Protein AF-0000000083312166 (afdb_homodimer)

Radius of gyration: 27.73 Å; Cα contacts (8 Å, |Δi|>4): 757; chains: 2; bounding box: 72×97×78 Å

Secondary structure (DSSP, 8-state):
-----------------HHHHHHHTHHHHHHHHHHHHHHHHHHHHHHHHHHHHTTEE--SSS--EE-TTHHHHHHHH-HHHHHHHHHHHHHHHHHHHHHHHHHHHHHHHHHSTT-TTHHHHHHHHHHHHHS-HHHHHHHHHHHT-TTT-HHHHHHHHTTPPP--TTTT-HHHHHHHHHHHHHHHHHHHHHHHHHHHHHHS-HHHHHHHHHTT--HHHHIIIIIHHHTHHHHHHHHHHHHHHHHT--HHHHHHTTT-STTTT--HHHHHHIIIIIT--HHHHHHHHHHHHHHHHHHHHHHHHHHS--/-----------------HHHHHHHTHHHHHHHHHHHHHHHHHHHHHHHHHHHHTTEE--SSS--EE-TTHHHHHHHH-HHHHHHHHHHHHHHHHHHHHHHHHHHHHHHHHHSTT-TTHHHHHHHHHHHHHS-HHHHHHHHHHHT-TTT-HHHHHHHHTTPPP--TTTT-HHHHHHHHHHHHHHHHHHHHHHHHHHHHHHS-HHHHHHHHHTT--HHHHIIIIIHHHTHHHHHHHHHHHHHHHHT--HHHHHHTTT-STTTT--HHHHHHIIIIIT--HHHHHHHHHHHHHHHHHHHHHHHHHHS--

Solvent-accessible surface area (backbone atoms only — not comparable to full-atom values): 31777 Å² total; per-residue (Å²): 138,83,83,75,77,75,79,74,75,76,70,78,70,75,78,70,49,69,62,53,49,41,58,70,41,32,64,63,45,53,69,45,34,61,56,48,48,52,45,45,48,68,50,49,44,54,49,52,50,34,55,56,32,17,28,22,48,33,55,83,61,82,76,74,41,81,51,55,64,49,34,50,53,51,51,77,66,31,66,68,53,51,45,10,46,53,34,31,50,52,48,41,64,51,50,50,60,53,45,54,49,51,17,47,55,52,16,54,62,66,62,43,88,75,51,86,52,53,64,56,51,52,46,56,45,44,40,37,51,59,39,40,62,64,52,52,37,52,43,46,50,48,37,40,26,56,86,76,6,55,54,33,51,52,33,43,74,72,72,40,77,66,52,37,28,34,63,68,33,42,68,45,21,41,50,54,40,50,51,54,50,50,49,44,50,36,31,62,49,19,52,53,42,33,53,50,56,69,67,49,63,63,64,59,56,51,53,40,46,72,73,65,48,49,70,69,52,42,38,67,68,46,51,49,60,73,38,38,68,57,53,50,52,50,51,49,54,47,49,50,50,45,62,47,41,38,64,57,33,48,70,59,36,65,15,26,24,93,50,45,36,18,20,48,39,44,49,41,42,42,37,20,71,70,60,31,30,41,6,44,26,29,26,49,40,51,53,50,43,49,50,51,51,51,53,47,49,51,47,47,64,69,60,51,70,131,137,82,81,76,76,76,76,74,75,75,70,78,72,75,78,69,50,70,61,52,51,40,59,71,41,32,65,62,44,51,70,46,34,59,57,47,48,51,46,44,49,67,52,50,44,52,50,52,50,35,54,55,32,17,27,21,48,34,54,83,61,81,76,74,41,80,51,55,62,49,35,51,53,52,49,76,65,31,66,68,52,52,44,11,46,52,33,31,50,52,49,42,62,51,50,51,60,51,45,53,50,52,18,48,55,52,16,53,62,67,62,42,86,73,52,86,51,51,64,56,51,53,46,57,46,44,40,37,51,58,40,43,61,63,52,52,38,50,43,46,49,49,35,40,27,56,85,74,7,55,54,33,52,51,33,44,75,72,70,39,77,69,51,37,29,35,64,67,31,40,68,46,22,41,50,53,40,51,52,54,50,50,48,46,51,36,31,63,48,18,51,54,41,32,54,50,56,69,67,50,63,64,62,60,56,52,52,39,46,73,73,64,47,48,71,68,52,42,39,67,69,46,52,49,61,72,37,39,68,57,53,49,52,49,53,50,53,47,49,50,50,45,61,48,40,38,64,58,34,48,69,59,35,64,15,27,24,94,50,45,37,19,20,49,38,44,48,42,42,41,37,20,74,70,60,32,31,41,5,45,25,28,26,50,42,50,52,50,43,50,49,53,51,52,52,46,49,51,48,47,62,70,60,51,70,134

InterPro domains:
  IPR000515 ABC transporter type 1, transmembrane domain MetI-like [PF00528] (99-299)
  IPR000515 ABC transporter type 1, transmembrane domain MetI-like [PS50928] (85-299)
  IPR000515 ABC transporter type 1, transmembrane domain MetI-like [cd06261] (85-292)
  IPR035906 MetI-like superfamily [G3DSA:1.10.3720.10] (65-306)
  IPR035906 MetI-like superfamily [SSF161098] (69-298)
  IPR051393 ABC transporter permease component [PTHR30193] (19-305)

Structure (mmCIF, N/CA/C/O backbone):
data_AF-0000000083312166-model_v1
#
loop_
_entity.id
_entity.type
_entity.pdbx_description
1 polymer 'Sugar ABC transporter permease'
#
loop_
_atom_site.group_PDB
_atom_site.id
_atom_site.type_symbol
_atom_site.label_atom_id
_atom_site.label_alt_id
_atom_site.label_comp_id
_atom_site.label_asym_id
_atom_site.label_entity_id
_atom_site.label_seq_id
_atom_site.pdbx_PDB_ins_code
_atom_site.Cartn_x
_atom_site.Cartn_y
_atom_site.Cartn_z
_atom_site.occupancy
_atom_site.B_iso_or_equiv
_atom_site.auth_seq_id
_atom_site.auth_comp_id
_atom_site.auth_asym_id
_atom_site.auth_atom_id
_atom_site.pdbx_PDB_model_num
ATOM 1 N N . MET A 1 1 ? 28.141 70.125 14.258 1 34.12 1 MET A N 1
ATOM 2 C CA . MET A 1 1 ? 28.391 69.375 13 1 34.12 1 MET A CA 1
ATOM 3 C C . MET A 1 1 ? 28.688 67.938 13.258 1 34.12 1 MET A C 1
ATOM 5 O O . MET A 1 1 ? 29.844 67.562 13.523 1 34.12 1 MET A O 1
ATOM 9 N N . GLY A 1 2 ? 27.859 67.125 13.969 1 38.88 2 GLY A N 1
ATOM 10 C CA . GLY A 1 2 ? 28 65.75 14.398 1 38.88 2 GLY A CA 1
ATOM 11 C C . GLY A 1 2 ? 28.094 64.75 13.234 1 38.88 2 GLY A C 1
ATOM 12 O O . GLY A 1 2 ? 27.234 64.75 12.352 1 38.88 2 GLY A O 1
ATOM 13 N N . ILE A 1 3 ? 29.328 64.25 12.812 1 40.97 3 ILE A N 1
ATOM 14 C CA . ILE A 1 3 ? 29.656 63.25 11.789 1 40.97 3 ILE A CA 1
ATOM 15 C C . ILE A 1 3 ? 28.891 61.969 12.047 1 40.97 3 ILE A C 1
ATOM 17 O O . ILE A 1 3 ? 29.062 61.312 13.078 1 40.97 3 ILE A O 1
ATOM 21 N N . THR A 1 4 ? 27.703 61.812 11.562 1 41.94 4 THR A N 1
ATOM 22 C CA . THR A 1 4 ? 26.984 60.562 11.469 1 41.94 4 THR A CA 1
ATOM 23 C C . THR A 1 4 ? 27.828 59.5 10.766 1 41.94 4 THR A C 1
ATOM 25 O O . THR A 1 4 ? 28.141 59.625 9.586 1 41.94 4 THR A O 1
ATOM 28 N N . THR A 1 5 ? 28.734 58.812 11.445 1 42.59 5 THR A N 1
ATOM 29 C CA . THR A 1 5 ? 29.453 57.656 10.883 1 42.59 5 THR A CA 1
ATOM 30 C C . THR A 1 5 ? 28.469 56.656 10.25 1 42.59 5 THR A C 1
ATOM 32 O O . THR A 1 5 ? 27.594 56.125 10.93 1 42.59 5 THR A O 1
ATOM 35 N N . ALA A 1 6 ? 28.219 56.75 8.969 1 45.72 6 ALA A N 1
ATOM 36 C CA . ALA A 1 6 ? 27.531 55.781 8.109 1 45.72 6 ALA A CA 1
ATOM 37 C C . ALA A 1 6 ? 27.984 54.375 8.398 1 45.72 6 ALA A C 1
ATOM 39 O O . ALA A 1 6 ? 29.172 54.031 8.258 1 45.72 6 ALA A O 1
ATOM 40 N N . GLN A 1 7 ? 27.328 53.562 9.32 1 45.81 7 GLN A N 1
ATOM 41 C CA . GLN A 1 7 ? 27.531 52.156 9.508 1 45.81 7 GLN A CA 1
ATOM 42 C C . GLN A 1 7 ? 27.578 51.406 8.164 1 45.81 7 GLN A C 1
ATOM 44 O O . GLN A 1 7 ? 26.609 51.469 7.395 1 45.81 7 GLN A O 1
ATOM 49 N N . ALA A 1 8 ? 28.734 51.188 7.574 1 46.16 8 ALA A N 1
ATOM 50 C CA . ALA A 1 8 ? 29 50.406 6.367 1 46.16 8 ALA A CA 1
ATOM 51 C C . ALA A 1 8 ? 28.141 49.156 6.336 1 46.16 8 ALA A C 1
ATOM 53 O O . ALA A 1 8 ? 28.172 48.344 7.273 1 46.16 8 ALA A O 1
ATOM 54 N N . ARG A 1 9 ? 27.109 49.125 5.559 1 46.81 9 ARG A N 1
ATOM 55 C CA . ARG A 1 9 ? 26.344 47.906 5.238 1 46.81 9 ARG A CA 1
ATOM 56 C C . ARG A 1 9 ? 27.25 46.75 4.883 1 46.81 9 ARG A C 1
ATOM 58 O O . ARG A 1 9 ? 28.047 46.844 3.951 1 46.81 9 ARG A O 1
ATOM 65 N N . ALA A 1 10 ? 27.578 45.906 5.801 1 50.16 10 ALA A N 1
ATOM 66 C CA . ALA A 1 10 ? 28.328 44.656 5.574 1 50.16 10 ALA A CA 1
ATOM 67 C C . ALA A 1 10 ? 27.953 44.031 4.238 1 50.16 10 ALA A C 1
ATOM 69 O O . ALA A 1 10 ? 26.766 43.938 3.908 1 50.16 10 ALA A O 1
ATOM 70 N N . ALA A 1 11 ? 28.797 43.969 3.275 1 46.97 11 ALA A N 1
ATOM 71 C CA . ALA A 1 11 ? 28.656 43.344 1.961 1 46.97 11 ALA A CA 1
ATOM 72 C C . ALA A 1 11 ? 28.016 41.969 2.072 1 46.97 11 ALA A C 1
ATOM 74 O O . ALA A 1 11 ? 28.328 41.219 2.994 1 46.97 11 ALA A O 1
ATOM 75 N N . PRO A 1 12 ? 26.891 41.719 1.332 1 45.38 12 PRO A N 1
ATOM 76 C CA . PRO A 1 12 ? 26.297 40.406 1.369 1 45.38 12 PRO A CA 1
ATOM 77 C C . PRO A 1 12 ? 27.312 39.281 1.135 1 45.38 12 PRO A C 1
ATOM 79 O O . PRO A 1 12 ? 28.203 39.438 0.292 1 45.38 12 PRO A O 1
ATOM 82 N N . LYS A 1 13 ? 27.828 38.656 2.197 1 50.97 13 LYS A N 1
ATOM 83 C CA . LYS A 1 13 ? 28.719 37.531 2.012 1 50.97 13 LYS A CA 1
ATOM 84 C C . LYS A 1 13 ? 28.406 36.781 0.706 1 50.97 13 LYS A C 1
ATOM 86 O O . LYS A 1 13 ? 27.25 36.625 0.342 1 50.97 13 LYS A O 1
ATOM 91 N N . PRO A 1 14 ? 29.297 36.656 -0.232 1 45.81 14 PRO A N 1
ATOM 92 C CA . PRO A 1 14 ? 29.062 36 -1.52 1 45.81 14 PRO A CA 1
ATOM 93 C C . PRO A 1 14 ? 28.328 34.688 -1.377 1 45.81 14 PRO A C 1
ATOM 95 O O . PRO A 1 14 ? 28.562 33.938 -0.418 1 45.81 14 PRO A O 1
ATOM 98 N N . HIS A 1 15 ? 27.109 34.594 -1.872 1 48.44 15 HIS A N 1
ATOM 99 C CA . HIS A 1 15 ? 26.344 33.344 -1.939 1 48.44 15 HIS A CA 1
ATOM 100 C C . HIS A 1 15 ? 27.203 32.188 -2.43 1 48.44 15 HIS A C 1
ATOM 102 O O . HIS A 1 15 ? 27.719 32.25 -3.545 1 48.44 15 HIS A O 1
ATOM 108 N N . ARG A 1 16 ? 28.078 31.656 -1.557 1 48.88 16 ARG A N 1
ATOM 109 C CA . ARG A 1 16 ? 28.875 30.516 -2.008 1 48.88 16 ARG A CA 1
ATOM 110 C C . ARG A 1 16 ? 28.078 29.609 -2.941 1 48.88 16 ARG A C 1
ATOM 112 O O . ARG A 1 16 ? 26.891 29.375 -2.711 1 48.88 16 ARG A O 1
ATOM 119 N N . THR A 1 17 ? 28.578 29.406 -4.18 1 47.03 17 THR A N 1
ATOM 120 C CA . THR A 1 17 ? 27.953 28.594 -5.215 1 47.03 17 THR A CA 1
ATOM 121 C C . THR A 1 17 ? 27.656 27.188 -4.699 1 47.03 17 THR A C 1
ATOM 123 O O . THR A 1 17 ? 28.25 26.75 -3.709 1 47.03 17 THR A O 1
ATOM 126 N N . PHE A 1 18 ? 26.781 26.547 -5.297 1 46.31 18 PHE A N 1
ATOM 127 C CA . PHE A 1 18 ? 26.375 25.172 -5.008 1 46.31 18 PHE A CA 1
ATOM 128 C C . PHE A 1 18 ? 27.594 24.281 -4.836 1 46.31 18 PHE A C 1
ATOM 130 O O . PHE A 1 18 ? 27.688 23.516 -3.867 1 46.31 18 PHE A O 1
ATOM 137 N N . TRP A 1 19 ? 28.453 24.422 -5.715 1 48.06 19 TRP A N 1
ATOM 138 C CA . TRP A 1 19 ? 29.656 23.578 -5.75 1 48.06 19 TRP A CA 1
ATOM 139 C C . TRP A 1 19 ? 30.594 23.922 -4.609 1 48.06 19 TRP A C 1
ATOM 141 O O . TRP A 1 19 ? 31.266 23.047 -4.059 1 48.06 19 TRP A O 1
ATOM 151 N N . GLN A 1 20 ? 30.672 25.094 -4.352 1 53.16 20 GLN A N 1
ATOM 152 C CA . GLN A 1 20 ? 31.562 25.5 -3.27 1 53.16 20 GLN A CA 1
ATOM 153 C C . GLN A 1 20 ? 31.031 25.031 -1.918 1 53.16 20 GLN A C 1
ATOM 155 O O . GLN A 1 20 ? 31.812 24.625 -1.052 1 53.16 20 GLN A O 1
ATOM 160 N N . GLU A 1 21 ? 29.75 25.156 -1.785 1 50.53 21 GLU A N 1
ATOM 161 C CA . GLU A 1 21 ? 29.156 24.656 -0.553 1 50.53 21 GLU A CA 1
ATOM 162 C C . GLU A 1 21 ? 29.203 23.125 -0.502 1 50.53 21 GLU A C 1
ATOM 164 O O . GLU A 1 21 ? 29.453 22.547 0.554 1 50.53 21 GLU A O 1
ATOM 169 N N . VAL A 1 22 ? 28.953 22.5 -1.636 1 51.59 22 VAL A N 1
ATOM 170 C CA . VAL A 1 22 ? 29.156 21.047 -1.75 1 51.59 22 VAL A CA 1
ATOM 171 C C . VAL A 1 22 ? 30.625 20.719 -1.5 1 51.59 22 VAL A C 1
ATOM 173 O O . VAL A 1 22 ? 30.938 19.734 -0.809 1 51.59 22 VAL A O 1
ATOM 176 N N . ARG A 1 23 ? 31.406 21.406 -2.133 1 52.03 23 ARG A N 1
ATOM 177 C CA . ARG A 1 23 ? 32.844 21.234 -1.939 1 52.03 23 ARG A CA 1
ATOM 178 C C . ARG A 1 23 ? 33.219 21.484 -0.488 1 52.03 23 ARG A C 1
ATOM 180 O O . ARG A 1 23 ? 34.125 20.812 0.048 1 52.03 23 ARG A O 1
ATOM 187 N N . ARG A 1 24 ? 32.688 22.5 0.042 1 52.31 24 ARG A N 1
ATOM 188 C CA . ARG A 1 24 ? 33.031 22.797 1.43 1 52.31 24 ARG A CA 1
ATOM 189 C C . ARG A 1 24 ? 32.469 21.734 2.369 1 52.31 24 ARG A C 1
ATOM 191 O O . ARG A 1 24 ? 33.094 21.438 3.408 1 52.31 24 ARG A O 1
ATOM 198 N N . HIS A 1 25 ? 31.344 21.219 2.037 1 52.16 25 HIS A N 1
ATOM 199 C CA . HIS A 1 25 ? 30.766 20.172 2.859 1 52.16 25 HIS A CA 1
ATOM 200 C C . HIS A 1 25 ? 30.828 18.828 2.143 1 52.16 25 HIS A C 1
ATOM 202 O O . HIS A 1 25 ? 29.969 17.953 2.379 1 52.16 25 HIS A O 1
ATOM 208 N N . TRP A 1 26 ? 31.672 18.75 1.156 1 51.28 26 TRP A N 1
ATOM 209 C CA . TRP A 1 26 ? 31.875 17.562 0.345 1 51.28 26 TRP A CA 1
ATOM 210 C C . TRP A 1 26 ? 32.062 16.328 1.228 1 51.28 26 TRP A C 1
ATOM 212 O O . TRP A 1 26 ? 31.656 15.227 0.857 1 51.28 26 TRP A O 1
ATOM 222 N N . VAL A 1 27 ? 32.75 16.562 2.232 1 50.84 27 VAL A N 1
ATOM 223 C CA . VAL A 1 27 ? 32.969 15.453 3.154 1 50.84 27 VAL A CA 1
ATOM 224 C C . VAL A 1 27 ? 31.609 14.938 3.678 1 50.84 27 VAL A C 1
ATOM 226 O O . VAL A 1 27 ? 31.422 13.734 3.834 1 50.84 27 VAL A O 1
ATOM 229 N N . ASP A 1 28 ? 30.859 15.891 4.031 1 49.69 28 ASP A N 1
ATOM 230 C CA . ASP A 1 28 ? 29.547 15.508 4.535 1 49.69 28 ASP A CA 1
ATOM 231 C C . ASP A 1 28 ? 28.734 14.781 3.463 1 49.69 28 ASP A C 1
ATOM 233 O O . ASP A 1 28 ? 28.047 13.812 3.758 1 49.69 28 ASP A O 1
ATOM 237 N N . TYR A 1 29 ? 28.984 15.281 2.297 1 53.97 29 TYR A N 1
ATOM 238 C CA . TYR A 1 29 ? 28.297 14.609 1.197 1 53.97 29 TYR A CA 1
ATOM 239 C C . TYR A 1 29 ? 28.969 13.281 0.87 1 53.97 29 TYR A C 1
ATOM 241 O O . TYR A 1 29 ? 28.328 12.352 0.393 1 53.97 29 TYR A O 1
ATOM 249 N N . LEU A 1 30 ? 30.234 13.234 1.057 1 52.88 30 LEU A N 1
ATOM 250 C CA . LEU A 1 30 ? 30.938 11.977 0.85 1 52.88 30 LEU A CA 1
ATOM 251 C C . LEU A 1 30 ? 30.406 10.891 1.772 1 52.88 30 LEU A C 1
ATOM 253 O O . LEU A 1 30 ? 30.312 9.719 1.382 1 52.88 30 LEU A O 1
ATOM 257 N N . PHE A 1 31 ? 30.078 11.32 2.979 1 52.16 31 PHE A N 1
ATOM 258 C CA . PHE A 1 31 ? 29.562 10.312 3.906 1 52.16 31 PHE A CA 1
ATOM 259 C C . PHE A 1 31 ? 28.188 9.844 3.479 1 52.16 31 PHE A C 1
ATOM 261 O O . PHE A 1 31 ? 27.797 8.711 3.762 1 52.16 31 PHE A O 1
ATOM 268 N N . ILE A 1 32 ? 27.594 10.758 2.816 1 56.81 32 ILE A N 1
ATOM 269 C CA . ILE A 1 32 ? 26.25 10.375 2.41 1 56.81 32 ILE A CA 1
ATOM 270 C C . ILE A 1 32 ? 26.281 9.805 0.994 1 56.81 32 ILE A C 1
ATOM 272 O O . ILE A 1 32 ? 25.328 9.125 0.569 1 56.81 32 ILE A O 1
ATOM 276 N N . ALA A 1 33 ? 27.438 9.922 0.365 1 57.5 33 ALA A N 1
ATOM 277 C CA . ALA A 1 33 ? 27.594 9.539 -1.036 1 57.5 33 ALA A CA 1
ATOM 278 C C . ALA A 1 33 ? 27.359 8.047 -1.227 1 57.5 33 ALA A C 1
ATOM 280 O O . ALA A 1 33 ? 26.672 7.633 -2.158 1 57.5 33 ALA A O 1
ATOM 281 N N . PRO A 1 34 ? 27.969 7.281 -0.381 1 55.72 34 PRO A N 1
ATOM 282 C CA . PRO A 1 34 ? 27.75 5.859 -0.632 1 55.72 34 PRO A CA 1
ATOM 283 C C . PRO A 1 34 ? 26.266 5.496 -0.662 1 55.72 34 PRO A C 1
ATOM 285 O O . PRO A 1 34 ? 25.844 4.664 -1.47 1 55.72 34 PRO A O 1
ATOM 288 N N . PHE A 1 35 ? 25.625 6.137 0.23 1 55.91 35 PHE A N 1
ATOM 289 C CA . PHE A 1 35 ? 24.203 5.863 0.286 1 55.91 35 PHE A CA 1
ATOM 290 C C . PHE A 1 35 ? 23.516 6.32 -0.991 1 55.91 35 PHE A C 1
ATOM 292 O O . PHE A 1 35 ? 22.703 5.59 -1.567 1 55.91 35 PHE A O 1
ATOM 299 N N . PHE A 1 36 ? 23.938 7.473 -1.456 1 59.19 36 PHE A N 1
ATOM 300 C CA . PHE A 1 36 ? 23.297 8.016 -2.648 1 59.19 36 PHE A CA 1
ATOM 301 C C . PHE A 1 36 ? 23.703 7.227 -3.887 1 59.19 36 PHE A C 1
ATOM 303 O O . PHE A 1 36 ? 22.891 7.02 -4.793 1 59.19 36 PHE A O 1
ATOM 310 N N . ILE A 1 37 ? 24.891 6.785 -3.822 1 59.25 37 ILE A N 1
ATOM 311 C CA . ILE A 1 37 ? 25.359 5.988 -4.957 1 59.25 37 ILE A CA 1
ATOM 312 C C . ILE A 1 37 ? 24.594 4.668 -5.004 1 59.25 37 ILE A C 1
ATOM 314 O O . ILE A 1 37 ? 24.125 4.258 -6.062 1 59.25 37 ILE A O 1
ATOM 318 N N . THR A 1 38 ? 24.516 4.117 -3.809 1 58.12 38 THR A N 1
ATOM 319 C CA . THR A 1 38 ? 23.797 2.854 -3.764 1 58.12 38 THR A CA 1
ATOM 320 C C . THR A 1 38 ? 22.328 3.053 -4.145 1 58.12 38 THR A C 1
ATOM 322 O O . THR A 1 38 ? 21.766 2.268 -4.914 1 58.12 38 THR A O 1
ATOM 325 N N . PHE A 1 39 ? 21.969 4.141 -3.676 1 60.34 39 PHE A N 1
ATOM 326 C CA . PHE A 1 39 ? 20.578 4.453 -3.977 1 60.34 39 PHE A CA 1
ATOM 327 C C . PHE A 1 39 ? 20.391 4.754 -5.461 1 60.34 39 PHE A C 1
ATOM 329 O O . PHE A 1 39 ? 19.469 4.246 -6.09 1 60.34 39 PHE A O 1
ATOM 336 N N . ALA A 1 40 ? 21.328 5.574 -5.965 1 62.44 40 ALA A N 1
ATOM 337 C CA . ALA A 1 40 ? 21.25 5.934 -7.379 1 62.44 40 ALA A CA 1
ATOM 338 C C . ALA A 1 40 ? 21.438 4.711 -8.273 1 62.44 40 ALA A C 1
ATOM 340 O O . ALA A 1 40 ? 20.719 4.535 -9.258 1 62.44 40 ALA A O 1
ATOM 341 N N . VAL A 1 41 ? 22.312 3.844 -7.875 1 63.62 41 VAL A N 1
ATOM 342 C CA . VAL A 1 41 ? 22.594 2.674 -8.695 1 63.62 41 VAL A CA 1
ATOM 343 C C . VAL A 1 41 ? 21.422 1.705 -8.656 1 63.62 41 VAL A C 1
ATOM 345 O O . VAL A 1 41 ? 20.984 1.206 -9.703 1 63.62 41 VAL A O 1
ATOM 348 N N . PHE A 1 42 ? 20.875 1.636 -7.496 1 64.56 42 PHE A N 1
ATOM 349 C CA . PHE A 1 42 ? 19.844 0.6 -7.387 1 64.56 42 PHE A CA 1
ATOM 350 C C . PHE A 1 42 ? 18.484 1.146 -7.773 1 64.56 42 PHE A C 1
ATOM 352 O O . PHE A 1 42 ? 17.531 0.382 -7.957 1 64.56 42 PHE A O 1
ATOM 359 N N . ARG A 1 43 ? 18.469 2.369 -7.969 1 68.12 43 ARG A N 1
ATOM 360 C CA . ARG A 1 43 ? 17.219 2.943 -8.461 1 68.12 43 ARG A CA 1
ATOM 361 C C . ARG A 1 43 ? 17.312 3.246 -9.953 1 68.12 43 ARG A C 1
ATOM 363 O O . ARG A 1 43 ? 16.438 2.857 -10.727 1 68.12 43 ARG A O 1
ATOM 370 N N . LEU A 1 44 ? 18.453 3.852 -10.359 1 73.56 44 LEU A N 1
ATOM 371 C CA . LEU A 1 44 ? 18.562 4.34 -11.727 1 73.56 44 LEU A CA 1
ATOM 372 C C . LEU A 1 44 ? 18.969 3.217 -12.68 1 73.56 44 LEU A C 1
ATOM 374 O O . LEU A 1 44 ? 18.516 3.18 -13.828 1 73.56 44 LEU A O 1
ATOM 378 N N . TYR A 1 45 ? 19.734 2.322 -12.188 1 76.56 45 TYR A N 1
ATOM 379 C CA . TYR A 1 45 ? 20.188 1.258 -13.07 1 76.56 45 TYR A CA 1
ATOM 380 C C . TYR A 1 45 ? 19.031 0.369 -13.508 1 76.56 45 TYR A C 1
ATOM 382 O O . TYR A 1 45 ? 18.859 0.098 -14.703 1 76.56 45 TYR A O 1
ATOM 390 N N . PRO A 1 46 ? 18.25 -0.069 -12.555 1 77.62 46 PRO A N 1
ATOM 391 C CA . PRO A 1 46 ? 17.109 -0.888 -12.992 1 77.62 46 PRO A CA 1
ATOM 392 C C . PRO A 1 46 ? 16.203 -0.159 -13.969 1 77.62 46 PRO A C 1
ATOM 394 O O . PRO A 1 46 ? 15.664 -0.775 -14.898 1 77.62 46 PRO A O 1
ATOM 397 N N . LEU A 1 47 ? 16.094 1.047 -13.742 1 80.38 47 LEU A N 1
ATOM 398 C CA . LEU A 1 47 ? 15.25 1.831 -14.648 1 80.38 47 LEU A CA 1
ATOM 399 C C . LEU A 1 47 ? 15.883 1.93 -16.031 1 80.38 47 LEU A C 1
ATOM 401 O O . LEU A 1 47 ? 15.188 1.852 -17.047 1 80.38 47 LEU A O 1
ATOM 405 N N . GLY A 1 48 ? 17.219 2.178 -16.047 1 83.19 48 GLY A N 1
ATOM 406 C CA . GLY A 1 48 ? 17.922 2.193 -17.312 1 83.19 48 GLY A CA 1
ATOM 407 C C . GLY A 1 48 ? 17.844 0.871 -18.062 1 83.19 48 GLY A C 1
ATOM 408 O O . GLY A 1 48 ? 17.641 0.844 -19.281 1 83.19 48 GLY A O 1
ATOM 409 N N . TRP A 1 49 ? 17.984 -0.158 -17.344 1 83.62 49 TRP A N 1
ATOM 410 C CA . TRP A 1 49 ? 17.875 -1.49 -17.922 1 83.62 49 TRP A CA 1
ATOM 411 C C . TRP A 1 49 ? 16.469 -1.742 -18.469 1 83.62 49 TRP A C 1
ATOM 413 O O . TRP A 1 49 ? 16.312 -2.297 -19.562 1 83.62 49 TRP A O 1
ATOM 423 N N . ALA A 1 50 ? 15.508 -1.365 -17.703 1 86.75 50 ALA A N 1
ATOM 424 C CA . ALA A 1 50 ? 14.125 -1.521 -18.141 1 86.75 50 ALA A CA 1
ATOM 425 C C . ALA A 1 50 ? 13.859 -0.721 -19.406 1 86.75 50 ALA A C 1
ATOM 427 O O . ALA A 1 50 ? 13.102 -1.157 -20.281 1 86.75 50 ALA A O 1
ATOM 428 N N . PHE A 1 51 ? 14.477 0.403 -19.453 1 89.62 51 PHE A N 1
ATOM 429 C CA . PHE A 1 51 ? 14.312 1.242 -20.625 1 89.62 51 PHE A CA 1
ATOM 430 C C . PHE A 1 51 ? 14.906 0.562 -21.859 1 89.62 51 PHE A C 1
ATOM 432 O O . PHE A 1 51 ? 14.281 0.547 -22.922 1 89.62 51 PHE A O 1
ATOM 439 N N . GLN A 1 52 ? 16.047 -0.004 -21.75 1 88.62 52 GLN A N 1
ATOM 440 C CA . GLN A 1 52 ? 16.656 -0.743 -22.844 1 88.62 52 GLN A CA 1
ATOM 441 C C . GLN A 1 52 ? 15.812 -1.95 -23.234 1 88.62 52 GLN A C 1
ATOM 443 O O . GLN A 1 52 ? 15.633 -2.23 -24.422 1 88.62 52 GLN A O 1
ATOM 448 N N . LEU A 1 53 ? 15.289 -2.631 -22.25 1 90.19 53 LEU A N 1
ATOM 449 C CA . LEU A 1 53 ? 14.461 -3.809 -22.469 1 90.19 53 LEU A CA 1
ATOM 450 C C . LEU A 1 53 ? 13.188 -3.439 -23.234 1 90.19 53 LEU A C 1
ATOM 452 O O . LEU A 1 53 ? 12.672 -4.242 -24.016 1 90.19 53 LEU A O 1
ATOM 456 N N . SER A 1 54 ? 12.711 -2.256 -22.969 1 93.94 54 SER A N 1
ATOM 457 C CA . SER A 1 54 ? 11.461 -1.828 -23.578 1 93.94 54 SER A CA 1
ATOM 458 C C . SER A 1 54 ? 11.586 -1.749 -25.094 1 93.94 54 SER A C 1
ATOM 460 O O . SER A 1 54 ? 10.578 -1.771 -25.812 1 93.94 54 SER A O 1
ATOM 462 N N . PHE A 1 55 ? 12.812 -1.733 -25.578 1 95.88 55 PHE A N 1
ATOM 463 C CA . PHE A 1 55 ? 13.055 -1.675 -27.016 1 95.88 55 PHE A CA 1
ATOM 464 C C . PHE A 1 55 ? 13.562 -3.014 -27.531 1 95.88 55 PHE A C 1
ATOM 466 O O . PHE A 1 55 ? 14.055 -3.104 -28.672 1 95.88 55 PHE A O 1
ATOM 473 N N . SER A 1 56 ? 13.477 -4.016 -26.688 1 94.06 56 SER A N 1
ATOM 474 C CA . SER A 1 56 ? 14.008 -5.324 -27.047 1 94.06 56 SER A CA 1
ATOM 475 C C . SER A 1 56 ? 12.961 -6.418 -26.844 1 94.06 56 SER A C 1
ATOM 477 O O . SER A 1 56 ? 12.008 -6.234 -26.094 1 94.06 56 SER A O 1
ATOM 479 N N . ARG A 1 57 ? 13.141 -7.422 -27.641 1 92.81 57 ARG A N 1
ATOM 480 C CA . ARG A 1 57 ? 12.406 -8.656 -27.375 1 92.81 57 ARG A CA 1
ATOM 481 C C . ARG A 1 57 ? 13.25 -9.625 -26.562 1 92.81 57 ARG A C 1
ATOM 483 O O . ARG A 1 57 ? 14.359 -9.992 -26.969 1 92.81 57 ARG A O 1
ATOM 490 N N . TRP A 1 58 ? 12.719 -9.867 -25.391 1 88.75 58 TRP A N 1
ATOM 491 C CA . TRP A 1 58 ? 13.453 -10.758 -24.484 1 88.75 58 TRP A CA 1
ATOM 492 C C . TRP A 1 58 ? 12.5 -11.484 -23.547 1 88.75 58 TRP A C 1
ATOM 494 O O . TRP A 1 58 ? 11.547 -10.891 -23.031 1 88.75 58 TRP A O 1
ATOM 504 N N . ARG A 1 59 ? 12.719 -12.758 -23.406 1 84.88 59 ARG A N 1
ATOM 505 C CA . ARG A 1 59 ? 11.844 -13.578 -22.578 1 84.88 59 ARG A CA 1
ATOM 506 C C . ARG A 1 59 ? 12.555 -14.016 -21.297 1 84.88 59 ARG A C 1
ATOM 508 O O . ARG A 1 59 ? 12.07 -14.898 -20.578 1 84.88 59 ARG A O 1
ATOM 515 N N . GLY A 1 60 ? 13.703 -13.391 -20.953 1 79.19 60 GLY A N 1
ATOM 516 C CA . GLY A 1 60 ? 14.414 -13.695 -19.719 1 79.19 60 GLY A CA 1
ATOM 517 C C . GLY A 1 60 ? 15.609 -14.602 -19.938 1 79.19 60 GLY A C 1
ATOM 518 O O . GLY A 1 60 ? 16.453 -14.75 -19.047 1 79.19 60 GLY A O 1
ATOM 519 N N . PHE A 1 61 ? 15.594 -15.234 -21.062 1 79.75 61 PHE A N 1
ATOM 520 C CA . PHE A 1 61 ? 16.719 -16.109 -21.406 1 79.75 61 PHE A CA 1
ATOM 521 C C . PHE A 1 61 ? 17.109 -15.93 -22.859 1 79.75 61 PHE A C 1
ATOM 523 O O . PHE A 1 61 ? 16.312 -15.469 -23.672 1 79.75 61 PHE A O 1
ATOM 530 N N . GLY A 1 62 ? 18.391 -16.141 -23.094 1 81 62 GLY A N 1
ATOM 531 C CA . GLY A 1 62 ? 18.891 -16.031 -24.469 1 81 62 GLY A CA 1
ATOM 532 C C . GLY A 1 62 ? 19.234 -14.602 -24.844 1 81 62 GLY A C 1
ATOM 533 O O . GLY A 1 62 ? 19.297 -13.719 -23.984 1 81 62 GLY A O 1
ATOM 534 N N . PRO A 1 63 ? 19.469 -14.391 -26.125 1 84.38 63 PRO A N 1
ATOM 535 C CA . PRO A 1 63 ? 19.891 -13.062 -26.578 1 84.38 63 PRO A CA 1
ATOM 536 C C . PRO A 1 63 ? 18.734 -12.078 -26.688 1 84.38 63 PRO A C 1
ATOM 538 O O . PRO A 1 63 ? 17.625 -12.477 -27.062 1 84.38 63 PRO A O 1
ATOM 541 N N . MET A 1 64 ? 19.047 -10.906 -26.344 1 87.94 64 MET A N 1
ATOM 542 C CA . MET A 1 64 ? 18.094 -9.805 -26.5 1 87.94 64 MET A CA 1
ATOM 543 C C . MET A 1 64 ? 18.109 -9.281 -27.938 1 87.94 64 MET A C 1
ATOM 545 O O . MET A 1 64 ? 19.188 -9.07 -28.5 1 87.94 64 MET A O 1
ATOM 549 N N . THR A 1 65 ? 16.906 -9.18 -28.609 1 93.56 65 THR A N 1
ATOM 550 C CA . THR A 1 65 ? 16.797 -8.641 -29.969 1 93.56 65 THR A CA 1
ATOM 551 C C . THR A 1 65 ? 16.203 -7.238 -29.938 1 93.56 65 THR A C 1
ATOM 553 O O . THR A 1 65 ? 15.125 -7.023 -29.391 1 93.56 65 THR A O 1
ATOM 556 N N . TYR A 1 66 ? 16.938 -6.352 -30.531 1 94.88 66 TYR A N 1
ATOM 557 C CA . TYR A 1 66 ? 16.438 -4.988 -30.609 1 94.88 66 TYR A CA 1
ATOM 558 C C . TYR A 1 66 ? 15.266 -4.891 -31.578 1 94.88 66 TYR A C 1
ATOM 560 O O . TYR A 1 66 ? 15.375 -5.316 -32.75 1 94.88 66 TYR A O 1
ATOM 568 N N . VAL A 1 67 ? 14.133 -4.363 -31.188 1 96 67 VAL A N 1
ATOM 569 C CA . VAL A 1 67 ? 12.938 -4.324 -32.031 1 96 67 VAL A CA 1
ATOM 570 C C . VAL A 1 67 ? 12.414 -2.891 -32.125 1 96 67 VAL A C 1
ATOM 572 O O . VAL A 1 67 ? 11.305 -2.658 -32.594 1 96 67 VAL A O 1
ATOM 575 N N . GLY A 1 68 ? 13.172 -1.949 -31.594 1 95.38 68 GLY A N 1
ATOM 576 C CA . GLY A 1 68 ? 12.742 -0.559 -31.641 1 95.38 68 GLY A CA 1
ATOM 577 C C . GLY A 1 68 ? 11.445 -0.303 -30.906 1 95.38 68 GLY A C 1
ATOM 578 O O . GLY A 1 68 ? 11.305 -0.683 -29.75 1 95.38 68 GLY A O 1
ATOM 579 N N . LEU A 1 69 ? 10.438 0.189 -31.719 1 95.94 69 LEU A N 1
ATOM 580 C CA . LEU A 1 69 ? 9.195 0.603 -31.078 1 95.94 69 LEU A CA 1
ATOM 581 C C . LEU A 1 69 ? 8.117 -0.46 -31.25 1 95.94 69 LEU A C 1
ATOM 583 O O . LEU A 1 69 ? 6.941 -0.209 -30.969 1 95.94 69 LEU A O 1
ATOM 587 N N . GLU A 1 70 ? 8.469 -1.636 -31.562 1 96.12 70 GLU A N 1
ATOM 588 C CA . GLU A 1 70 ? 7.508 -2.703 -31.828 1 96.12 70 GLU A CA 1
ATOM 589 C C . GLU A 1 70 ? 6.754 -3.082 -30.547 1 96.12 70 GLU A C 1
ATOM 591 O O . GLU A 1 70 ? 5.551 -3.348 -30.594 1 96.12 70 GLU A O 1
ATOM 596 N N . ASN A 1 71 ? 7.488 -3.121 -29.453 1 96.12 71 ASN A N 1
ATOM 597 C CA . ASN A 1 71 ? 6.832 -3.432 -28.188 1 96.12 71 ASN A CA 1
ATOM 598 C C . ASN A 1 71 ? 5.758 -2.402 -27.844 1 96.12 71 ASN A C 1
ATOM 600 O O . ASN A 1 71 ? 4.672 -2.762 -27.391 1 96.12 71 ASN A O 1
ATOM 604 N N . TYR A 1 72 ? 6.043 -1.184 -28.125 1 96.38 72 TYR A N 1
ATOM 605 C CA . TYR A 1 72 ? 5.105 -0.106 -27.828 1 96.38 72 TYR A CA 1
ATOM 606 C C . TYR A 1 72 ? 3.879 -0.191 -28.734 1 96.38 72 TYR A C 1
ATOM 608 O O . TYR A 1 72 ? 2.748 -0.02 -28.266 1 96.38 72 TYR A O 1
ATOM 616 N N . ARG A 1 73 ? 4.082 -0.52 -29.922 1 95.62 73 ARG A N 1
ATOM 617 C CA . ARG A 1 73 ? 2.973 -0.67 -30.859 1 95.62 73 ARG A CA 1
ATOM 618 C C . ARG A 1 73 ? 2.098 -1.861 -30.484 1 95.62 73 ARG A C 1
ATOM 620 O O . ARG A 1 73 ? 0.87 -1.784 -30.578 1 95.62 73 ARG A O 1
ATOM 627 N N . ALA A 1 74 ? 2.729 -2.889 -30.125 1 94.69 74 ALA A N 1
ATOM 628 C CA . ALA A 1 74 ? 2.004 -4.102 -29.75 1 94.69 74 ALA A CA 1
ATOM 629 C C . ALA A 1 74 ? 1.124 -3.855 -28.531 1 94.69 74 ALA A C 1
ATOM 631 O O . ALA A 1 74 ? -0.016 -4.32 -28.469 1 94.69 74 ALA A O 1
ATOM 632 N N . ILE A 1 75 ? 1.638 -3.154 -27.609 1 95 75 ILE A N 1
ATOM 633 C CA . ILE A 1 75 ? 0.924 -2.883 -26.375 1 95 75 ILE A CA 1
ATOM 634 C C . ILE A 1 75 ? -0.274 -1.979 -26.656 1 95 75 ILE A C 1
ATOM 636 O O . ILE A 1 75 ? -1.367 -2.205 -26.125 1 95 75 ILE A O 1
ATOM 640 N N . LEU A 1 76 ? -0.096 -0.966 -27.5 1 94.62 76 LEU A N 1
ATOM 641 C CA . LEU A 1 76 ? -1.145 0.013 -27.766 1 94.62 76 LEU A CA 1
ATOM 642 C C . LEU A 1 76 ? -2.285 -0.614 -28.562 1 94.62 76 LEU A C 1
ATOM 644 O O . LEU A 1 76 ? -3.418 -0.13 -28.516 1 94.62 76 LEU A O 1
ATOM 648 N N . LYS A 1 77 ? -2.02 -1.767 -29.172 1 94.44 77 LYS A N 1
ATOM 649 C CA . LYS A 1 77 ? -3.023 -2.414 -30.016 1 94.44 77 LYS A CA 1
ATOM 650 C C . LYS A 1 77 ? -3.633 -3.623 -29.312 1 94.44 77 LYS A C 1
ATOM 652 O O . LYS A 1 77 ? -4.586 -4.227 -29.812 1 94.44 77 LYS A O 1
ATOM 657 N N . ASP A 1 78 ? -3.129 -3.967 -28.219 1 95.19 78 ASP A N 1
ATOM 658 C CA . ASP A 1 78 ? -3.605 -5.141 -27.5 1 95.19 78 ASP A CA 1
ATOM 659 C C . ASP A 1 78 ? -4.934 -4.855 -26.797 1 95.19 78 ASP A C 1
ATOM 661 O O . ASP A 1 78 ? -4.996 -4.031 -25.891 1 95.19 78 ASP A O 1
ATOM 665 N N . PRO A 1 79 ? -5.988 -5.562 -27.188 1 95.19 79 PRO A N 1
ATOM 666 C CA . PRO A 1 79 ? -7.305 -5.289 -26.609 1 95.19 79 PRO A CA 1
ATOM 667 C C . PRO A 1 79 ? -7.363 -5.578 -25.109 1 95.19 79 PRO A C 1
ATOM 669 O O . PRO A 1 79 ? -8.133 -4.938 -24.391 1 95.19 79 PRO A O 1
ATOM 672 N N . TYR A 1 80 ? -6.555 -6.48 -24.641 1 94.88 80 TYR A N 1
ATOM 673 C CA . TYR A 1 80 ? -6.555 -6.809 -23.219 1 94.88 80 TYR A CA 1
ATOM 674 C C . TYR A 1 80 ? -5.91 -5.691 -22.406 1 94.88 80 TYR A C 1
ATOM 676 O O . TYR A 1 80 ? -6.344 -5.406 -21.281 1 94.88 80 TYR A O 1
ATOM 684 N N . ILE A 1 81 ? -4.941 -5.059 -23.016 1 95.81 81 ILE A N 1
ATOM 685 C CA . ILE A 1 81 ? -4.277 -3.951 -22.344 1 95.81 81 ILE A CA 1
ATOM 686 C C . ILE A 1 81 ? -5.203 -2.736 -22.312 1 95.81 81 ILE A C 1
ATOM 688 O O . ILE A 1 81 ? -5.316 -2.061 -21.281 1 95.81 81 ILE A O 1
ATOM 692 N N . LEU A 1 82 ? -5.91 -2.539 -23.344 1 95.56 82 LEU A N 1
ATOM 693 C CA . LEU A 1 82 ? -6.863 -1.437 -23.391 1 95.56 82 LEU A CA 1
ATOM 694 C C . LEU A 1 82 ? -7.992 -1.656 -22.391 1 95.56 82 LEU A C 1
ATOM 696 O O . LEU A 1 82 ? -8.445 -0.71 -21.734 1 95.56 82 LEU A O 1
ATOM 700 N N . GLN A 1 83 ? -8.422 -2.869 -22.328 1 96.81 83 GLN A N 1
ATOM 701 C CA . GLN A 1 83 ? -9.453 -3.193 -21.344 1 96.81 83 GLN A CA 1
ATOM 702 C C . GLN A 1 83 ? -8.961 -2.953 -19.922 1 96.81 83 GLN A C 1
ATOM 704 O O . GLN A 1 83 ? -9.711 -2.455 -19.078 1 96.81 83 GLN A O 1
ATOM 709 N N . SER A 1 84 ? -7.734 -3.367 -19.625 1 97.5 84 SER A N 1
ATOM 710 C CA . SER A 1 84 ? -7.168 -3.152 -18.297 1 97.5 84 SER A CA 1
ATOM 711 C C . SER A 1 84 ? -7.066 -1.666 -17.969 1 97.5 84 SER A C 1
ATOM 713 O O . SER A 1 84 ? -7.234 -1.263 -16.812 1 97.5 84 SER A O 1
ATOM 715 N N . LEU A 1 85 ? -6.82 -0.854 -19.016 1 96.5 85 LEU A N 1
ATOM 716 C CA . LEU A 1 85 ? -6.789 0.595 -18.844 1 96.5 85 LEU A CA 1
ATOM 717 C C . LEU A 1 85 ? -8.172 1.126 -18.469 1 96.5 85 LEU A C 1
ATOM 719 O O . LEU A 1 85 ? -8.305 1.911 -17.531 1 96.5 85 LEU A O 1
ATOM 723 N N . VAL A 1 86 ? -9.133 0.694 -19.172 1 96.88 86 VAL A N 1
ATOM 724 C CA . VAL A 1 86 ? -10.5 1.128 -18.938 1 96.88 86 VAL A CA 1
ATOM 725 C C . VAL A 1 86 ? -10.93 0.708 -17.531 1 96.88 86 VAL A C 1
ATOM 727 O O . VAL A 1 86 ? -11.523 1.5 -16.797 1 96.88 86 VAL A O 1
ATOM 730 N N . ASN A 1 87 ? -10.641 -0.53 -17.188 1 97.75 87 ASN A N 1
ATOM 731 C CA . ASN A 1 87 ? -10.961 -1.016 -15.844 1 97.75 87 ASN A CA 1
ATOM 732 C C . ASN A 1 87 ? -10.312 -0.157 -14.766 1 97.75 87 ASN A C 1
ATOM 734 O O . ASN A 1 87 ? -10.977 0.236 -13.797 1 97.75 87 ASN A O 1
ATOM 738 N N . THR A 1 88 ? -9.062 0.128 -14.945 1 97.31 88 THR A N 1
ATOM 739 C CA . THR A 1 88 ? -8.312 0.891 -13.953 1 97.31 88 THR A CA 1
ATOM 740 C C . THR A 1 88 ? -8.883 2.301 -13.812 1 97.31 88 THR A C 1
ATOM 742 O O . THR A 1 88 ? -9.039 2.803 -12.695 1 97.31 88 THR A O 1
ATOM 745 N N . LEU A 1 89 ? -9.227 2.877 -14.93 1 96.31 89 LEU A N 1
ATOM 746 C CA . LEU A 1 89 ? -9.797 4.215 -14.898 1 96.31 89 LEU A CA 1
ATOM 747 C C . LEU A 1 89 ? -11.188 4.199 -14.258 1 96.31 89 LEU A C 1
ATOM 749 O O . LEU A 1 89 ? -11.562 5.141 -13.562 1 96.31 89 LEU A O 1
ATOM 753 N N . GLN A 1 90 ? -11.922 3.152 -14.523 1 96.69 90 GLN A N 1
ATOM 754 C CA . GLN A 1 90 ? -13.227 3.008 -13.883 1 96.69 90 GLN A CA 1
ATOM 755 C C . GLN A 1 90 ? -13.086 2.902 -12.367 1 96.69 90 GLN A C 1
ATOM 757 O O . GLN A 1 90 ? -13.836 3.547 -11.625 1 96.69 90 GLN A O 1
ATOM 762 N N . PHE A 1 91 ? -12.188 2.1 -11.938 1 97.25 91 PHE A N 1
ATOM 763 C CA . PHE A 1 91 ? -11.93 1.989 -10.5 1 97.25 91 PHE A CA 1
ATOM 764 C C . PHE A 1 91 ? -11.531 3.338 -9.922 1 97.25 91 PHE A C 1
ATOM 766 O O . PHE A 1 91 ? -12.062 3.762 -8.891 1 97.25 91 PHE A O 1
ATOM 773 N N . ALA A 1 92 ? -10.602 3.979 -10.609 1 95.69 92 ALA A N 1
ATOM 774 C CA . ALA A 1 92 ? -10.117 5.27 -10.125 1 95.69 92 ALA A CA 1
ATOM 775 C C . ALA A 1 92 ? -11.266 6.281 -10.039 1 95.69 92 ALA A C 1
ATOM 777 O O . ALA A 1 92 ? -11.367 7.031 -9.062 1 95.69 92 ALA A O 1
ATOM 778 N N . TYR A 1 93 ? -12.062 6.277 -11.031 1 94.62 93 TYR A N 1
ATOM 779 C CA . TYR A 1 93 ? -13.172 7.223 -11.125 1 94.62 93 TYR A CA 1
ATOM 780 C C . TYR A 1 93 ? -14.148 7.031 -9.977 1 94.62 93 TYR A C 1
ATOM 782 O O . TYR A 1 93 ? -14.742 7.996 -9.492 1 94.62 93 TYR A O 1
ATOM 790 N N . ILE A 1 94 ? -14.344 5.855 -9.539 1 95.62 94 ILE A N 1
ATOM 791 C CA . ILE A 1 94 ? -15.312 5.566 -8.484 1 95.62 94 ILE A CA 1
ATOM 792 C C . ILE A 1 94 ? -14.641 5.688 -7.121 1 95.62 94 ILE A C 1
ATOM 794 O O . ILE A 1 94 ? -15.164 6.348 -6.223 1 95.62 94 ILE A O 1
ATOM 798 N N . LEU A 1 95 ? -13.484 5.16 -7.004 1 95.62 95 LEU A N 1
ATOM 799 C CA . LEU A 1 95 ? -12.828 5.027 -5.711 1 95.62 95 LEU A CA 1
ATOM 800 C C . LEU A 1 95 ? -12.305 6.379 -5.227 1 95.62 95 LEU A C 1
ATOM 802 O O . LEU A 1 95 ? -12.281 6.645 -4.023 1 95.62 95 LEU A O 1
ATOM 806 N N . LEU A 1 96 ? -11.898 7.199 -6.148 1 94.25 96 LEU A N 1
ATOM 807 C CA . LEU A 1 96 ? -11.297 8.469 -5.75 1 94.25 96 LEU A CA 1
ATOM 808 C C . LEU A 1 96 ? -12.328 9.375 -5.094 1 94.25 96 LEU A C 1
ATOM 810 O O . LEU A 1 96 ? -12.188 9.75 -3.928 1 94.25 96 LEU A O 1
ATOM 814 N N . PRO A 1 97 ? -13.422 9.742 -5.754 1 94.31 97 PRO A N 1
ATOM 815 C CA . PRO A 1 97 ? -14.391 10.648 -5.133 1 94.31 97 PRO A CA 1
ATOM 816 C C . PRO A 1 97 ? -15.102 10.023 -3.934 1 94.31 97 PRO A C 1
ATOM 818 O O . PRO A 1 97 ? -15.344 10.711 -2.936 1 94.31 97 PRO A O 1
ATOM 821 N N . THR A 1 98 ? -15.453 8.773 -4.008 1 92.56 98 THR A N 1
ATOM 822 C CA . THR A 1 98 ? -16.156 8.133 -2.9 1 92.56 98 THR A CA 1
ATOM 823 C C . THR A 1 98 ? -15.242 7.996 -1.686 1 92.56 98 THR A C 1
ATOM 825 O O . THR A 1 98 ? -15.688 8.164 -0.547 1 92.56 98 THR A O 1
ATOM 828 N N . GLY A 1 99 ? -13.961 7.68 -1.969 1 90.5 99 GLY A N 1
ATOM 829 C CA . GLY A 1 99 ? -13.008 7.566 -0.873 1 90.5 99 GLY A CA 1
ATOM 830 C C . GLY A 1 99 ? -12.797 8.875 -0.129 1 90.5 99 GLY A C 1
ATOM 831 O O . GLY A 1 99 ? -12.805 8.898 1.104 1 90.5 99 GLY A O 1
ATOM 832 N N . ILE A 1 100 ? -12.609 9.898 -0.872 1 92.5 100 ILE A N 1
ATOM 833 C CA . ILE A 1 100 ? -12.414 11.219 -0.277 1 92.5 100 ILE A CA 1
ATOM 834 C C . ILE A 1 100 ? -13.672 11.641 0.481 1 92.5 100 ILE A C 1
ATOM 836 O O . ILE A 1 100 ? -13.586 12.109 1.617 1 92.5 100 ILE A O 1
ATOM 840 N N . PHE A 1 101 ? -14.758 11.383 -0.145 1 91 101 PHE A N 1
ATOM 841 C CA . PHE A 1 101 ? -16.031 11.742 0.46 1 91 101 PHE A CA 1
ATOM 842 C C . PHE A 1 101 ? -16.234 11 1.776 1 91 101 PHE A C 1
ATOM 844 O O . PHE A 1 101 ? -16.531 11.617 2.803 1 91 101 PHE A O 1
ATOM 851 N N . ILE A 1 102 ? -16.062 9.742 1.809 1 86.5 102 ILE A N 1
ATOM 852 C CA . ILE A 1 102 ? -16.281 8.914 2.992 1 86.5 102 ILE A CA 1
ATOM 853 C C . ILE A 1 102 ? -15.281 9.312 4.082 1 86.5 102 ILE A C 1
ATOM 855 O O . ILE A 1 102 ? -15.656 9.438 5.254 1 86.5 102 ILE A O 1
ATOM 859 N N . ALA A 1 103 ? -14.055 9.531 3.672 1 88.38 103 ALA A N 1
ATOM 860 C CA . ALA A 1 103 ? -13.023 9.875 4.641 1 88.38 103 ALA A CA 1
ATOM 861 C C . ALA A 1 103 ? -13.328 11.219 5.309 1 88.38 103 ALA A C 1
ATOM 863 O O . ALA A 1 103 ? -13.141 11.375 6.52 1 88.38 103 ALA A O 1
ATOM 864 N N . ILE A 1 104 ? -13.781 12.195 4.551 1 91.12 104 ILE A N 1
ATOM 865 C CA . ILE A 1 104 ? -14.102 13.508 5.098 1 91.12 104 ILE A CA 1
ATOM 866 C C . ILE A 1 104 ? -15.273 13.398 6.066 1 91.12 104 ILE A C 1
ATOM 868 O O . ILE A 1 104 ? -15.234 13.945 7.172 1 91.12 104 ILE A O 1
ATOM 872 N N . VAL A 1 105 ? -16.297 12.695 5.641 1 85.06 105 VAL A N 1
ATOM 873 C CA . VAL A 1 105 ? -17.5 12.539 6.465 1 85.06 105 VAL A CA 1
ATOM 874 C C . VAL A 1 105 ? -17.125 11.883 7.793 1 85.06 105 VAL A C 1
ATOM 876 O O . VAL A 1 105 ? -17.516 12.359 8.859 1 85.06 105 VAL A O 1
ATOM 879 N N . LEU A 1 106 ? -16.328 10.883 7.75 1 81.81 106 LEU A N 1
ATOM 880 C CA . LEU A 1 106 ? -15.938 10.172 8.961 1 81.81 106 LEU A CA 1
ATOM 881 C C . LEU A 1 106 ? -15.047 11.055 9.836 1 81.81 106 LEU A C 1
ATOM 883 O O . LEU A 1 106 ? -15.172 11.047 11.062 1 81.81 106 LEU A O 1
ATOM 887 N N . ALA A 1 107 ? -14.133 11.766 9.172 1 85.69 107 ALA A N 1
ATOM 888 C CA . ALA A 1 107 ? -13.242 12.648 9.93 1 85.69 107 ALA A CA 1
ATOM 889 C C . ALA A 1 107 ? -14.031 13.742 10.641 1 85.69 107 ALA A C 1
ATOM 891 O O . ALA A 1 107 ? -13.75 14.07 11.797 1 85.69 107 ALA A O 1
ATOM 892 N N . VAL A 1 108 ? -14.984 14.305 9.984 1 84.56 108 VAL A N 1
ATOM 893 C CA . VAL A 1 108 ? -15.805 15.359 10.562 1 84.56 108 VAL A CA 1
ATOM 894 C C . VAL A 1 108 ? -16.609 14.812 11.734 1 84.56 108 VAL A C 1
ATOM 896 O O . VAL A 1 108 ? -16.719 15.469 12.781 1 84.56 108 VAL A O 1
ATOM 899 N N . LEU A 1 109 ? -17.109 13.648 11.594 1 77.88 109 LEU A N 1
ATOM 900 C CA . LEU A 1 109 ? -17.875 13.023 12.664 1 77.88 109 LEU A CA 1
ATOM 901 C C . LEU A 1 109 ? -16.984 12.742 13.875 1 77.88 109 LEU A C 1
ATOM 903 O O . LEU A 1 109 ? -17.422 12.922 15.016 1 77.88 109 LEU A O 1
ATOM 907 N N . LEU A 1 110 ? -15.828 12.422 13.609 1 78.06 110 LEU A N 1
ATOM 908 C CA . LEU A 1 110 ? -14.906 12.078 14.688 1 78.06 110 LEU A CA 1
ATOM 909 C C . LEU A 1 110 ? -14.367 13.344 15.352 1 78.06 110 LEU A C 1
ATOM 911 O O . LEU A 1 110 ? -13.844 13.281 16.469 1 78.06 110 LEU A O 1
ATOM 915 N N . ASN A 1 111 ? -14.398 14.383 14.539 1 78.25 111 ASN A N 1
ATOM 916 C CA . ASN A 1 111 ? -13.859 15.641 15.039 1 78.25 111 ASN A CA 1
ATOM 917 C C . ASN A 1 111 ? -14.844 16.344 15.961 1 78.25 111 ASN A C 1
ATOM 919 O O . ASN A 1 111 ? -14.508 17.344 16.594 1 78.25 111 ASN A O 1
ATOM 923 N N . ILE A 1 112 ? -16.062 15.93 16.062 1 70.44 112 ILE A N 1
ATOM 924 C CA . ILE A 1 112 ? -17.078 16.547 16.906 1 70.44 112 ILE A CA 1
ATOM 925 C C . ILE A 1 112 ? -16.672 16.406 18.375 1 70.44 112 ILE A C 1
ATOM 927 O O . ILE A 1 112 ? -16.312 15.32 18.828 1 70.44 112 ILE A O 1
ATOM 931 N N . LYS A 1 113 ? -16.609 17.688 18.875 1 60.56 113 LYS A N 1
ATOM 932 C CA . LYS A 1 113 ? -16.25 17.859 20.281 1 60.56 113 LYS A CA 1
ATOM 933 C C . LYS A 1 113 ? -17.25 17.141 21.188 1 60.56 113 LYS A C 1
ATOM 935 O O . LYS A 1 113 ? -18.438 17.062 20.875 1 60.56 113 LYS A O 1
ATOM 940 N N . ASN A 1 114 ? -16.875 16.047 22.016 1 56.34 114 ASN A N 1
ATOM 941 C CA . ASN A 1 114 ? -17.578 15.375 23.094 1 56.34 114 ASN A CA 1
ATOM 942 C C . ASN A 1 114 ? -18.172 14.047 22.625 1 56.34 114 ASN A C 1
ATOM 944 O O . ASN A 1 114 ? -19.156 13.57 23.188 1 56.34 114 ASN A O 1
ATOM 948 N N . LEU A 1 115 ? -17.828 13.789 21.5 1 52.22 115 LEU A N 1
ATOM 949 C CA . LEU A 1 115 ? -18.297 12.453 21.141 1 52.22 115 LEU A CA 1
ATOM 950 C C . LEU A 1 115 ? -17.891 11.438 22.203 1 52.22 115 LEU A C 1
ATOM 952 O O . LEU A 1 115 ? -16.703 11.273 22.5 1 52.22 115 LEU A O 1
ATOM 956 N N . LYS A 1 116 ? -18.781 11.086 23.047 1 47.59 116 LYS A N 1
ATOM 957 C CA . LYS A 1 116 ? -18.594 10 24 1 47.59 116 LYS A CA 1
ATOM 958 C C . LYS A 1 116 ? -18.172 8.719 23.297 1 47.59 116 LYS A C 1
ATOM 960 O O . LYS A 1 116 ? -18.797 8.312 22.297 1 47.59 116 LYS A O 1
ATOM 965 N N . GLY A 1 117 ? -16.797 8.375 23.406 1 53.09 117 GLY A N 1
ATOM 966 C CA . GLY A 1 117 ? -16.266 7.148 22.844 1 53.09 117 GLY A CA 1
ATOM 967 C C . GLY A 1 117 ? -15.258 7.395 21.734 1 53.09 117 GLY A C 1
ATOM 968 O O . GLY A 1 117 ? -15.102 6.562 20.844 1 53.09 117 GLY A O 1
ATOM 969 N N . ARG A 1 118 ? -14.875 8.594 21.672 1 58.03 118 ARG A N 1
ATOM 970 C CA . ARG A 1 118 ? -13.859 8.977 20.703 1 58.03 118 ARG A CA 1
ATOM 971 C C . ARG A 1 118 ? -12.758 7.93 20.625 1 58.03 118 ARG A C 1
ATOM 973 O O . ARG A 1 118 ? -12.258 7.633 19.531 1 58.03 118 ARG A O 1
ATOM 980 N N . GLY A 1 119 ? -12.586 7.441 21.797 1 58.47 119 GLY A N 1
ATOM 981 C CA . GLY A 1 119 ? -11.57 6.406 21.828 1 58.47 119 GLY A CA 1
ATOM 982 C C . GLY A 1 119 ? -11.961 5.156 21.062 1 58.47 119 GLY A C 1
ATOM 983 O O . GLY A 1 119 ? -11.164 4.613 20.297 1 58.47 119 GLY A O 1
ATOM 984 N N . LEU A 1 120 ? -13.148 4.797 21.25 1 56.19 120 LEU A N 1
ATOM 985 C CA . LEU A 1 120 ? -13.633 3.607 20.562 1 56.19 120 LEU A CA 1
ATOM 986 C C . LEU A 1 120 ? -13.727 3.857 19.062 1 56.19 120 LEU A C 1
ATOM 988 O O . LEU A 1 120 ? -13.367 2.992 18.25 1 56.19 120 LEU A O 1
ATOM 992 N N . PHE A 1 121 ? -14.164 5 18.766 1 56.59 121 PHE A N 1
ATOM 993 C CA . PHE A 1 121 ? -14.328 5.32 17.359 1 56.59 121 PHE A CA 1
ATOM 994 C C . PHE A 1 121 ? -12.977 5.43 16.672 1 56.59 121 PHE A C 1
ATOM 996 O O . PHE A 1 121 ? -12.805 4.961 15.539 1 56.59 121 PHE A O 1
ATOM 1003 N N . ARG A 1 122 ? -12.078 6.012 17.375 1 60.47 122 ARG A N 1
ATOM 1004 C CA . ARG A 1 122 ? -10.734 6.113 16.812 1 60.47 122 ARG A CA 1
ATOM 1005 C C . ARG A 1 122 ? -10.109 4.73 16.625 1 60.47 122 ARG A C 1
ATOM 1007 O O . ARG A 1 122 ? -9.422 4.477 15.641 1 60.47 122 ARG A O 1
ATOM 1014 N N . THR A 1 123 ? -10.57 3.926 17.578 1 59 123 THR A N 1
ATOM 1015 C CA . THR A 1 123 ? -10.047 2.566 17.5 1 59 123 THR A CA 1
ATOM 1016 C C . THR A 1 123 ? -10.695 1.803 16.359 1 59 123 THR A C 1
ATOM 1018 O O . THR A 1 123 ? -10.016 1.087 15.617 1 59 123 THR A O 1
ATOM 1021 N N . LEU A 1 124 ? -11.898 1.962 16.234 1 58.38 124 LEU A N 1
ATOM 1022 C CA . LEU A 1 124 ? -12.641 1.226 15.219 1 58.38 124 LEU A CA 1
ATOM 1023 C C . LEU A 1 124 ? -12.203 1.656 13.82 1 58.38 124 LEU A C 1
ATOM 1025 O O . LEU A 1 124 ? -12.133 0.83 12.906 1 58.38 124 LEU A O 1
ATOM 1029 N N . TYR A 1 125 ? -11.977 2.883 13.781 1 57.56 125 TYR A N 1
ATOM 1030 C CA . TYR A 1 125 ? -11.641 3.346 12.445 1 57.56 125 TYR A CA 1
ATOM 1031 C C . TYR A 1 125 ? -10.188 3.035 12.102 1 57.56 125 TYR A C 1
ATOM 1033 O O . TYR A 1 125 ? -9.836 2.902 10.93 1 57.56 125 TYR A O 1
ATOM 1041 N N . PHE A 1 126 ? -9.461 2.893 13.148 1 59.72 126 PHE A N 1
ATOM 1042 C CA . PHE A 1 126 ? -8.062 2.543 12.938 1 59.72 126 PHE A CA 1
ATOM 1043 C C . PHE A 1 126 ? -7.906 1.047 12.695 1 59.72 126 PHE A C 1
ATOM 1045 O O . PHE A 1 126 ? -6.938 0.609 12.07 1 59.72 126 PHE A O 1
ATOM 1052 N N . LEU A 1 127 ? -9.008 0.334 13.008 1 60.69 127 LEU A N 1
ATOM 1053 C CA . LEU A 1 127 ? -8.961 -1.12 12.898 1 60.69 127 LEU A CA 1
ATOM 1054 C C . LEU A 1 127 ? -8.773 -1.547 11.445 1 60.69 127 LEU A C 1
ATOM 1056 O O . LEU A 1 127 ? -7.953 -2.426 11.156 1 60.69 127 LEU A O 1
ATOM 1060 N N . PRO A 1 128 ? -9.477 -0.935 10.531 1 55.47 128 PRO A N 1
ATOM 1061 C CA . PRO A 1 128 ? -9.281 -1.379 9.148 1 55.47 128 PRO A CA 1
ATOM 1062 C C . PRO A 1 128 ? -7.867 -1.12 8.633 1 55.47 128 PRO A C 1
ATOM 1064 O O . PRO A 1 128 ? -7.355 -1.881 7.812 1 55.47 128 PRO A O 1
ATOM 1067 N N . TYR A 1 129 ? -7.367 -0.101 9.227 1 58.56 129 TYR A N 1
ATOM 1068 C CA . TYR A 1 129 ? -6.004 0.175 8.781 1 58.56 129 TYR A CA 1
ATOM 1069 C C . TYR A 1 129 ? -5.035 -0.876 9.305 1 58.56 129 TYR A C 1
ATOM 1071 O O . TYR A 1 129 ? -4.035 -1.189 8.656 1 58.56 129 TYR A O 1
ATOM 1079 N N . VAL A 1 130 ? -5.523 -1.408 10.375 1 62.06 130 VAL A N 1
ATOM 1080 C CA . VAL A 1 130 ? -4.668 -2.406 11.016 1 62.06 130 VAL A CA 1
ATOM 1081 C C . VAL A 1 130 ? -4.934 -3.779 10.406 1 62.06 130 VAL A C 1
ATOM 1083 O O . VAL A 1 130 ? -4.047 -4.641 10.391 1 62.06 130 VAL A O 1
ATOM 1086 N N . THR A 1 131 ? -6.152 -3.773 9.859 1 68.94 131 THR A N 1
ATOM 1087 C CA . THR A 1 131 ? -6.52 -5.082 9.32 1 68.94 131 THR A CA 1
ATOM 1088 C C . THR A 1 131 ? -5.914 -5.289 7.938 1 68.94 131 THR A C 1
ATOM 1090 O O . THR A 1 131 ? -6.051 -4.434 7.062 1 68.94 131 THR A O 1
ATOM 1093 N N . SER A 1 132 ? -5.207 -6.355 7.715 1 74.88 132 SER A N 1
ATOM 1094 C CA . SER A 1 132 ? -4.539 -6.734 6.473 1 74.88 132 SER A CA 1
ATOM 1095 C C . SER A 1 132 ? -5.535 -6.871 5.328 1 74.88 132 SER A C 1
ATOM 1097 O O . SER A 1 132 ? -6.648 -7.367 5.523 1 74.88 132 SER A O 1
ATOM 1099 N N . SER A 1 133 ? -5.219 -6.281 4.277 1 75 133 SER A N 1
ATOM 1100 C CA . SER A 1 133 ? -6.031 -6.465 3.078 1 75 133 SER A CA 1
ATOM 1101 C C . SER A 1 133 ? -6.129 -7.938 2.697 1 75 133 SER A C 1
ATOM 1103 O O . SER A 1 133 ? -7.113 -8.367 2.092 1 75 133 SER A O 1
ATOM 1105 N N . VAL A 1 134 ? -5.164 -8.727 3.125 1 81.88 134 VAL A N 1
ATOM 1106 C CA . VAL A 1 134 ? -5.168 -10.148 2.807 1 81.88 134 VAL A CA 1
ATOM 1107 C C . VAL A 1 134 ? -6.25 -10.859 3.619 1 81.88 134 VAL A C 1
ATOM 1109 O O . VAL A 1 134 ? -7.02 -11.664 3.078 1 81.88 134 VAL A O 1
ATOM 1112 N N . ILE A 1 135 ? -6.316 -10.477 4.855 1 80.5 135 ILE A N 1
ATOM 1113 C CA . ILE A 1 135 ? -7.32 -11.078 5.723 1 80.5 135 ILE A CA 1
ATOM 1114 C C . ILE A 1 135 ? -8.719 -10.766 5.188 1 80.5 135 ILE A C 1
ATOM 1116 O O . ILE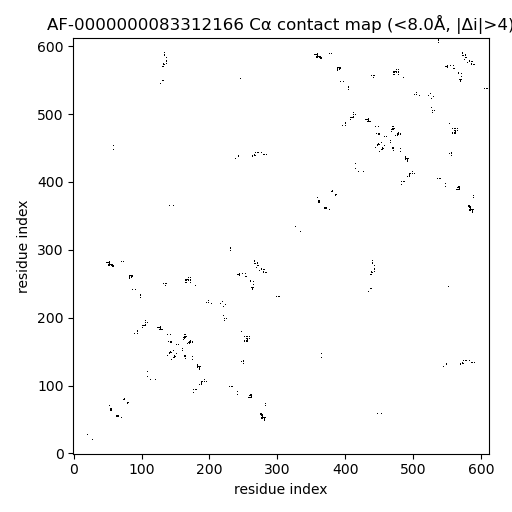 A 1 135 ? -9.555 -11.664 5.059 1 80.5 135 ILE A 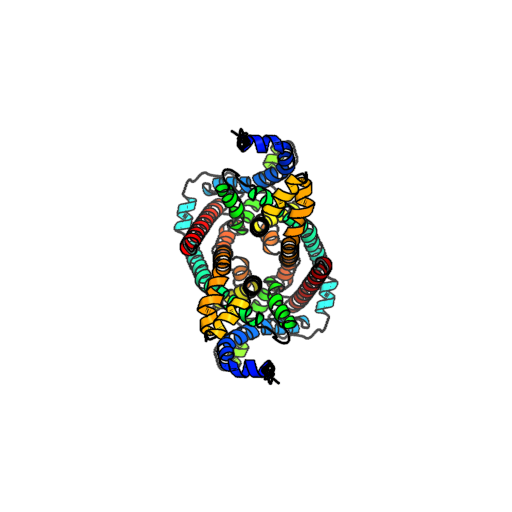O 1
ATOM 1120 N N . VAL A 1 136 ? -8.859 -9.57 4.852 1 83.94 136 VAL A N 1
ATOM 1121 C CA . VAL A 1 136 ? -10.18 -9.156 4.395 1 83.94 136 VAL A CA 1
A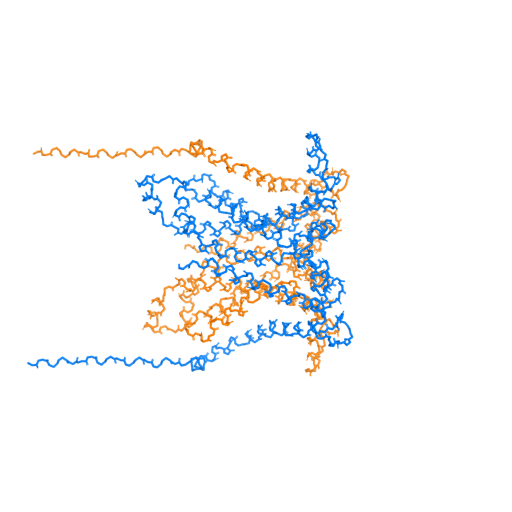TOM 1122 C C . VAL A 1 136 ? -10.484 -9.789 3.041 1 83.94 136 VAL A C 1
ATOM 1124 O O . VAL A 1 136 ? -11.625 -10.156 2.762 1 83.94 136 VAL A O 1
ATOM 1127 N N . ALA A 1 137 ? -9.492 -9.914 2.279 1 88.12 137 ALA A N 1
ATOM 1128 C CA . ALA A 1 137 ? -9.688 -10.57 0.988 1 88.12 137 ALA A CA 1
ATOM 1129 C C . ALA A 1 137 ? -10.133 -12.016 1.17 1 88.12 137 ALA A C 1
ATOM 1131 O O . ALA A 1 137 ? -11.023 -12.492 0.458 1 88.12 137 ALA A O 1
ATOM 1132 N N . ILE A 1 138 ? -9.555 -12.711 2.062 1 87 138 ILE A N 1
ATOM 1133 C CA . ILE A 1 138 ? -9.914 -14.102 2.34 1 87 138 ILE A CA 1
ATOM 1134 C C . ILE A 1 138 ? -11.367 -14.18 2.791 1 87 138 ILE A C 1
ATOM 1136 O O . ILE A 1 138 ? -12.133 -15.016 2.301 1 87 138 ILE A O 1
ATOM 1140 N N . VAL A 1 139 ? -11.734 -13.297 3.607 1 86.12 139 VAL A N 1
ATOM 1141 C CA . VAL A 1 139 ? -13.102 -13.273 4.121 1 86.12 139 VAL A CA 1
ATOM 1142 C C . VAL A 1 139 ? -14.07 -12.922 2.994 1 86.12 139 VAL A C 1
ATOM 1144 O O . VAL A 1 139 ? -15.125 -13.547 2.859 1 86.12 139 VAL A O 1
ATOM 1147 N N . PHE A 1 140 ? -13.703 -11.953 2.205 1 89.25 140 PHE A N 1
ATOM 1148 C CA . PHE A 1 140 ? -14.555 -11.539 1.093 1 89.25 140 PHE A CA 1
ATOM 1149 C C . PHE A 1 140 ? -14.742 -12.68 0.1 1 89.25 140 PHE A C 1
ATOM 1151 O O . PHE A 1 140 ? -15.828 -12.836 -0.464 1 89.25 140 PHE A O 1
ATOM 1158 N N . THR A 1 141 ? -13.695 -13.445 -0.162 1 89.62 141 THR A N 1
ATOM 1159 C CA . THR A 1 141 ? -13.812 -14.57 -1.091 1 89.62 141 THR A CA 1
ATOM 1160 C C . THR A 1 141 ? -14.859 -15.57 -0.607 1 89.62 141 THR A C 1
ATOM 1162 O O . THR A 1 141 ? -15.562 -16.172 -1.415 1 89.62 141 THR A O 1
ATOM 1165 N N . GLN A 1 142 ? -15 -15.648 0.685 1 85.75 142 GLN A N 1
ATOM 1166 C CA . GLN A 1 142 ? -15.977 -16.578 1.245 1 85.75 142 GLN A CA 1
ATOM 1167 C C . GLN A 1 142 ? -17.359 -15.953 1.3 1 85.75 142 GLN A C 1
ATOM 1169 O O . GLN A 1 142 ? -18.359 -16.594 0.961 1 85.75 142 GLN A O 1
ATOM 1174 N N . LEU A 1 143 ? -17.422 -14.766 1.685 1 88.25 143 LEU A N 1
ATOM 1175 C CA . LEU A 1 143 ? -18.688 -14.062 1.837 1 88.25 143 LEU A CA 1
ATOM 1176 C C . LEU A 1 143 ? -19.391 -13.914 0.492 1 88.25 143 LEU A C 1
ATOM 1178 O O . LEU A 1 143 ? -20.625 -14.031 0.41 1 88.25 143 LEU A O 1
ATOM 1182 N N . PHE A 1 144 ? -18.562 -13.688 -0.513 1 91.88 144 PHE A N 1
ATOM 1183 C CA . PHE A 1 144 ? -19.141 -13.359 -1.812 1 91.88 144 PHE A CA 1
ATOM 1184 C C . PHE A 1 144 ? -18.984 -14.523 -2.783 1 91.88 144 PHE A C 1
ATOM 1186 O O . PHE A 1 144 ? -19.109 -14.344 -3.998 1 91.88 144 PHE A O 1
ATOM 1193 N N . ASP A 1 145 ? -18.641 -15.625 -2.217 1 90.81 145 ASP A N 1
ATOM 1194 C CA . ASP A 1 145 ? -18.578 -16.812 -3.068 1 90.81 145 ASP A CA 1
ATOM 1195 C C . ASP A 1 145 ? -19.875 -16.969 -3.881 1 90.81 145 ASP A C 1
ATOM 1197 O O . ASP A 1 145 ? -20.969 -16.75 -3.361 1 90.81 145 ASP A O 1
ATOM 1201 N N . ASP A 1 146 ? -19.734 -17.359 -5.113 1 92 146 ASP A N 1
ATOM 1202 C CA . ASP A 1 146 ? -20.859 -17.359 -6.047 1 92 146 ASP A CA 1
ATOM 1203 C C . ASP A 1 146 ? -21.891 -18.422 -5.664 1 92 146 ASP A C 1
ATOM 1205 O O . ASP A 1 146 ? -23.078 -18.266 -5.945 1 92 146 ASP A O 1
ATOM 1209 N N . HIS A 1 147 ? -21.438 -19.469 -5.035 1 87.06 147 HIS A N 1
ATOM 1210 C CA . HIS A 1 147 ? -22.312 -20.609 -4.828 1 87.06 147 HIS A CA 1
ATOM 1211 C C . HIS A 1 147 ? -22.688 -20.75 -3.357 1 87.06 147 HIS A C 1
ATOM 1213 O O . HIS A 1 147 ? -23.844 -21.047 -3.029 1 87.06 147 HIS A O 1
ATOM 1219 N N . MET A 1 148 ? -21.75 -20.469 -2.459 1 82.12 148 MET A N 1
ATOM 1220 C CA . MET A 1 148 ? -21.984 -20.797 -1.056 1 82.12 148 MET A CA 1
ATOM 1221 C C . MET A 1 148 ? -21.781 -19.578 -0.171 1 82.12 148 MET A C 1
ATOM 1223 O O . MET A 1 148 ? -21.719 -19.688 1.055 1 82.12 148 MET A O 1
ATOM 1227 N N . GLY A 1 149 ? -21.688 -18.422 -0.802 1 86.81 149 GLY A N 1
ATOM 1228 C CA . GLY A 1 149 ? -21.391 -17.234 -0.031 1 86.81 149 GLY A CA 1
ATOM 1229 C C . GLY A 1 149 ? -22.547 -16.781 0.843 1 86.81 149 GLY A C 1
ATOM 1230 O O . GLY A 1 149 ? -23.719 -17 0.494 1 86.81 149 GLY A O 1
ATOM 1231 N N . TRP A 1 150 ? -22.297 -16.172 1.898 1 83.06 150 TRP A N 1
ATOM 1232 C CA . TRP A 1 150 ? -23.312 -15.734 2.859 1 83.06 150 TRP A CA 1
ATOM 1233 C C . TRP A 1 150 ? -24.141 -14.602 2.281 1 83.06 150 TRP A C 1
ATOM 1235 O O . TRP A 1 150 ? -25.328 -14.469 2.613 1 83.06 150 TRP A O 1
ATOM 1245 N N . VAL A 1 151 ? -23.562 -13.852 1.423 1 87.69 151 VAL A N 1
ATOM 1246 C CA . VAL A 1 151 ? -24.312 -12.742 0.833 1 87.69 151 VAL A CA 1
ATOM 1247 C C . VAL A 1 151 ? -25.438 -13.281 -0.045 1 87.69 151 VAL A C 1
ATOM 1249 O O . VAL A 1 151 ? -26.562 -12.781 0.002 1 87.69 151 VAL A O 1
ATOM 1252 N N . ASN A 1 152 ? -25.062 -14.234 -0.814 1 91.44 152 ASN A N 1
ATOM 1253 C CA . ASN A 1 152 ? -26.094 -14.852 -1.63 1 91.44 152 ASN A CA 1
ATOM 1254 C C . ASN A 1 152 ? -27.141 -15.555 -0.767 1 91.44 152 ASN A C 1
ATOM 1256 O O . ASN A 1 152 ? -28.328 -15.531 -1.086 1 91.44 152 ASN A O 1
ATOM 1260 N N . ARG A 1 153 ? -26.75 -16.188 0.341 1 86.56 153 ARG A N 1
ATOM 1261 C CA . ARG A 1 153 ? -27.703 -16.797 1.26 1 86.56 153 ARG A CA 1
ATOM 1262 C C . ARG A 1 153 ? -28.656 -15.766 1.828 1 86.56 153 ARG A C 1
ATOM 1264 O O . ARG A 1 153 ? -29.859 -16.031 1.959 1 86.56 153 ARG A O 1
ATOM 1271 N N . PHE A 1 154 ? -28.109 -14.688 2.156 1 86.06 154 PHE A N 1
ATOM 1272 C CA . PHE A 1 154 ? -28.938 -13.602 2.672 1 86.06 154 PHE A CA 1
ATOM 1273 C C . PHE A 1 154 ? -29.922 -13.117 1.609 1 86.06 154 PHE A C 1
ATOM 1275 O O . PHE A 1 154 ? -31.094 -12.859 1.906 1 86.06 154 PHE A O 1
ATOM 1282 N N . LEU A 1 155 ? -29.422 -12.953 0.4 1 90.94 155 LEU A N 1
ATOM 1283 C CA . LEU A 1 155 ? -30.297 -12.555 -0.701 1 90.94 155 LEU A CA 1
ATOM 1284 C C . LEU A 1 155 ? -31.438 -13.562 -0.883 1 90.94 155 LEU A C 1
ATOM 1286 O O . LEU A 1 155 ? -32.594 -13.172 -1.069 1 90.94 155 LEU A O 1
ATOM 1290 N N . GLU A 1 156 ? -31.078 -14.758 -0.78 1 92.81 156 GLU A N 1
ATOM 1291 C CA . GLU A 1 156 ? -32.062 -15.805 -0.933 1 92.81 156 GLU A CA 1
ATOM 1292 C C . GLU A 1 156 ? -33.125 -15.75 0.188 1 92.81 156 GLU A C 1
ATOM 1294 O O . GLU A 1 156 ? -34.312 -16 -0.042 1 92.81 156 GLU A O 1
ATOM 1299 N N . MET A 1 157 ? -32.688 -15.477 1.366 1 91.25 157 MET A N 1
ATOM 1300 C CA . MET A 1 157 ? -33.594 -15.336 2.5 1 91.25 157 MET A CA 1
ATOM 1301 C C . MET A 1 157 ? -34.594 -14.211 2.256 1 91.25 157 MET A C 1
ATOM 1303 O O . MET A 1 157 ? -35.719 -14.266 2.744 1 91.25 157 MET A O 1
ATOM 1307 N N . LEU A 1 158 ? -34.188 -13.25 1.46 1 92.5 158 LEU A N 1
ATOM 1308 C CA . LEU A 1 158 ? -35.062 -12.117 1.151 1 92.5 158 LEU A CA 1
ATOM 1309 C C . LEU A 1 158 ? -35.875 -12.383 -0.112 1 92.5 158 LEU A C 1
ATOM 1311 O O . LEU A 1 158 ? -36.656 -11.523 -0.557 1 92.5 158 LEU A O 1
ATOM 1315 N N . GLY A 1 159 ? -35.688 -13.492 -0.668 1 93.5 159 GLY A N 1
ATOM 1316 C CA . GLY A 1 159 ? -36.438 -13.867 -1.857 1 93.5 159 GLY A CA 1
ATOM 1317 C C . GLY A 1 159 ? -35.781 -13.383 -3.145 1 93.5 159 GLY A C 1
ATOM 1318 O O . GLY A 1 159 ? -36.438 -13.383 -4.199 1 93.5 159 GLY A O 1
ATOM 1319 N N . LEU A 1 160 ? -34.594 -12.992 -3.059 1 94.62 160 LEU A N 1
ATOM 1320 C CA . LEU A 1 160 ? -33.906 -12.5 -4.234 1 94.62 160 LEU A CA 1
ATOM 1321 C C . LEU A 1 160 ? -33 -13.594 -4.836 1 94.62 160 LEU A C 1
ATOM 1323 O O . LEU A 1 160 ? -32.656 -14.555 -4.156 1 94.62 160 LEU A O 1
ATOM 1327 N N . SER A 1 161 ? -32.719 -13.469 -6.098 1 94.81 161 SER A N 1
ATOM 1328 C CA . SER A 1 161 ? -31.859 -14.422 -6.777 1 94.81 161 SER A CA 1
ATOM 1329 C C . SER A 1 161 ? -30.391 -14.211 -6.398 1 94.81 161 SER A C 1
ATOM 1331 O O . SER A 1 161 ? -29.969 -13.07 -6.184 1 94.81 161 SER A O 1
ATOM 1333 N N . PRO A 1 162 ? -29.656 -15.32 -6.348 1 94.25 162 PRO A N 1
ATOM 1334 C CA . PRO A 1 162 ? -28.219 -15.188 -6.078 1 94.25 162 PRO A CA 1
ATOM 1335 C C . PRO A 1 162 ? -27.469 -14.453 -7.188 1 94.25 162 PRO A C 1
ATOM 1337 O O . PRO A 1 162 ? -27.938 -14.43 -8.336 1 94.25 162 PRO A O 1
ATOM 1340 N N . VAL A 1 163 ? -26.484 -13.844 -6.781 1 95.19 163 VAL A N 1
ATOM 1341 C CA . VAL A 1 163 ? -25.641 -13.094 -7.707 1 95.19 163 VAL A CA 1
ATOM 1342 C C . VAL A 1 163 ? -24.266 -13.758 -7.785 1 95.19 163 VAL A C 1
ATOM 1344 O O . VAL A 1 163 ? -23.734 -14.227 -6.777 1 95.19 163 VAL A O 1
ATOM 1347 N N . ALA A 1 164 ? -23.703 -13.906 -9.023 1 95.94 164 ALA A N 1
ATOM 1348 C CA . ALA A 1 164 ? -22.328 -14.367 -9.188 1 95.94 164 ALA A CA 1
ATOM 1349 C C . ALA A 1 164 ? -21.344 -13.234 -8.906 1 95.94 164 ALA A C 1
ATOM 1351 O O . ALA A 1 164 ? -20.797 -12.633 -9.836 1 95.94 164 ALA A O 1
ATOM 1352 N N . TRP A 1 165 ? -21 -13.031 -7.727 1 95.19 165 TRP A N 1
ATOM 1353 C CA . TRP A 1 165 ? -20.328 -11.844 -7.219 1 95.19 165 TRP A CA 1
ATOM 1354 C C . TRP A 1 165 ? -18.875 -11.797 -7.703 1 95.19 165 TRP A C 1
ATOM 1356 O O . TRP A 1 165 ? -18.328 -10.719 -7.91 1 95.19 165 TRP A O 1
ATOM 1366 N N . LEU A 1 166 ? -18.266 -12.969 -7.855 1 95 166 LEU A N 1
ATOM 1367 C CA . LEU A 1 166 ? -16.828 -12.953 -8.055 1 95 166 LEU A CA 1
ATOM 1368 C C . LEU A 1 166 ? -16.469 -13.469 -9.445 1 95 166 LEU A C 1
ATOM 1370 O O . LEU A 1 166 ? -15.508 -12.984 -10.062 1 95 166 LEU A O 1
ATOM 1374 N N . ARG A 1 167 ? -17.234 -14.391 -9.977 1 93.88 167 ARG A N 1
ATOM 1375 C CA . ARG A 1 167 ? -16.719 -15.102 -11.148 1 93.88 167 ARG A CA 1
ATOM 1376 C C . ARG A 1 167 ? -17.703 -15.008 -12.312 1 93.88 167 ARG A C 1
ATOM 1378 O O . ARG A 1 167 ? -17.344 -15.273 -13.461 1 93.88 167 ARG A O 1
ATOM 1385 N N . GLY A 1 168 ? -18.875 -14.625 -12.062 1 94.5 168 GLY A N 1
ATOM 1386 C CA . GLY A 1 168 ? -19.859 -14.695 -13.125 1 94.5 168 GLY A CA 1
ATOM 1387 C C . GLY A 1 168 ? -20.328 -13.336 -13.594 1 94.5 168 GLY A C 1
ATOM 1388 O O . GLY A 1 168 ? -20.594 -13.133 -14.781 1 94.5 168 GLY A O 1
ATOM 1389 N N . ASN A 1 169 ? -20.531 -12.383 -12.758 1 95.81 169 ASN A N 1
ATOM 1390 C CA . ASN A 1 169 ? -21.062 -11.062 -13.07 1 95.81 169 ASN A CA 1
ATOM 1391 C C . ASN A 1 169 ? -19.969 -9.992 -12.984 1 95.81 169 ASN A C 1
ATOM 1393 O O . ASN A 1 169 ? -19.531 -9.641 -11.891 1 95.81 169 ASN A O 1
ATOM 1397 N N . PRO A 1 170 ? -19.625 -9.398 -14.18 1 96.06 170 PRO A N 1
ATOM 1398 C CA . PRO A 1 170 ? -18.547 -8.406 -14.219 1 96.06 170 PRO A CA 1
ATOM 1399 C C . PRO A 1 170 ? -18.828 -7.199 -13.32 1 96.06 170 PRO A C 1
ATOM 1401 O O . PRO A 1 170 ? -17.922 -6.723 -12.633 1 96.06 170 PRO A O 1
ATOM 1404 N N . TRP A 1 171 ? -19.984 -6.777 -13.328 1 95.38 171 TRP A N 1
ATOM 1405 C CA . TRP A 1 171 ? -20.328 -5.598 -12.539 1 95.38 171 TRP A CA 1
ATOM 1406 C C . TRP A 1 171 ? -20.266 -5.906 -11.047 1 95.38 171 TRP A C 1
ATOM 1408 O O . TRP A 1 171 ? -19.766 -5.102 -10.258 1 95.38 171 TRP A O 1
ATOM 1418 N N . ALA A 1 172 ? -20.797 -7.047 -10.648 1 95.94 172 ALA A N 1
ATOM 1419 C CA . ALA A 1 172 ? -20.75 -7.453 -9.25 1 95.94 172 ALA A CA 1
ATOM 1420 C C . ALA A 1 172 ? -19.312 -7.625 -8.766 1 95.94 172 ALA A C 1
ATOM 1422 O O . ALA A 1 172 ? -18.969 -7.215 -7.656 1 95.94 172 ALA A O 1
ATOM 1423 N N . ALA A 1 173 ? -18.516 -8.234 -9.625 1 97.19 173 ALA A N 1
ATOM 1424 C CA . ALA A 1 173 ? -17.109 -8.43 -9.281 1 97.19 173 ALA A CA 1
ATOM 1425 C C . ALA A 1 173 ? -16.406 -7.094 -9.039 1 97.19 173 ALA A C 1
ATOM 1427 O O . ALA A 1 173 ? -15.625 -6.957 -8.094 1 97.19 173 ALA A O 1
ATOM 1428 N N . LYS A 1 174 ? -16.734 -6.121 -9.875 1 97 174 LYS A N 1
ATOM 1429 C CA . LYS A 1 174 ? -16.141 -4.793 -9.711 1 97 174 LYS A CA 1
ATOM 1430 C C . LYS A 1 174 ? -16.562 -4.172 -8.383 1 97 174 LYS A C 1
ATOM 1432 O O . LYS A 1 174 ? -15.742 -3.549 -7.699 1 97 174 LYS A O 1
ATOM 1437 N N . TRP A 1 175 ? -17.688 -4.363 -8.039 1 94.31 175 TRP A N 1
ATOM 1438 C CA . TRP A 1 175 ? -18.203 -3.793 -6.801 1 94.31 175 TRP A CA 1
ATOM 1439 C C . TRP A 1 175 ? -17.5 -4.402 -5.59 1 94.31 175 TRP A C 1
ATOM 1441 O O . TRP A 1 175 ? -17.188 -3.699 -4.625 1 94.31 175 TRP A O 1
ATOM 1451 N N . VAL A 1 176 ? -17.312 -5.719 -5.602 1 93.88 176 VAL A N 1
ATOM 1452 C CA . VAL A 1 176 ? -16.641 -6.387 -4.488 1 93.88 176 VAL A CA 1
ATOM 1453 C C . VAL A 1 176 ? -15.211 -5.879 -4.367 1 93.88 176 VAL A C 1
ATOM 1455 O O . VAL A 1 176 ? -14.727 -5.625 -3.264 1 93.88 176 VAL A O 1
ATOM 1458 N N . VAL A 1 177 ? -14.539 -5.645 -5.523 1 95.38 177 VAL A N 1
ATOM 1459 C CA . VAL A 1 177 ? -13.18 -5.113 -5.531 1 95.38 177 VAL A CA 1
ATOM 1460 C C . VAL A 1 177 ? -13.18 -3.699 -4.949 1 95.38 177 VAL A C 1
ATOM 1462 O O . VAL A 1 177 ? -12.297 -3.35 -4.164 1 95.38 177 VAL A O 1
ATOM 1465 N N . ILE A 1 178 ? -14.172 -2.91 -5.316 1 94.12 178 ILE A N 1
ATOM 1466 C CA . ILE A 1 178 ? -14.297 -1.541 -4.828 1 94.12 178 ILE A CA 1
ATOM 1467 C C . ILE A 1 178 ? -14.477 -1.551 -3.311 1 94.12 178 ILE A C 1
ATOM 1469 O O . ILE A 1 178 ? -13.828 -0.792 -2.594 1 94.12 178 ILE A O 1
ATOM 1473 N N . MET A 1 179 ? -15.266 -2.424 -2.844 1 88.62 179 MET A N 1
ATOM 1474 C CA . MET A 1 179 ? -15.531 -2.51 -1.411 1 88.62 179 MET A CA 1
ATOM 1475 C C . MET A 1 179 ? -14.273 -2.891 -0.643 1 88.62 179 MET A C 1
ATOM 1477 O O . MET A 1 179 ? -13.977 -2.303 0.399 1 88.62 179 MET A O 1
ATOM 1481 N N . LEU A 1 180 ? -13.555 -3.869 -1.17 1 89.19 180 LEU A N 1
ATOM 1482 C CA . LEU A 1 180 ? -12.32 -4.293 -0.516 1 89.19 180 LEU A CA 1
ATOM 1483 C C . LEU A 1 180 ? -11.297 -3.162 -0.507 1 89.19 180 LEU A C 1
ATOM 1485 O O . LEU A 1 180 ? -10.594 -2.965 0.486 1 89.19 180 LEU A O 1
ATOM 1489 N N . THR A 1 181 ? -11.227 -2.443 -1.605 1 90.06 181 THR A N 1
ATOM 1490 C CA . THR A 1 181 ? -10.266 -1.353 -1.715 1 90.06 181 THR A CA 1
ATOM 1491 C C . THR A 1 181 ? -10.578 -0.251 -0.706 1 90.06 181 THR A C 1
ATOM 1493 O O . THR A 1 181 ? -9.68 0.29 -0.068 1 90.06 181 THR A O 1
ATOM 1496 N N . HIS A 1 182 ? -11.82 0.047 -0.554 1 86.25 182 HIS A N 1
ATOM 1497 C CA . HIS A 1 182 ? -12.211 1.041 0.437 1 86.25 182 HIS A CA 1
ATOM 1498 C C . HIS A 1 182 ? -11.891 0.573 1.851 1 86.25 182 HIS A C 1
ATOM 1500 O O . HIS A 1 182 ? -11.539 1.383 2.713 1 86.25 182 HIS A O 1
ATOM 1506 N N . TRP A 1 183 ? -12.008 -0.647 2.037 1 79.19 183 TRP A N 1
ATOM 1507 C CA . TRP A 1 183 ? -11.727 -1.208 3.355 1 79.19 183 TRP A CA 1
ATOM 1508 C C . TRP A 1 183 ? -10.289 -0.909 3.775 1 79.19 183 TRP A C 1
ATOM 1510 O O . TRP A 1 183 ? -10.047 -0.5 4.914 1 79.19 183 TRP A O 1
ATOM 1520 N N . GLY A 1 184 ? -9.391 -1.022 2.947 1 75.12 184 GLY A N 1
ATOM 1521 C CA . GLY A 1 184 ? -7.98 -0.888 3.281 1 75.12 184 GLY A CA 1
ATOM 1522 C C . GLY A 1 184 ? -7.504 0.552 3.289 1 75.12 184 GLY A C 1
ATOM 1523 O O . GLY A 1 184 ? -6.566 0.896 4.012 1 75.12 184 GLY A O 1
ATOM 1524 N N . GLY A 1 185 ? -8.117 1.409 2.547 1 75.19 185 GLY A N 1
ATOM 1525 C CA . GLY A 1 185 ? -7.535 2.717 2.293 1 75.19 185 GLY A CA 1
ATOM 1526 C C . GLY A 1 185 ? -8.203 3.832 3.076 1 75.19 185 GLY A C 1
ATOM 1527 O O . GLY A 1 185 ? -7.629 4.906 3.25 1 75.19 185 GLY A O 1
ATOM 1528 N N . ILE A 1 186 ? -9.273 3.635 3.682 1 79.19 186 ILE A N 1
ATOM 1529 C CA . ILE A 1 186 ? -10.078 4.734 4.211 1 79.19 186 ILE A CA 1
ATOM 1530 C C . ILE A 1 186 ? -9.469 5.223 5.527 1 79.19 186 ILE A C 1
ATOM 1532 O O . ILE A 1 186 ? -9.492 6.422 5.816 1 79.19 186 ILE A O 1
ATOM 1536 N N . GLY A 1 187 ? -8.945 4.387 6.309 1 76.5 187 GLY A N 1
ATOM 1537 C CA . GLY A 1 187 ? -8.438 4.758 7.621 1 76.5 187 GLY A CA 1
ATOM 1538 C C . GLY A 1 187 ? -7.352 5.816 7.562 1 76.5 187 GLY A C 1
ATOM 1539 O O . GLY A 1 187 ? -7.379 6.781 8.328 1 76.5 187 GLY A O 1
ATOM 1540 N N . TYR A 1 188 ? -6.41 5.613 6.688 1 76.94 188 TYR A N 1
ATOM 1541 C CA . TYR A 1 188 ? -5.32 6.566 6.531 1 76.94 188 TYR A CA 1
ATOM 1542 C C . TYR A 1 188 ? -5.852 7.941 6.137 1 76.94 188 TYR A C 1
ATOM 1544 O O . TYR A 1 188 ? -5.414 8.961 6.684 1 76.94 188 TYR A O 1
ATOM 1552 N N . ASN A 1 189 ? -6.777 7.973 5.238 1 84.69 189 ASN A N 1
ATOM 1553 C CA . ASN A 1 189 ? -7.359 9.227 4.777 1 84.69 189 ASN A CA 1
ATOM 1554 C C . ASN A 1 189 ? -8.117 9.938 5.898 1 84.69 189 ASN A C 1
ATOM 1556 O O . ASN A 1 189 ? -8.031 11.156 6.035 1 84.69 189 ASN A O 1
ATOM 1560 N N . VAL A 1 190 ? -8.773 9.141 6.68 1 84 190 VAL A N 1
ATOM 1561 C CA . VAL A 1 190 ? -9.539 9.711 7.785 1 84 190 VAL A CA 1
ATOM 1562 C C . VAL A 1 190 ? -8.594 10.375 8.781 1 84 190 VAL A C 1
ATOM 1564 O O . VAL A 1 190 ? -8.859 11.484 9.25 1 84 190 VAL A O 1
ATOM 1567 N N . LEU A 1 191 ? -7.523 9.727 9.023 1 78.12 191 LEU A N 1
ATOM 1568 C CA . LEU A 1 191 ? -6.57 10.258 9.984 1 78.12 191 LEU A CA 1
ATOM 1569 C C . LEU A 1 191 ? -5.961 11.562 9.484 1 78.12 191 LEU A C 1
ATOM 1571 O O . LEU A 1 191 ? -5.758 12.5 10.266 1 78.12 191 LEU A O 1
ATOM 1575 N N . LEU A 1 192 ? -5.695 11.594 8.242 1 82 192 LEU A N 1
ATOM 1576 C CA . LEU A 1 192 ? -5.117 12.805 7.676 1 82 192 LEU A CA 1
ATOM 1577 C C . LEU A 1 192 ? -6.113 13.961 7.727 1 82 192 LEU A C 1
ATOM 1579 O O . LEU A 1 192 ? -5.754 15.086 8.086 1 82 192 LEU A O 1
ATOM 1583 N N . PHE A 1 193 ? -7.34 13.648 7.453 1 88.88 193 PHE A N 1
ATOM 1584 C CA . PHE A 1 193 ? -8.367 14.68 7.496 1 88.88 193 PHE A CA 1
ATOM 1585 C C . PHE A 1 193 ? -8.633 15.125 8.93 1 88.88 193 PHE A C 1
ATOM 1587 O O . PHE A 1 193 ? -8.891 16.297 9.188 1 88.88 193 PHE A O 1
ATOM 1594 N N . LEU A 1 194 ? -8.633 14.18 9.781 1 84.06 194 LEU A N 1
ATOM 1595 C CA . LEU A 1 194 ? -8.82 14.516 11.188 1 84.06 194 LEU A CA 1
ATOM 1596 C C . LEU A 1 194 ? -7.73 15.461 11.68 1 84.06 194 LEU A C 1
ATOM 1598 O O . LEU A 1 194 ? -8.016 16.438 12.375 1 84.06 194 LEU A O 1
ATOM 1602 N N . GLY A 1 195 ? -6.504 15.117 11.305 1 81.69 195 GLY A N 1
ATOM 1603 C CA . GLY A 1 195 ? -5.418 16.031 11.633 1 81.69 195 GLY A CA 1
ATOM 1604 C C . GLY A 1 195 ? -5.609 17.422 11.047 1 81.69 195 GLY A C 1
ATOM 1605 O O . GLY A 1 195 ? -5.336 18.422 11.711 1 81.69 195 GLY A O 1
ATOM 1606 N N . GLY A 1 196 ? -6.07 17.453 9.812 1 85.38 196 GLY A N 1
ATOM 1607 C CA . GLY A 1 196 ? -6.371 18.734 9.18 1 85.38 196 GLY A CA 1
ATOM 1608 C C . GLY A 1 196 ? -7.473 19.5 9.883 1 85.38 196 GLY A C 1
ATOM 1609 O O . GLY A 1 196 ? -7.371 20.719 10.062 1 85.38 196 GLY A O 1
ATOM 1610 N N . LEU A 1 197 ? -8.461 18.859 10.32 1 88.44 197 LEU A N 1
ATOM 1611 C CA . LEU A 1 197 ? -9.586 19.469 11.008 1 88.44 197 LEU A CA 1
ATOM 1612 C C . LEU A 1 197 ? -9.156 20.047 12.352 1 88.44 197 LEU A C 1
ATOM 1614 O O . LEU A 1 197 ? -9.578 21.141 12.727 1 88.44 197 LEU A O 1
ATOM 1618 N N . GLN A 1 198 ? -8.32 19.328 12.922 1 84.31 198 GLN A N 1
ATOM 1619 C CA . GLN A 1 198 ? -7.867 19.734 14.242 1 84.31 198 GLN A CA 1
ATOM 1620 C C . GLN A 1 198 ? -6.91 20.922 14.156 1 84.31 198 GLN A C 1
ATOM 1622 O O . GLN A 1 198 ? -6.691 21.625 15.148 1 84.31 198 GLN A O 1
ATOM 1627 N N . SER A 1 199 ? -6.398 21.031 12.992 1 84.31 199 SER A N 1
ATOM 1628 C CA . SER A 1 199 ? -5.469 22.141 12.812 1 84.31 199 SER A CA 1
ATOM 1629 C C . SER A 1 199 ? -6.211 23.453 12.523 1 84.31 199 SER A C 1
ATOM 1631 O O . SER A 1 199 ? -5.621 24.531 12.586 1 84.31 199 SER A O 1
ATOM 1633 N N . ILE A 1 200 ? -7.492 23.375 12.273 1 89.12 200 ILE A N 1
ATOM 1634 C CA . ILE A 1 200 ? -8.289 24.547 11.992 1 89.12 200 ILE A CA 1
ATOM 1635 C C . ILE A 1 200 ? -8.656 25.25 13.297 1 89.12 200 ILE A C 1
ATOM 1637 O O . ILE A 1 200 ? -9.141 24.609 14.242 1 89.12 200 ILE A O 1
ATOM 1641 N N . ASP A 1 201 ? -8.438 26.484 13.367 1 91.5 201 ASP A N 1
ATOM 1642 C CA . ASP A 1 201 ? -8.711 27.266 14.562 1 91.5 201 ASP A CA 1
ATOM 1643 C C . ASP A 1 201 ? -10.188 27.203 14.93 1 91.5 201 ASP A C 1
ATOM 1645 O O . ASP A 1 201 ? -11.055 27.516 14.117 1 91.5 201 ASP A O 1
ATOM 1649 N N . SER A 1 202 ? -10.414 26.922 16.109 1 89.06 202 SER A N 1
ATOM 1650 C CA . SER A 1 202 ? -11.781 26.828 16.594 1 89.06 202 SER A CA 1
ATOM 1651 C C . SER A 1 202 ? -12.477 28.188 16.594 1 89.06 202 SER A C 1
ATOM 1653 O O . SER A 1 202 ? -13.703 28.266 16.484 1 89.06 202 SER A O 1
ATOM 1655 N N . GLU A 1 203 ? -11.695 29.141 16.672 1 92.62 203 GLU A N 1
ATOM 1656 C CA . GLU A 1 203 ? -12.234 30.5 16.688 1 92.62 203 GLU A CA 1
ATOM 1657 C C . GLU A 1 203 ? -12.969 30.812 15.383 1 92.62 203 GLU A C 1
ATOM 1659 O O . GLU A 1 203 ? -13.93 31.578 15.375 1 92.62 203 GLU A O 1
ATOM 1664 N N . LEU A 1 204 ? -12.531 30.219 14.344 1 93.12 204 LEU A N 1
ATOM 1665 C CA . LEU A 1 204 ? -13.18 30.438 13.055 1 93.12 204 LEU A CA 1
ATOM 1666 C C . LEU A 1 204 ? -14.602 29.875 13.062 1 93.12 204 LEU A C 1
ATOM 1668 O O . LEU A 1 204 ? -15.516 30.5 12.508 1 93.12 204 LEU A O 1
ATOM 1672 N N . TYR A 1 205 ? -14.758 28.828 13.695 1 90.12 205 TYR A N 1
ATOM 1673 C CA . TYR A 1 205 ? -16.062 28.203 13.773 1 90.12 205 TYR A CA 1
ATOM 1674 C C . TYR A 1 205 ? -17 28.984 14.695 1 90.12 205 TYR A C 1
ATOM 1676 O O . TYR A 1 205 ? -18.172 29.188 14.375 1 90.12 205 TYR A O 1
ATOM 1684 N N . GLU A 1 206 ? -16.453 29.422 15.797 1 91.31 206 GLU A N 1
ATOM 1685 C CA . GLU A 1 206 ? -17.234 30.203 16.75 1 91.31 206 GLU A CA 1
ATOM 1686 C C . GLU A 1 206 ? -17.688 31.531 16.141 1 91.31 206 GLU A C 1
ATOM 1688 O O . GLU A 1 206 ? -18.844 31.922 16.297 1 91.31 206 GLU A O 1
ATOM 1693 N N . ALA A 1 207 ? -16.797 32.125 15.477 1 95.25 207 ALA A N 1
ATOM 1694 C CA . ALA A 1 207 ? -17.109 33.375 14.812 1 95.25 207 ALA A CA 1
ATOM 1695 C C . ALA A 1 207 ? -18.219 33.188 13.773 1 95.25 207 ALA A C 1
ATOM 1697 O O . ALA A 1 207 ? -19.109 34.031 13.656 1 95.25 207 ALA A O 1
ATOM 1698 N N . ALA A 1 208 ? -18.172 32.156 13.031 1 94 208 ALA A N 1
ATOM 1699 C CA . ALA A 1 208 ? -19.172 31.859 12 1 94 208 ALA A CA 1
ATOM 1700 C C . ALA A 1 208 ? -20.547 31.609 12.625 1 94 208 ALA A C 1
ATOM 1702 O O . ALA A 1 208 ? -21.562 32.062 12.094 1 94 208 ALA A O 1
ATOM 1703 N N . ARG A 1 209 ? -20.5 30.969 13.742 1 91.19 209 ARG A N 1
ATOM 1704 C CA . ARG A 1 209 ? -21.766 30.688 14.43 1 91.19 209 ARG A CA 1
ATOM 1705 C C . ARG A 1 209 ? -22.375 31.969 15 1 91.19 209 ARG A C 1
ATOM 1707 O O . ARG A 1 209 ? -23.594 32.125 14.969 1 91.19 209 ARG A O 1
ATOM 1714 N N . ILE A 1 210 ? -21.547 32.75 15.453 1 94 210 ILE A N 1
ATOM 1715 C CA . ILE A 1 210 ? -21.984 34.062 15.977 1 94 210 ILE A CA 1
ATOM 1716 C C . ILE A 1 210 ? -22.594 34.875 14.852 1 94 210 ILE A C 1
ATOM 1718 O O . ILE A 1 210 ? -23.594 35.594 15.062 1 94 210 ILE A O 1
ATOM 1722 N N . ASP A 1 211 ? -22.109 34.781 13.648 1 95.06 211 ASP A N 1
ATOM 1723 C CA . ASP A 1 211 ? -22.609 35.469 12.477 1 95.06 211 ASP A CA 1
ATOM 1724 C C . ASP A 1 211 ? -23.875 34.812 11.93 1 95.06 211 ASP A C 1
ATOM 1726 O O . ASP A 1 211 ? -24.453 35.281 10.953 1 95.06 211 ASP A O 1
ATOM 1730 N N . GLY A 1 212 ? -24.25 33.75 12.508 1 93.06 212 GLY A N 1
ATOM 1731 C CA . GLY A 1 212 ? -25.531 33.125 12.172 1 93.06 212 GLY A CA 1
ATOM 1732 C C . GLY A 1 212 ? -25.406 32.031 11.156 1 93.06 212 GLY A C 1
ATOM 1733 O O . GLY A 1 212 ? -26.406 31.531 10.633 1 93.06 212 GLY A O 1
ATOM 1734 N N . ALA A 1 213 ? -24.172 31.656 10.867 1 92.75 213 ALA A N 1
ATOM 1735 C CA . ALA A 1 213 ? -23.984 30.578 9.898 1 92.75 213 ALA A CA 1
ATOM 1736 C C . ALA A 1 213 ? -24.391 29.219 10.484 1 92.75 213 ALA A C 1
ATOM 1738 O O . ALA A 1 213 ? -24.141 28.953 11.664 1 92.75 213 ALA A O 1
ATOM 1739 N N . ASN A 1 214 ? -25.062 28.422 9.625 1 91.62 214 ASN A N 1
ATOM 1740 C CA . ASN A 1 214 ? -25.391 27.062 10.07 1 91.62 214 ASN A CA 1
ATOM 1741 C C . ASN A 1 214 ? -24.266 26.078 9.758 1 91.62 214 ASN A C 1
ATOM 1743 O O . ASN A 1 214 ? -23.297 26.438 9.109 1 91.62 214 ASN A O 1
ATOM 1747 N N . GLU A 1 215 ? -24.375 24.875 10.203 1 86.81 215 GLU A N 1
ATOM 1748 C CA . GLU A 1 215 ? -23.297 23.891 10.117 1 86.81 215 GLU A CA 1
ATOM 1749 C C . GLU A 1 215 ? -23.016 23.516 8.664 1 86.81 215 GLU A C 1
ATOM 1751 O O . GLU A 1 215 ? -21.875 23.219 8.305 1 86.81 215 GLU A O 1
ATOM 1756 N N . TRP A 1 216 ? -24 23.484 7.875 1 88.25 216 TRP A N 1
ATOM 1757 C CA . TRP A 1 216 ? -23.828 23.188 6.457 1 88.25 216 TRP A CA 1
ATOM 1758 C C . TRP A 1 216 ? -23.031 24.297 5.766 1 88.25 216 TRP A C 1
ATOM 1760 O O . TRP A 1 216 ? -22.156 24.016 4.953 1 88.25 216 TRP A O 1
ATOM 1770 N N . GLN A 1 217 ? -23.375 25.531 6.176 1 92.12 217 GLN A N 1
ATOM 1771 C CA . GLN A 1 217 ? -22.641 26.672 5.633 1 92.12 217 GLN A CA 1
ATOM 1772 C C . GLN A 1 217 ? -21.188 26.672 6.105 1 92.12 217 GLN A C 1
ATOM 1774 O O . GLN A 1 217 ? -20.281 26.953 5.32 1 92.12 217 GLN A O 1
ATOM 1779 N N . ILE A 1 218 ? -21.062 26.359 7.34 1 93.06 218 ILE A N 1
ATOM 1780 C CA . ILE A 1 218 ? -19.734 26.328 7.926 1 93.06 218 ILE A CA 1
ATOM 1781 C C . ILE A 1 218 ? -18.891 25.25 7.25 1 93.06 218 ILE A C 1
ATOM 1783 O O . ILE A 1 218 ? -17.719 25.469 6.93 1 93.06 218 ILE A O 1
ATOM 1787 N N . PHE A 1 219 ? -19.516 24.094 6.957 1 91 219 PHE A N 1
ATOM 1788 C CA . PHE A 1 219 ? -18.797 23 6.316 1 91 219 PHE A CA 1
ATOM 1789 C C . PHE A 1 219 ? -18.312 23.391 4.926 1 91 219 PHE A C 1
ATOM 1791 O O . PHE A 1 219 ? -17.141 23.234 4.594 1 91 219 PHE A O 1
ATOM 1798 N N . TRP A 1 220 ? -19.172 23.984 4.129 1 92.5 220 TRP A N 1
ATOM 1799 C CA . TRP A 1 220 ? -18.891 24.234 2.723 1 92.5 220 TRP A CA 1
ATOM 1800 C C . TRP A 1 220 ? -18.047 25.5 2.559 1 92.5 220 TRP A C 1
ATOM 1802 O O . TRP A 1 220 ? -17.266 25.609 1.611 1 92.5 220 TRP A O 1
ATOM 1812 N N . ARG A 1 221 ? -18.047 26.438 3.559 1 94 221 ARG A N 1
ATOM 1813 C CA . ARG A 1 221 ? -17.406 27.734 3.367 1 94 221 ARG A CA 1
ATOM 1814 C C . ARG A 1 221 ?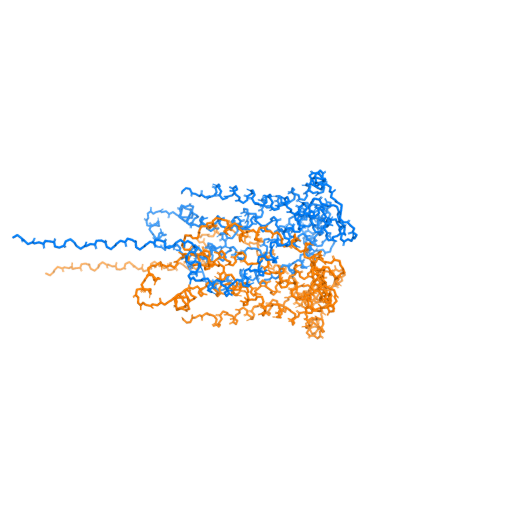 -16.125 27.844 4.199 1 94 221 ARG A C 1
ATOM 1816 O O . ARG A 1 221 ? -15.25 28.656 3.896 1 94 221 ARG A O 1
ATOM 1823 N N . ILE A 1 222 ? -16 27.047 5.203 1 93.94 222 ILE A N 1
ATOM 1824 C CA . ILE A 1 222 ? -14.844 27.156 6.078 1 93.94 222 ILE A CA 1
ATOM 1825 C C . ILE A 1 222 ? -14.094 25.828 6.117 1 93.94 222 ILE A C 1
ATOM 1827 O O . ILE A 1 222 ? -12.961 25.734 5.633 1 93.94 222 ILE A O 1
ATOM 1831 N N . THR A 1 223 ? -14.805 24.766 6.5 1 92.94 223 THR A N 1
ATOM 1832 C CA . THR A 1 223 ? -14.164 23.484 6.75 1 92.94 223 THR A CA 1
ATOM 1833 C C . THR A 1 223 ? -13.57 22.922 5.461 1 92.94 223 THR A C 1
ATOM 1835 O O . THR A 1 223 ? -12.375 22.641 5.387 1 92.94 223 THR A O 1
ATOM 1838 N N . LEU A 1 224 ? -14.422 22.75 4.457 1 93.44 224 LEU A N 1
ATOM 1839 C CA . LEU A 1 224 ? -14.008 22.078 3.223 1 93.44 224 LEU A CA 1
ATOM 1840 C C . LEU A 1 224 ? -12.922 22.875 2.516 1 93.44 224 LEU A C 1
ATOM 1842 O O . LEU A 1 224 ? -11.898 22.328 2.113 1 93.44 224 LEU A O 1
ATOM 1846 N N . PRO A 1 225 ? -13.07 24.203 2.451 1 93.38 225 PRO A N 1
ATOM 1847 C CA . PRO A 1 225 ? -12.008 24.984 1.812 1 93.38 225 PRO A CA 1
ATOM 1848 C C . PRO A 1 225 ? -10.68 24.906 2.572 1 93.38 225 PRO A C 1
ATOM 1850 O O . PRO A 1 225 ? -9.617 24.891 1.958 1 93.38 225 PRO A O 1
ATOM 1853 N N . LEU A 1 226 ? -10.734 24.875 3.854 1 92.88 226 LEU A N 1
ATOM 1854 C CA . LEU A 1 226 ? -9.508 24.844 4.645 1 92.88 226 LEU A CA 1
ATOM 1855 C C . LEU A 1 226 ? -8.875 23.453 4.609 1 92.88 226 LEU A C 1
ATOM 1857 O O . LEU A 1 226 ? -7.699 23.297 4.941 1 92.88 226 LEU A O 1
ATOM 1861 N N . LEU A 1 227 ? -9.672 22.453 4.184 1 93.75 227 LEU A N 1
ATOM 1862 C CA . LEU A 1 227 ? -9.164 21.094 4.043 1 93.75 227 LEU A CA 1
ATOM 1863 C C . LEU A 1 227 ? -8.617 20.859 2.637 1 93.75 227 LEU A C 1
ATOM 1865 O O . LEU A 1 227 ? -8.07 19.781 2.35 1 93.75 227 LEU A O 1
ATOM 1869 N N . TYR A 1 228 ? -8.68 21.766 1.812 1 91.44 228 TYR A N 1
ATOM 1870 C CA . TYR A 1 228 ? -8.375 21.609 0.395 1 91.44 228 TYR A CA 1
ATOM 1871 C C . TYR A 1 228 ? -6.941 21.125 0.198 1 91.44 228 TYR A C 1
ATOM 1873 O O . TYR A 1 228 ? -6.688 20.25 -0.638 1 91.44 228 TYR A O 1
ATOM 1881 N N . PRO A 1 229 ? -5.98 21.641 0.9 1 85.75 229 PRO A N 1
ATOM 1882 C CA . PRO A 1 229 ? -4.617 21.141 0.701 1 85.75 229 PRO A CA 1
ATOM 1883 C C . PRO A 1 229 ? -4.504 19.625 0.941 1 85.75 229 PRO A C 1
ATOM 1885 O O . PRO A 1 229 ? -3.754 18.953 0.244 1 85.75 229 PRO A O 1
ATOM 1888 N N . ILE A 1 230 ? -5.258 19.219 1.906 1 88 230 ILE A N 1
ATOM 1889 C CA . ILE A 1 230 ? -5.25 17.781 2.197 1 88 230 ILE A CA 1
ATOM 1890 C C . ILE A 1 230 ? -6.004 17.031 1.104 1 88 230 ILE A C 1
ATOM 1892 O O . ILE A 1 230 ? -5.574 15.961 0.672 1 88 230 ILE A O 1
ATOM 1896 N N . ILE A 1 231 ? -7.129 17.578 0.669 1 92.25 231 ILE A N 1
ATOM 1897 C CA . ILE A 1 231 ? -7.891 16.984 -0.418 1 92.25 231 ILE A CA 1
ATOM 1898 C C . ILE A 1 231 ? -7.016 16.875 -1.666 1 92.25 231 ILE A C 1
ATOM 1900 O O . ILE A 1 231 ? -6.984 15.828 -2.322 1 92.25 231 ILE A O 1
ATOM 1904 N N . PHE A 1 232 ? -6.273 17.906 -1.896 1 87.31 232 PHE A N 1
ATOM 1905 C CA . PHE A 1 232 ? -5.375 17.953 -3.043 1 87.31 232 PHE A CA 1
ATOM 1906 C C . PHE A 1 232 ? -4.309 16.875 -2.934 1 87.31 232 PHE A C 1
ATOM 1908 O O . PHE A 1 232 ? -4.098 16.109 -3.873 1 87.31 232 PHE A O 1
ATOM 1915 N N . PHE A 1 233 ? -3.643 16.875 -1.819 1 83.25 233 PHE A N 1
ATOM 1916 C CA . PHE A 1 233 ? -2.576 15.906 -1.584 1 83.25 233 PHE A CA 1
ATOM 1917 C C . PHE A 1 233 ? -3.096 14.484 -1.717 1 83.25 233 PHE A C 1
ATOM 1919 O O . PHE A 1 233 ? -2.516 13.672 -2.439 1 83.25 233 PHE A O 1
ATOM 1926 N N . LEU A 1 234 ? -4.234 14.172 -1.114 1 87.88 234 LEU A N 1
ATOM 1927 C CA . LEU A 1 234 ? -4.785 12.82 -1.094 1 87.88 234 LEU A CA 1
ATOM 1928 C C . LEU A 1 234 ? -5.281 12.414 -2.477 1 87.88 234 LEU A C 1
ATOM 1930 O O . LEU A 1 234 ? -5.199 11.242 -2.852 1 87.88 234 LEU A O 1
ATOM 1934 N N . THR A 1 235 ? -5.801 13.406 -3.182 1 90.62 235 THR A N 1
ATOM 1935 C CA . THR A 1 235 ? -6.285 13.094 -4.523 1 90.62 235 THR A CA 1
ATOM 1936 C C . THR A 1 235 ? -5.137 12.641 -5.418 1 90.62 235 THR A C 1
ATOM 1938 O O . THR A 1 235 ? -5.258 11.641 -6.133 1 90.62 235 THR A O 1
ATOM 1941 N N . VAL A 1 236 ? -4.035 13.297 -5.352 1 86.88 236 VAL A N 1
ATOM 1942 C CA . VAL A 1 236 ? -2.893 12.977 -6.195 1 86.88 236 VAL A CA 1
ATOM 1943 C C . VAL A 1 236 ? -2.291 11.641 -5.766 1 86.88 236 VAL A C 1
ATOM 1945 O O . VAL A 1 236 ? -2.082 10.75 -6.594 1 86.88 236 VAL A O 1
ATOM 1948 N N . ILE A 1 237 ? -2.074 11.492 -4.531 1 84.31 237 ILE A N 1
ATOM 1949 C CA . ILE A 1 237 ? -1.431 10.289 -4.023 1 84.31 237 ILE A CA 1
ATOM 1950 C C . ILE A 1 237 ? -2.346 9.086 -4.234 1 84.31 237 ILE A C 1
ATOM 1952 O O . ILE A 1 237 ? -1.882 7.996 -4.578 1 84.31 237 ILE A O 1
ATOM 1956 N N . ALA A 1 238 ? -3.617 9.273 -4.023 1 89.38 238 ALA A N 1
ATOM 1957 C CA . ALA A 1 238 ? -4.57 8.188 -4.227 1 89.38 238 ALA A CA 1
ATOM 1958 C C . ALA A 1 238 ? -4.633 7.781 -5.699 1 89.38 238 ALA A C 1
ATOM 1960 O O . ALA A 1 238 ? -4.816 6.605 -6.016 1 89.38 238 ALA A O 1
ATOM 1961 N N . THR A 1 239 ? -4.566 8.789 -6.523 1 89.94 239 THR A N 1
ATOM 1962 C CA . THR A 1 239 ? -4.551 8.484 -7.949 1 89.94 239 THR A CA 1
ATOM 1963 C C . THR A 1 239 ? -3.363 7.59 -8.305 1 89.94 239 THR A C 1
ATOM 1965 O O . THR A 1 239 ? -3.52 6.586 -9 1 89.94 239 THR A O 1
ATOM 1968 N N . ILE A 1 240 ? -2.229 7.922 -7.828 1 87.19 240 ILE A N 1
ATOM 1969 C CA . ILE A 1 240 ? -1.037 7.113 -8.07 1 87.19 240 ILE A CA 1
ATOM 1970 C C . ILE A 1 240 ? -1.24 5.711 -7.508 1 87.19 240 ILE A C 1
ATOM 1972 O O . ILE A 1 240 ? -0.949 4.719 -8.18 1 87.19 240 ILE A O 1
ATOM 1976 N N . GLY A 1 241 ? -1.769 5.625 -6.371 1 87.75 241 GLY A N 1
ATOM 1977 C CA . GLY A 1 241 ? -2.033 4.34 -5.742 1 87.75 241 GLY A CA 1
ATOM 1978 C C . GLY A 1 241 ? -3.021 3.49 -6.52 1 87.75 241 GLY A C 1
ATOM 1979 O O . GLY A 1 241 ? -2.848 2.275 -6.637 1 87.75 241 GLY A O 1
ATOM 1980 N N . LEU A 1 242 ? -4.027 4.105 -7.016 1 91.38 242 LEU A N 1
ATOM 1981 C CA . LEU A 1 242 ? -5.066 3.375 -7.734 1 91.38 242 LEU A CA 1
ATOM 1982 C C . LEU A 1 242 ? -4.559 2.912 -9.094 1 91.38 242 LEU A C 1
ATOM 1984 O O . LEU A 1 242 ? -4.953 1.847 -9.578 1 91.38 242 LEU A O 1
ATOM 1988 N N . MET A 1 243 ? -3.719 3.701 -9.68 1 90.56 243 MET A N 1
ATOM 1989 C CA . MET A 1 243 ? -3.102 3.277 -10.93 1 90.56 243 MET A CA 1
ATOM 1990 C C . MET A 1 243 ? -2.189 2.074 -10.711 1 90.56 243 MET A C 1
ATOM 1992 O O . MET A 1 243 ? -1.94 1.302 -11.633 1 90.56 243 MET A O 1
ATOM 1996 N N . ASN A 1 244 ? -1.787 1.916 -9.5 1 89.38 244 ASN A N 1
ATOM 1997 C CA . ASN A 1 244 ? -0.871 0.834 -9.156 1 89.38 244 ASN A CA 1
ATOM 1998 C C . ASN A 1 244 ? -1.593 -0.307 -8.445 1 89.38 244 ASN A C 1
ATOM 2000 O O . ASN A 1 244 ? -0.954 -1.178 -7.855 1 89.38 244 ASN A O 1
ATOM 2004 N N . MET A 1 245 ? -2.863 -0.307 -8.516 1 90.25 245 MET A N 1
ATOM 2005 C CA . MET A 1 245 ? -3.658 -1.307 -7.805 1 90.25 245 MET A CA 1
ATOM 2006 C C . MET A 1 245 ? -3.42 -2.699 -8.383 1 90.25 245 MET A C 1
ATOM 2008 O O . MET A 1 245 ? -3.633 -2.926 -9.57 1 90.25 245 MET A O 1
ATOM 2012 N N . PHE A 1 246 ? -3.018 -3.629 -7.531 1 90.69 246 PHE A N 1
ATOM 2013 C CA . PHE A 1 246 ? -2.693 -4.996 -7.926 1 90.69 246 PHE A CA 1
ATOM 2014 C C . PHE A 1 246 ? -3.354 -6 -6.988 1 90.69 246 PHE A C 1
ATOM 2016 O O . PHE A 1 246 ? -4.062 -6.902 -7.438 1 90.69 246 PHE A O 1
ATOM 2023 N N . ASN A 1 247 ? -3.289 -5.816 -5.719 1 86.88 247 ASN A N 1
ATOM 2024 C CA . ASN A 1 247 ? -3.578 -6.824 -4.699 1 86.88 247 ASN A CA 1
ATOM 2025 C C . ASN A 1 247 ? -5.059 -7.195 -4.684 1 86.88 247 ASN A C 1
ATOM 2027 O O . ASN A 1 247 ? -5.406 -8.375 -4.688 1 86.88 247 ASN A O 1
ATOM 2031 N N . GLN A 1 248 ? -5.875 -6.215 -4.762 1 91.56 248 GLN A N 1
ATOM 2032 C CA . GLN A 1 248 ? -7.297 -6.445 -4.535 1 91.56 248 GLN A CA 1
ATOM 2033 C C . GLN A 1 248 ? -7.902 -7.289 -5.656 1 91.56 248 GLN A C 1
ATOM 2035 O O . GLN A 1 248 ? -8.492 -8.336 -5.398 1 91.56 248 GLN A O 1
ATOM 2040 N N . PRO A 1 249 ? -7.664 -6.848 -6.895 1 94.62 249 PRO A N 1
ATOM 2041 C CA . PRO A 1 249 ? -8.219 -7.695 -7.953 1 94.62 249 PRO A CA 1
ATOM 2042 C C . PRO A 1 249 ? -7.531 -9.055 -8.047 1 94.62 249 PRO A C 1
ATOM 2044 O O . PRO A 1 249 ? -8.164 -10.055 -8.391 1 94.62 249 PRO A O 1
ATOM 2047 N N . TYR A 1 250 ? -6.281 -9.133 -7.754 1 92.25 250 TYR A N 1
ATOM 2048 C CA . TYR A 1 250 ? -5.566 -10.406 -7.809 1 92.25 250 TYR A CA 1
ATOM 2049 C C . TYR A 1 250 ? -6.129 -11.391 -6.797 1 92.25 250 TYR A C 1
ATOM 2051 O O . TYR A 1 250 ? -6.402 -12.547 -7.133 1 92.25 250 TYR A O 1
ATOM 2059 N N . MET A 1 251 ? -6.363 -10.984 -5.648 1 89.44 251 MET A N 1
ATOM 2060 C CA . MET A 1 251 ? -6.758 -11.867 -4.555 1 89.44 251 MET A CA 1
ATOM 2061 C C . MET A 1 251 ? -8.219 -12.281 -4.691 1 89.44 251 MET A C 1
ATOM 2063 O O . MET A 1 251 ? -8.586 -13.406 -4.344 1 89.44 251 MET A O 1
ATOM 2067 N N . LEU A 1 252 ? -9.016 -11.406 -5.258 1 92.81 252 LEU A N 1
ATOM 2068 C CA . LEU A 1 252 ? -10.445 -11.664 -5.254 1 92.81 252 LEU A CA 1
ATOM 2069 C C . LEU A 1 252 ? -10.867 -12.406 -6.52 1 92.81 252 LEU A C 1
ATOM 2071 O O . LEU A 1 252 ? -11.648 -13.359 -6.461 1 92.81 252 LEU A O 1
ATOM 2075 N N . THR A 1 253 ? -10.32 -11.898 -7.684 1 94.75 253 THR A N 1
ATOM 2076 C CA . THR A 1 253 ? -10.922 -12.344 -8.93 1 94.75 253 THR A CA 1
ATOM 2077 C C . THR A 1 253 ? -9.844 -12.773 -9.93 1 94.75 253 THR A C 1
ATOM 2079 O O . THR A 1 253 ? -10.156 -13.344 -10.977 1 94.75 253 THR A O 1
ATOM 2082 N N . GLN A 1 254 ? -8.602 -12.5 -9.609 1 92.81 254 GLN A N 1
ATOM 2083 C CA . GLN A 1 254 ? -7.512 -12.719 -10.555 1 92.81 254 GLN A CA 1
ATOM 2084 C C . GLN A 1 254 ? -7.824 -12.078 -11.906 1 92.81 254 GLN A C 1
ATOM 2086 O O . GLN A 1 254 ? -7.543 -12.656 -12.953 1 92.81 254 GLN A O 1
ATOM 2091 N N . GLY A 1 255 ? -8.555 -10.945 -11.859 1 95.25 255 GLY A N 1
ATOM 2092 C CA . GLY A 1 255 ? -8.844 -10.156 -13.039 1 95.25 255 GLY A CA 1
ATOM 2093 C C . GLY A 1 255 ? -10.172 -10.5 -13.68 1 95.25 255 GLY A C 1
ATOM 2094 O O . GLY A 1 255 ? -10.633 -9.797 -14.586 1 95.25 255 GLY A O 1
ATOM 2095 N N . GLY A 1 256 ? -10.797 -11.586 -13.219 1 95.19 256 GLY A N 1
ATOM 2096 C CA . GLY A 1 256 ? -12.055 -12.039 -13.797 1 95.19 256 GLY A CA 1
ATOM 2097 C C . GLY A 1 256 ? -13.266 -11.352 -13.195 1 95.19 256 GLY A C 1
ATOM 2098 O O . GLY A 1 256 ? -13.133 -10.484 -12.328 1 95.19 256 GLY A O 1
ATOM 2099 N N . PRO A 1 257 ? -14.477 -11.656 -13.727 1 94.88 257 PRO A N 1
ATOM 2100 C CA . PRO A 1 257 ? -14.727 -12.5 -14.898 1 94.88 257 PRO A CA 1
ATOM 2101 C C . PRO A 1 257 ? -14.492 -11.758 -16.219 1 94.88 257 PRO A C 1
ATOM 2103 O O . PRO A 1 257 ? -14.742 -10.555 -16.297 1 94.88 257 PRO A O 1
ATOM 2106 N N . ARG A 1 258 ? -14.133 -12.398 -17.234 1 94.5 258 ARG A N 1
ATOM 2107 C CA . ARG A 1 258 ? -13.93 -11.867 -18.578 1 94.5 258 ARG A CA 1
ATOM 2108 C C . ARG A 1 258 ? -13.039 -10.633 -18.547 1 94.5 258 ARG A C 1
ATOM 2110 O O . ARG A 1 258 ? -13.328 -9.633 -19.219 1 94.5 258 ARG A O 1
ATOM 2117 N N . GLY A 1 259 ? -12.117 -10.609 -17.609 1 96.19 259 GLY A N 1
ATOM 2118 C CA . GLY A 1 259 ? -11.156 -9.516 -17.516 1 96.19 259 GLY A CA 1
ATOM 2119 C C . GLY A 1 259 ? -11.75 -8.242 -16.953 1 96.19 259 GLY A C 1
ATOM 2120 O O . GLY A 1 259 ? -11.133 -7.18 -17.016 1 96.19 259 GLY A O 1
ATOM 2121 N N . ALA A 1 260 ? -12.875 -8.352 -16.328 1 96.69 260 ALA A N 1
ATOM 2122 C CA . ALA A 1 260 ? -13.633 -7.18 -15.906 1 96.69 260 ALA A CA 1
ATOM 2123 C C . ALA A 1 260 ? -12.938 -6.449 -14.766 1 96.69 260 ALA A C 1
ATOM 2125 O O . ALA A 1 260 ? -13.148 -5.25 -14.57 1 96.69 260 ALA A O 1
ATOM 2126 N N . THR A 1 261 ? -12.094 -7.16 -14.031 1 97.62 261 THR A N 1
ATOM 2127 C CA . THR A 1 261 ? -11.453 -6.531 -12.883 1 97.62 261 THR A CA 1
ATOM 2128 C C . THR A 1 261 ? -9.938 -6.469 -13.07 1 97.62 261 THR A C 1
ATOM 2130 O O . THR A 1 261 ? -9.203 -6.117 -12.148 1 97.62 261 THR A O 1
ATOM 2133 N N . GLU A 1 262 ? -9.516 -6.812 -14.312 1 97.94 262 GLU A N 1
ATOM 2134 C CA . GLU A 1 262 ? -8.078 -6.789 -14.562 1 97.94 262 GLU A CA 1
ATOM 2135 C C . GLU A 1 262 ? -7.559 -5.359 -14.641 1 97.94 262 GLU A C 1
ATOM 2137 O O . GLU A 1 262 ? -7.906 -4.613 -15.555 1 97.94 262 GLU A O 1
ATOM 2142 N N . THR A 1 263 ? -6.746 -5.012 -13.688 1 97.19 263 THR A N 1
ATOM 2143 C CA . THR A 1 263 ? -6.137 -3.684 -13.656 1 97.19 263 THR A CA 1
ATOM 2144 C C . THR A 1 263 ? -4.859 -3.654 -14.492 1 97.19 263 THR A C 1
ATOM 2146 O O . THR A 1 263 ? -4.379 -4.699 -14.938 1 97.19 263 THR A O 1
ATOM 2149 N N . LEU A 1 264 ? -4.344 -2.447 -14.711 1 95.94 264 LEU A N 1
ATOM 2150 C CA . LEU A 1 264 ? -3.102 -2.258 -15.453 1 95.94 264 LEU A CA 1
ATOM 2151 C C . LEU A 1 264 ? -1.966 -3.055 -14.82 1 95.94 264 LEU A C 1
ATOM 2153 O O . LEU A 1 264 ? -1.214 -3.736 -15.523 1 95.94 264 LEU A O 1
ATOM 2157 N N . MET A 1 265 ? -1.894 -3.062 -13.539 1 94.19 265 MET A N 1
ATOM 2158 C CA . MET A 1 265 ? -0.795 -3.727 -12.836 1 94.19 265 MET A CA 1
ATOM 2159 C C . MET A 1 265 ? -0.948 -5.242 -12.898 1 94.19 265 MET A C 1
ATOM 2161 O O . MET A 1 265 ? 0.043 -5.969 -13 1 94.19 265 MET A O 1
ATOM 2165 N N . LEU A 1 266 ? -2.16 -5.684 -12.773 1 94.62 266 LEU A N 1
ATOM 2166 C CA . LEU A 1 266 ? -2.387 -7.117 -12.906 1 94.62 266 LEU A CA 1
ATOM 2167 C C . LEU A 1 266 ? -2.018 -7.594 -14.312 1 94.62 266 LEU A C 1
ATOM 2169 O O . LEU A 1 266 ? -1.404 -8.648 -14.469 1 94.62 266 LEU A O 1
ATOM 2173 N N . ARG A 1 267 ? -2.395 -6.832 -15.32 1 95.81 267 ARG A N 1
ATOM 2174 C CA . ARG A 1 267 ? -2.037 -7.168 -16.688 1 95.81 267 ARG A CA 1
ATOM 2175 C C . ARG A 1 267 ? -0.525 -7.129 -16.891 1 95.81 267 ARG A C 1
ATOM 2177 O O . ARG A 1 267 ? 0.04 -7.988 -17.562 1 95.81 267 ARG A O 1
ATOM 2184 N N . LEU A 1 268 ? 0.08 -6.148 -16.328 1 94.62 268 LEU A N 1
ATOM 2185 C CA . LEU A 1 268 ? 1.533 -6.035 -16.406 1 94.62 268 LEU A CA 1
ATOM 2186 C C . LEU A 1 268 ? 2.203 -7.262 -15.789 1 94.62 268 LEU A C 1
ATOM 2188 O O . LEU A 1 268 ? 3.166 -7.793 -16.344 1 94.62 268 LEU A O 1
ATOM 2192 N N . TYR A 1 269 ? 1.699 -7.672 -14.672 1 91.94 269 TYR A N 1
ATOM 2193 C CA . TYR A 1 269 ? 2.211 -8.867 -14.008 1 91.94 269 TYR A CA 1
ATOM 2194 C C . TYR A 1 269 ? 2.078 -10.094 -14.898 1 91.94 269 TYR A C 1
ATOM 2196 O O . TYR A 1 269 ? 3.004 -10.898 -15 1 91.94 269 TYR A O 1
ATOM 2204 N N . GLU A 1 270 ? 0.968 -10.227 -15.531 1 93.19 270 GLU A N 1
ATOM 2205 C CA . GLU A 1 270 ? 0.702 -11.367 -16.406 1 93.19 270 GLU A CA 1
ATOM 2206 C C . GLU A 1 270 ? 1.606 -11.344 -17.641 1 93.19 270 GLU A C 1
ATOM 2208 O O . GLU A 1 270 ? 2.1 -12.391 -18.062 1 93.19 270 GLU A O 1
ATOM 2213 N N . VAL A 1 271 ? 1.836 -10.172 -18.172 1 93.12 271 VAL A N 1
ATOM 2214 C CA . VAL A 1 271 ? 2.688 -10.031 -19.344 1 93.12 271 VAL A CA 1
ATOM 2215 C C . VAL A 1 271 ? 4.145 -10.273 -18.953 1 93.12 271 VAL A C 1
ATOM 2217 O O . VAL A 1 271 ? 4.871 -10.984 -19.656 1 93.12 271 VAL A O 1
ATOM 2220 N N . GLY A 1 272 ? 4.586 -9.734 -17.859 1 91 272 GLY A N 1
ATOM 2221 C CA . GLY A 1 272 ? 5.977 -9.797 -17.438 1 91 272 GLY A CA 1
ATOM 2222 C C . GLY A 1 272 ? 6.336 -11.109 -16.766 1 91 272 GLY A C 1
ATOM 2223 O O . GLY A 1 272 ? 6.988 -11.969 -17.375 1 91 272 GLY A O 1
ATOM 2224 N N . ILE A 1 273 ? 5.832 -11.328 -15.633 1 84.62 273 ILE A N 1
ATOM 2225 C CA . ILE A 1 273 ? 6.211 -12.484 -14.828 1 84.62 273 ILE A CA 1
ATOM 2226 C C . ILE A 1 273 ? 5.434 -13.711 -15.297 1 84.62 273 ILE A C 1
ATOM 2228 O O . ILE A 1 273 ? 6.012 -14.781 -15.484 1 84.62 273 ILE A O 1
ATOM 2232 N N . GLY A 1 274 ? 4.18 -13.641 -15.586 1 85.19 274 GLY A N 1
ATOM 2233 C CA . GLY A 1 274 ? 3.373 -14.758 -16.062 1 85.19 274 GLY A CA 1
ATOM 2234 C C . GLY A 1 274 ? 3.738 -15.203 -17.453 1 85.19 274 GLY A C 1
ATOM 2235 O O . GLY A 1 274 ? 3.939 -16.391 -17.703 1 85.19 274 GLY A O 1
ATOM 2236 N N . GLY A 1 275 ? 3.867 -14.25 -18.359 1 89.12 275 GLY A N 1
ATOM 2237 C CA . GLY A 1 275 ? 4.117 -14.539 -19.766 1 89.12 275 GLY A CA 1
ATOM 2238 C C . GLY A 1 275 ? 5.59 -14.492 -20.125 1 89.12 275 GLY A C 1
ATOM 2239 O O . GLY A 1 275 ? 5.977 -14.875 -21.234 1 89.12 275 GLY A O 1
ATOM 2240 N N . GLN A 1 276 ? 6.336 -13.984 -19.25 1 89 276 GLN A N 1
ATOM 2241 C CA . GLN A 1 276 ? 7.781 -13.867 -19.422 1 89 276 GLN A CA 1
ATOM 2242 C C . GLN A 1 276 ? 8.117 -13.062 -20.672 1 89 276 GLN A C 1
ATOM 2244 O O . GLN A 1 276 ? 9.031 -13.414 -21.422 1 89 276 GLN A O 1
ATOM 2249 N N . ARG A 1 277 ? 7.27 -12.125 -21.031 1 92.12 277 ARG A N 1
ATOM 2250 C CA . ARG A 1 277 ? 7.543 -11.148 -22.094 1 92.12 277 ARG A CA 1
ATOM 2251 C C . ARG A 1 277 ? 8.086 -9.852 -21.5 1 92.12 277 ARG A C 1
ATOM 2253 O O . ARG A 1 277 ? 7.391 -8.828 -21.5 1 92.12 277 ARG A O 1
ATOM 2260 N N . TYR A 1 278 ? 9.328 -9.891 -21.219 1 91.38 278 TYR A N 1
ATOM 2261 C CA . TYR A 1 278 ? 9.906 -8.836 -20.391 1 91.38 278 TYR A CA 1
ATOM 2262 C C . TYR A 1 278 ? 10.109 -7.562 -21.203 1 91.38 278 TYR A C 1
ATOM 2264 O O . TYR A 1 278 ? 10.023 -6.453 -20.672 1 91.38 278 TYR A O 1
ATOM 2272 N N . GLY A 1 279 ? 10.375 -7.734 -22.484 1 92.25 279 GLY A N 1
ATOM 2273 C CA . GLY A 1 279 ? 10.422 -6.555 -23.328 1 92.25 279 GLY A CA 1
ATOM 2274 C C . GLY A 1 279 ? 9.094 -5.816 -23.391 1 92.25 279 GLY A C 1
ATOM 2275 O O . GLY A 1 279 ? 9.039 -4.605 -23.172 1 92.25 279 GLY A O 1
ATOM 2276 N N . ASP A 1 280 ? 8.031 -6.598 -23.625 1 93.56 280 ASP A N 1
ATOM 2277 C CA . ASP A 1 280 ? 6.684 -6.035 -23.672 1 93.56 280 ASP A CA 1
ATOM 2278 C C . ASP A 1 280 ? 6.309 -5.422 -22.328 1 93.56 280 ASP A C 1
ATOM 2280 O O . ASP A 1 280 ? 5.734 -4.332 -22.266 1 93.56 280 ASP A O 1
ATOM 2284 N N . ALA A 1 281 ? 6.676 -6.141 -21.344 1 93.69 281 ALA A N 1
ATOM 2285 C CA . ALA A 1 281 ? 6.332 -5.68 -20 1 93.69 281 ALA A CA 1
ATOM 2286 C C . ALA A 1 281 ? 7.039 -4.371 -19.672 1 93.69 281 ALA A C 1
ATOM 2288 O O . ALA A 1 281 ? 6.457 -3.486 -19.031 1 93.69 281 ALA A O 1
ATOM 2289 N N . SER A 1 282 ? 8.258 -4.289 -20.0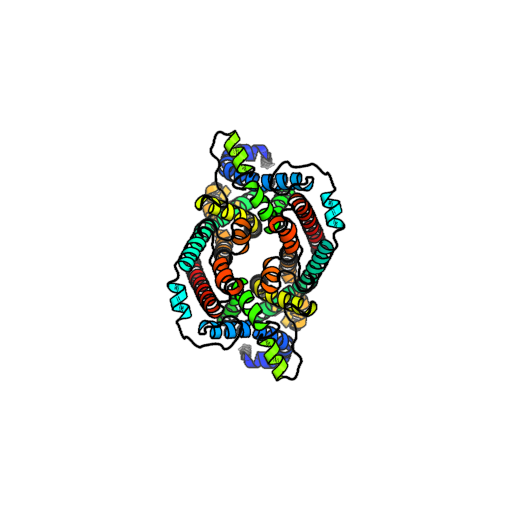47 1 92.44 282 SER A N 1
ATOM 2290 C CA . SER A 1 282 ? 9.016 -3.066 -19.797 1 92.44 282 SER A CA 1
ATOM 2291 C C . SER A 1 282 ? 8.422 -1.884 -20.547 1 92.44 282 SER A C 1
ATOM 2293 O O . SER A 1 282 ? 8.234 -0.806 -19.984 1 92.44 282 SER A O 1
ATOM 2295 N N . ALA A 1 283 ? 8.125 -2.1 -21.781 1 94.12 283 ALA A N 1
ATOM 2296 C CA . ALA A 1 283 ? 7.48 -1.047 -22.547 1 94.12 283 ALA A CA 1
ATOM 2297 C C . ALA A 1 283 ? 6.145 -0.649 -21.938 1 94.12 283 ALA A C 1
ATOM 2299 O O . ALA A 1 283 ? 5.836 0.54 -21.812 1 94.12 283 ALA A O 1
ATOM 2300 N N . PHE A 1 284 ? 5.383 -1.675 -21.562 1 94.38 284 PHE A N 1
ATOM 2301 C CA . PHE A 1 284 ? 4.094 -1.474 -20.906 1 94.38 284 PHE A CA 1
ATOM 2302 C C . PHE A 1 284 ? 4.25 -0.666 -19.625 1 94.38 284 PHE A C 1
ATOM 2304 O O . PHE A 1 284 ? 3.486 0.268 -19.375 1 94.38 284 PHE A O 1
ATOM 2311 N N . GLY A 1 285 ? 5.27 -0.969 -18.812 1 92 285 GLY A N 1
ATOM 2312 C CA . GLY A 1 285 ? 5.555 -0.245 -17.578 1 92 285 GLY A CA 1
ATOM 2313 C C . GLY A 1 285 ? 5.875 1.22 -17.812 1 92 285 GLY A C 1
ATOM 2314 O O . GLY A 1 285 ? 5.398 2.088 -17.078 1 92 285 GLY A O 1
ATOM 2315 N N . PHE A 1 286 ? 6.609 1.487 -18.797 1 90.19 286 PHE A N 1
ATOM 2316 C CA . PHE A 1 286 ? 6.969 2.867 -19.109 1 90.19 286 PHE A CA 1
ATOM 2317 C C . PHE A 1 286 ? 5.746 3.656 -19.562 1 90.19 286 PHE A C 1
ATOM 2319 O O . PHE A 1 286 ? 5.602 4.836 -19.234 1 90.19 286 PHE A O 1
ATOM 2326 N N . LEU A 1 287 ? 4.938 3.02 -20.344 1 92.44 287 LEU A N 1
ATOM 2327 C CA . LEU A 1 287 ? 3.719 3.691 -20.781 1 92.44 287 LEU A CA 1
ATOM 2328 C C . LEU A 1 287 ? 2.82 4.012 -19.594 1 92.44 287 LEU A C 1
ATOM 2330 O O . LEU A 1 287 ? 2.234 5.098 -19.516 1 92.44 287 LEU A O 1
ATOM 2334 N N . ILE A 1 288 ? 2.697 3.064 -18.688 1 91.75 288 ILE A N 1
ATOM 2335 C CA . ILE A 1 288 ? 1.896 3.289 -17.5 1 91.75 288 ILE A CA 1
ATOM 2336 C C . ILE A 1 288 ? 2.498 4.43 -16.672 1 91.75 288 ILE A C 1
ATOM 2338 O O . ILE A 1 288 ? 1.776 5.309 -16.203 1 91.75 288 ILE A O 1
ATOM 2342 N N . GLY A 1 289 ? 3.836 4.359 -16.484 1 88 289 GLY A N 1
ATOM 2343 C CA . GLY A 1 289 ? 4.5 5.445 -15.773 1 88 289 GLY A CA 1
ATOM 2344 C C . GLY A 1 289 ? 4.23 6.809 -16.391 1 88 289 GLY A C 1
ATOM 2345 O O . GLY A 1 289 ? 3.955 7.773 -15.672 1 88 289 GLY A O 1
ATOM 2346 N N . PHE A 1 290 ? 4.289 6.836 -17.656 1 88.31 290 PHE A N 1
ATOM 2347 C CA . PHE A 1 290 ? 4.012 8.07 -18.375 1 88.31 290 PHE A CA 1
ATOM 2348 C C . PHE A 1 290 ? 2.578 8.531 -18.125 1 88.31 290 PHE A C 1
ATOM 2350 O O . PHE A 1 290 ? 2.334 9.711 -17.875 1 88.31 290 PHE A O 1
ATOM 2357 N N . LEU A 1 291 ? 1.69 7.664 -18.203 1 90.25 291 LEU A N 1
ATOM 2358 C CA . LEU A 1 291 ? 0.282 7.973 -17.984 1 90.25 291 LEU A CA 1
ATOM 2359 C C . LEU A 1 291 ? 0.06 8.516 -16.578 1 90.25 291 LEU A C 1
ATOM 2361 O O . LEU A 1 291 ? -0.664 9.5 -16.391 1 90.25 291 LEU A O 1
ATOM 2365 N N . VAL A 1 292 ? 0.648 7.902 -15.609 1 88.38 292 VAL A N 1
ATOM 2366 C CA . VAL A 1 292 ? 0.511 8.328 -14.219 1 88.38 292 VAL A CA 1
ATOM 2367 C C . VAL A 1 292 ? 1.069 9.734 -14.055 1 88.38 292 VAL A C 1
ATOM 2369 O O . VAL A 1 292 ? 0.464 10.578 -13.383 1 88.38 292 VAL A O 1
ATOM 2372 N N . ILE A 1 293 ? 2.154 10.023 -14.703 1 85.06 293 ILE A N 1
ATOM 2373 C CA . ILE A 1 293 ? 2.775 11.344 -14.625 1 85.06 293 ILE A CA 1
ATOM 2374 C C . ILE A 1 293 ? 1.854 12.391 -15.25 1 85.06 293 ILE A C 1
ATOM 2376 O O . ILE A 1 293 ? 1.624 13.453 -14.664 1 85.06 293 ILE A O 1
ATOM 2380 N N . VAL A 1 294 ? 1.334 12.078 -16.359 1 88.69 294 VAL A N 1
ATOM 2381 C CA . VAL A 1 294 ? 0.466 13.008 -17.078 1 88.69 294 VAL A CA 1
ATOM 2382 C C . VAL A 1 294 ? -0.776 13.305 -16.25 1 88.69 294 VAL A C 1
ATOM 2384 O O . VAL A 1 294 ? -1.145 14.461 -16.062 1 88.69 294 VAL A O 1
ATOM 2387 N N . ILE A 1 295 ? -1.366 12.273 -15.727 1 88.62 295 ILE A N 1
ATOM 2388 C CA . ILE A 1 295 ? -2.572 12.445 -14.922 1 88.62 295 ILE A CA 1
ATOM 2389 C C . ILE A 1 295 ? -2.246 13.25 -13.672 1 88.62 295 ILE A C 1
ATOM 2391 O O . ILE A 1 295 ? -3.008 14.141 -13.281 1 88.62 295 ILE A O 1
ATOM 2395 N N . SER A 1 296 ? -1.146 12.938 -13.062 1 83.69 296 SER A N 1
ATOM 2396 C CA . SER A 1 296 ? -0.741 13.648 -11.859 1 83.69 296 SER A CA 1
ATOM 2397 C C . SER A 1 296 ? -0.495 15.125 -12.141 1 83.69 296 SER A C 1
ATOM 2399 O O . SER A 1 296 ? -0.887 15.984 -11.352 1 83.69 296 SER A O 1
ATOM 2401 N N . ILE A 1 297 ? 0.106 15.492 -13.281 1 83.5 297 ILE A N 1
ATOM 2402 C CA . ILE A 1 297 ? 0.375 16.875 -13.664 1 83.5 297 ILE A CA 1
ATOM 2403 C C . ILE A 1 297 ? -0.941 17.609 -13.898 1 83.5 297 ILE A C 1
ATOM 2405 O O . ILE A 1 297 ? -1.107 18.75 -13.461 1 83.5 297 ILE A O 1
ATOM 2409 N N . ILE A 1 298 ? -1.77 16.922 -14.539 1 88.12 298 ILE A N 1
ATOM 2410 C CA . ILE A 1 298 ? -3.076 17.516 -14.797 1 88.12 298 ILE A CA 1
ATOM 2411 C C . ILE A 1 298 ? -3.775 17.812 -13.469 1 88.12 298 ILE A C 1
ATOM 2413 O O . ILE A 1 298 ? -4.332 18.906 -13.289 1 88.12 298 ILE A O 1
ATOM 2417 N N . GLN A 1 299 ? -3.73 16.875 -12.57 1 85.62 299 GLN A N 1
ATOM 2418 C CA . GLN A 1 299 ? -4.348 17.062 -11.258 1 85.62 299 GLN A CA 1
ATOM 2419 C C . GLN A 1 299 ? -3.703 18.219 -10.508 1 85.62 299 GLN A C 1
ATOM 2421 O O . GLN A 1 299 ? -4.398 19.047 -9.906 1 85.62 299 GLN A O 1
ATOM 2426 N N . ILE A 1 300 ? -2.447 18.344 -10.609 1 82.44 300 ILE A N 1
ATOM 2427 C CA . ILE A 1 300 ? -1.719 19.391 -9.906 1 82.44 300 ILE A CA 1
ATOM 2428 C C . ILE A 1 300 ? -2.061 20.75 -10.516 1 82.44 300 ILE A C 1
ATOM 2430 O O . ILE A 1 300 ? -2.258 21.734 -9.797 1 82.44 300 ILE A O 1
ATOM 2434 N N . ARG A 1 301 ? -2.182 20.781 -11.781 1 83.5 301 ARG A N 1
ATOM 2435 C CA . ARG A 1 301 ? -2.486 22.031 -12.477 1 83.5 301 ARG A CA 1
ATOM 2436 C C . ARG A 1 301 ? -3.914 22.484 -12.188 1 83.5 301 ARG A C 1
ATOM 2438 O O . ARG A 1 301 ? -4.172 23.672 -12.023 1 83.5 301 ARG A O 1
ATOM 2445 N N . ILE A 1 302 ? -4.77 21.531 -12.102 1 82.06 302 ILE A N 1
ATOM 2446 C CA . ILE A 1 302 ? -6.184 21.844 -11.906 1 82.06 302 ILE A CA 1
ATOM 2447 C C . ILE A 1 302 ? -6.441 22.203 -10.445 1 82.06 302 ILE A C 1
ATOM 2449 O O . ILE A 1 302 ? -7.195 23.125 -10.148 1 82.06 302 ILE A O 1
ATOM 2453 N N . LEU A 1 303 ? -5.77 21.438 -9.617 1 76.19 303 LEU A N 1
ATOM 2454 C CA . LEU A 1 303 ? -6.094 21.562 -8.203 1 76.19 303 LEU A CA 1
ATOM 2455 C C . LEU A 1 303 ? -5.234 22.641 -7.543 1 76.19 303 LEU A C 1
ATOM 2457 O O . LEU A 1 303 ? -5.543 23.094 -6.438 1 76.19 303 LEU A O 1
ATOM 2461 N N . ARG A 1 304 ? -4.098 22.938 -8.188 1 68.12 304 ARG A N 1
ATOM 2462 C CA . ARG A 1 304 ? -3.27 24 -7.609 1 68.12 304 ARG A CA 1
ATOM 2463 C C . ARG A 1 304 ? -4.016 25.328 -7.578 1 68.12 304 ARG A C 1
ATOM 2465 O O . ARG A 1 304 ? -4.566 25.75 -8.594 1 68.12 304 ARG A O 1
ATOM 2472 N N . ARG A 1 305 ? -4.824 25.562 -6.609 1 57.88 305 ARG A N 1
ATOM 2473 C CA . ARG A 1 305 ? -5.484 26.859 -6.465 1 57.88 305 ARG A CA 1
ATOM 2474 C C . ARG A 1 305 ? -4.48 28 -6.57 1 57.88 305 ARG A C 1
ATOM 2476 O O . ARG A 1 305 ? -3.346 27.875 -6.109 1 57.88 305 ARG A O 1
ATOM 2483 N N . PRO A 1 306 ? -4.816 29.047 -7.445 1 44.06 306 PRO A N 1
ATOM 2484 C CA . PRO A 1 306 ? -4.039 30.281 -7.438 1 44.06 306 PRO A CA 1
ATOM 2485 C C . PRO A 1 306 ? -3.807 30.828 -6.031 1 44.06 306 PRO A C 1
ATOM 2487 O O . PRO A 1 306 ? -4.609 30.578 -5.129 1 44.06 306 PRO A O 1
ATOM 2490 N N . MET B 1 1 ? -24.141 56 46.125 1 33.53 1 MET B N 1
ATOM 2491 C CA . MET B 1 1 ? -24.5 54.594 46.344 1 33.53 1 MET B CA 1
ATOM 2492 C C . MET B 1 1 ? -24.969 53.969 45.031 1 33.53 1 MET B C 1
ATOM 2494 O O . MET B 1 1 ? -26.156 54.031 44.688 1 33.53 1 MET B O 1
ATOM 2498 N N . GLY B 1 2 ? -24.234 54.031 43.875 1 38.34 2 GLY B N 1
ATOM 2499 C CA . GLY B 1 2 ? -24.547 53.531 42.562 1 38.34 2 GLY B CA 1
ATOM 2500 C C . GLY B 1 2 ? -24.719 52.031 42.5 1 38.34 2 GLY B C 1
ATOM 2501 O O . GLY B 1 2 ? -23.859 51.281 43 1 38.34 2 GLY B O 1
ATOM 2502 N N . ILE B 1 3 ? -25.984 51.438 42.438 1 40.34 3 ILE B N 1
ATOM 2503 C CA . ILE B 1 3 ? -26.406 50.062 42.312 1 40.34 3 ILE B CA 1
ATOM 2504 C C . ILE B 1 3 ? -25.734 49.438 41.062 1 40.34 3 ILE B C 1
ATOM 2506 O O . ILE B 1 3 ? -26 49.844 39.938 1 40.34 3 ILE B O 1
ATOM 2510 N N . THR B 1 4 ? -24.531 49.031 41.156 1 42 4 THR B N 1
ATOM 2511 C CA . THR B 1 4 ? -23.922 48.188 40.125 1 42 4 THR B CA 1
ATOM 2512 C C . THR B 1 4 ? -24.797 46.969 39.844 1 42 4 THR B C 1
ATOM 2514 O O . THR B 1 4 ? -25 46.125 40.75 1 42 4 THR B O 1
ATOM 2517 N N . THR B 1 5 ? -25.797 47.031 38.969 1 42.44 5 THR B N 1
ATOM 2518 C CA . THR B 1 5 ? -26.562 45.875 38.531 1 42.44 5 THR B CA 1
ATOM 2519 C C . THR B 1 5 ? -25.625 44.75 38.094 1 42.44 5 THR B C 1
ATOM 2521 O O . THR B 1 5 ? -24.797 44.906 37.219 1 42.44 5 THR B O 1
ATOM 2524 N N . ALA B 1 6 ? -25.359 43.781 38.938 1 45.91 6 ALA B N 1
ATOM 2525 C CA . ALA B 1 6 ? -24.703 42.5 38.688 1 45.91 6 ALA B CA 1
ATOM 2526 C C . ALA B 1 6 ? -25.234 41.844 37.406 1 45.91 6 ALA B C 1
ATOM 2528 O O . ALA B 1 6 ? -26.422 41.562 37.281 1 45.91 6 ALA B O 1
ATOM 2529 N N . GLN B 1 7 ? -24.641 42.094 36.219 1 45.72 7 GLN B N 1
ATOM 2530 C CA . GLN B 1 7 ? -24.922 41.344 34.969 1 45.72 7 GLN B CA 1
ATOM 2531 C C . GLN B 1 7 ? -24.984 39.844 35.25 1 45.72 7 GLN B C 1
ATOM 2533 O O . GLN B 1 7 ? -24.031 39.25 35.75 1 45.72 7 GLN B O 1
ATOM 2538 N N . ALA B 1 8 ? -26.156 39.312 35.5 1 46.03 8 ALA B N 1
ATOM 2539 C CA . ALA B 1 8 ? -26.453 37.875 35.656 1 46.03 8 ALA B CA 1
ATOM 2540 C C . ALA B 1 8 ? -25.641 37.031 34.688 1 46.03 8 ALA B C 1
ATOM 2542 O O . ALA B 1 8 ? -25.688 37.281 33.469 1 46.03 8 ALA B O 1
ATOM 2543 N N . ARG B 1 9 ? -24.609 36.406 35.094 1 47.25 9 ARG B N 1
ATOM 2544 C CA . ARG B 1 9 ? -23.875 35.375 34.344 1 47.25 9 ARG B CA 1
ATOM 2545 C C . ARG B 1 9 ? -24.844 34.406 33.688 1 47.25 9 ARG B C 1
ATOM 2547 O O . ARG B 1 9 ? -25.656 33.781 34.344 1 47.25 9 ARG B O 1
ATOM 2554 N N . ALA B 1 10 ? -25.188 34.625 32.469 1 50.41 10 ALA B N 1
ATOM 2555 C CA . ALA B 1 10 ? -25.984 33.688 31.656 1 50.41 10 ALA B CA 1
ATOM 2556 C C . ALA B 1 10 ? -25.641 32.25 31.984 1 50.41 10 ALA B C 1
ATOM 2558 O O . ALA B 1 10 ? -24.469 31.875 32.094 1 50.41 10 ALA B O 1
ATOM 2559 N N . ALA B 1 11 ? -26.5 31.469 32.562 1 46.88 11 ALA B N 1
ATOM 2560 C CA . ALA B 1 11 ? -26.406 30.062 32.906 1 46.88 11 ALA B CA 1
ATOM 2561 C C . ALA B 1 11 ? -25.797 29.266 31.75 1 46.88 11 ALA B C 1
ATOM 2563 O O . ALA B 1 11 ? -26.094 29.516 30.594 1 46.88 11 ALA B O 1
ATOM 2564 N N . PRO B 1 12 ? -24.719 28.484 32.031 1 45.22 12 PRO B N 1
ATOM 2565 C CA . PRO B 1 12 ? -24.156 27.656 30.969 1 45.22 12 PRO B CA 1
ATOM 2566 C C . PRO B 1 12 ? -25.203 26.828 30.234 1 45.22 12 PRO B C 1
ATOM 2568 O O . PRO B 1 12 ? -26.125 26.312 30.875 1 45.22 12 PRO B O 1
ATOM 2571 N N . LYS B 1 13 ? -25.672 27.312 29.094 1 50.91 13 LYS B N 1
ATOM 2572 C CA . LYS B 1 13 ? -26.609 26.5 28.312 1 50.91 13 LYS B CA 1
ATOM 2573 C C . LYS B 1 13 ? -26.391 25.016 28.562 1 50.91 13 LYS B C 1
ATOM 2575 O O . LYS B 1 13 ? -25.25 24.547 28.672 1 50.91 13 LYS B O 1
ATOM 2580 N N . PRO B 1 14 ? -27.312 24.25 29.047 1 45.81 14 PRO B N 1
ATOM 2581 C CA . PRO B 1 14 ? -27.172 22.828 29.328 1 45.81 14 PRO B CA 1
ATOM 2582 C C . PRO B 1 14 ? -26.469 22.062 28.219 1 45.81 14 PRO B C 1
ATOM 2584 O O . PRO B 1 14 ? -26.672 22.359 27.031 1 45.81 14 PRO B O 1
ATOM 2587 N N . HIS B 1 15 ? -25.281 21.562 28.453 1 48.44 15 HIS B N 1
ATOM 2588 C CA . HIS B 1 15 ? -24.547 20.688 27.547 1 48.44 15 HIS B CA 1
ATOM 2589 C C . HIS B 1 15 ? -25.469 19.625 26.953 1 48.44 15 HIS B C 1
ATOM 2591 O O . HIS B 1 15 ? -26.031 18.812 27.672 1 48.44 15 HIS B O 1
ATOM 2597 N N . ARG B 1 16 ? -26.328 20.016 26 1 48.78 16 ARG B N 1
ATOM 2598 C CA . ARG B 1 16 ? -27.188 19 25.406 1 48.78 16 ARG B CA 1
ATOM 2599 C C . ARG B 1 16 ? -26.453 17.672 25.266 1 48.78 16 ARG B C 1
ATOM 2601 O O . ARG B 1 16 ? -25.266 17.641 24.938 1 48.78 16 ARG B O 1
ATOM 2608 N N . THR B 1 17 ? -27 16.609 25.875 1 47.09 17 THR B N 1
ATOM 2609 C CA . THR B 1 17 ? -26.438 15.258 25.891 1 47.09 17 THR B CA 1
ATOM 2610 C C . THR B 1 17 ? -26.172 14.766 24.469 1 47.09 17 THR B C 1
ATOM 2612 O O . THR B 1 17 ? -26.75 15.297 23.516 1 47.09 17 THR B O 1
ATOM 2615 N N . PHE B 1 18 ? -25.344 13.859 24.328 1 46.66 18 PHE B N 1
ATOM 2616 C CA . PHE B 1 18 ? -24.984 13.203 23.078 1 46.66 18 PHE B CA 1
ATOM 2617 C C . PHE B 1 18 ? -26.234 12.852 22.266 1 46.66 18 PHE B C 1
ATOM 2619 O O . PHE B 1 18 ? -26.297 13.133 21.078 1 46.66 18 PHE B O 1
ATOM 2626 N N . TRP B 1 19 ? -27.109 12.297 22.938 1 48 19 TRP B N 1
ATOM 2627 C CA . TRP B 1 19 ? -28.328 11.805 22.312 1 48 19 TRP B CA 1
ATOM 2628 C C . TRP B 1 19 ? -29.219 12.969 21.891 1 48 19 TRP B C 1
ATOM 2630 O O . TRP B 1 19 ? -29.906 12.883 20.859 1 48 19 TRP B O 1
ATOM 2640 N N . GLN B 1 20 ? -29.234 13.906 22.641 1 53.19 20 GLN B N 1
ATOM 2641 C CA . GLN B 1 20 ? -30.062 15.055 22.281 1 53.19 20 GLN B CA 1
ATOM 2642 C C . GLN B 1 20 ? -29.5 15.781 21.062 1 53.19 20 GLN B C 1
ATOM 2644 O O . GLN B 1 20 ? -30.266 16.25 20.203 1 53.19 20 GLN B O 1
ATOM 2649 N N . GLU B 1 21 ? -28.219 15.898 21.078 1 50.59 21 GLU B N 1
ATOM 2650 C CA . GLU B 1 21 ? -27.594 16.516 19.906 1 50.59 21 GLU B CA 1
ATOM 2651 C C . GLU B 1 21 ? -27.703 15.602 18.688 1 50.59 21 GLU B C 1
ATOM 2653 O O . GLU B 1 21 ? -27.953 16.078 17.562 1 50.59 21 GLU B O 1
ATOM 2658 N N . VAL B 1 22 ? -27.531 14.312 18.891 1 51.72 22 VAL B N 1
ATOM 2659 C CA . VAL B 1 22 ? -27.797 13.336 17.844 1 51.72 22 VAL B CA 1
ATOM 2660 C C . VAL B 1 22 ? -29.266 13.391 17.438 1 51.72 22 VAL B C 1
ATOM 2662 O O . VAL B 1 22 ? -29.594 13.344 16.25 1 51.72 22 VAL B O 1
ATOM 2665 N N . ARG B 1 23 ? -30.047 13.383 18.391 1 52 23 ARG B N 1
ATOM 2666 C CA . ARG B 1 23 ? -31.484 13.492 18.156 1 52 23 ARG B CA 1
ATOM 2667 C C . ARG B 1 23 ? -31.812 14.805 17.438 1 52 23 ARG B C 1
ATOM 2669 O O . ARG B 1 23 ? -32.719 14.852 16.609 1 52 23 ARG B O 1
ATOM 2676 N N . ARG B 1 24 ? -31.203 15.82 17.906 1 52.22 24 ARG B N 1
ATOM 2677 C CA . ARG B 1 24 ? -31.5 17.109 17.266 1 52.22 24 ARG B CA 1
ATOM 2678 C C . ARG B 1 24 ? -30.969 17.141 15.836 1 52.22 24 ARG B C 1
ATOM 2680 O O . ARG B 1 24 ? -31.547 17.797 14.969 1 52.22 24 ARG B O 1
ATOM 2687 N N . HIS B 1 25 ? -29.859 16.516 15.656 1 51.88 25 HIS B N 1
ATOM 2688 C CA . HIS B 1 25 ? -29.297 16.453 14.305 1 51.88 25 HIS B CA 1
ATOM 2689 C C . HIS B 1 25 ? -29.438 15.062 13.703 1 51.88 25 HIS B C 1
ATOM 2691 O O . HIS B 1 25 ? -28.625 14.656 12.875 1 51.88 25 HIS B O 1
ATOM 2697 N N . TRP B 1 26 ? -30.344 14.297 14.289 1 51.03 26 TRP B N 1
ATOM 2698 C CA . TRP B 1 26 ? -30.625 12.93 13.867 1 51.03 26 TRP B CA 1
ATOM 2699 C C . TRP B 1 26 ? -30.844 12.859 12.359 1 51.03 26 TRP B C 1
ATOM 2701 O O . TRP B 1 26 ? -30.5 11.859 11.727 1 51.03 26 TRP B O 1
ATOM 2711 N N . VAL B 1 27 ? -31.469 13.828 11.922 1 50.78 27 VAL B N 1
ATOM 2712 C CA . VAL B 1 27 ? -31.719 13.859 10.484 1 50.78 27 VAL B CA 1
ATOM 2713 C C . VAL B 1 27 ? -30.375 13.875 9.734 1 50.78 27 VAL B C 1
ATOM 2715 O O . VAL B 1 27 ? -30.234 13.219 8.695 1 50.78 27 VAL B O 1
ATOM 2718 N N . ASP B 1 28 ? -29.578 14.703 10.25 1 49.53 28 ASP B N 1
ATOM 2719 C CA . ASP B 1 28 ? -28.266 14.781 9.617 1 49.53 28 ASP B CA 1
ATOM 2720 C C . ASP B 1 28 ? -27.531 13.453 9.711 1 49.53 28 ASP B C 1
ATOM 2722 O O . ASP B 1 28 ? -26.875 13.031 8.758 1 49.53 28 ASP B O 1
ATOM 2726 N N . TYR B 1 29 ? -27.75 12.875 10.844 1 54.09 29 TYR B N 1
ATOM 2727 C CA . TYR B 1 29 ? -27.141 11.562 11 1 54.09 29 TYR B CA 1
ATOM 2728 C C . TYR B 1 29 ? -27.891 10.508 10.188 1 54.09 29 TYR B C 1
ATOM 2730 O O . TYR B 1 29 ? -27.297 9.523 9.742 1 54.09 29 TYR B O 1
ATOM 2738 N N . LEU B 1 30 ? -29.141 10.688 10.055 1 52.88 30 LEU B N 1
ATOM 2739 C CA . LEU B 1 30 ? -29.922 9.773 9.227 1 52.88 30 LEU B CA 1
ATOM 2740 C C . LEU B 1 30 ? -29.406 9.773 7.789 1 52.88 30 LEU B C 1
ATOM 2742 O O . LEU B 1 30 ? -29.391 8.734 7.129 1 52.88 30 LEU B O 1
ATOM 2746 N N . PHE B 1 31 ? -29.047 10.969 7.355 1 52.03 31 PHE B N 1
ATOM 2747 C CA . PHE B 1 31 ? -28.562 11.031 5.984 1 52.03 31 PHE B CA 1
ATOM 2748 C C . PHE B 1 31 ? -27.203 10.336 5.859 1 52.03 31 PHE B C 1
ATOM 2750 O O . PHE B 1 31 ? -26.859 9.828 4.789 1 52.03 31 PHE B O 1
ATOM 2757 N N . ILE B 1 32 ? -26.594 10.375 6.973 1 56.44 32 ILE B N 1
ATOM 2758 C CA . ILE B 1 32 ? -25.266 9.75 6.902 1 56.44 32 ILE B CA 1
ATOM 2759 C C . ILE B 1 32 ? -25.359 8.289 7.344 1 56.44 32 ILE B C 1
ATOM 2761 O O . ILE B 1 32 ? -24.469 7.492 7.059 1 56.44 32 ILE B O 1
ATOM 2765 N N . ALA B 1 33 ? -26.531 7.93 7.867 1 57.53 33 ALA B N 1
ATOM 2766 C CA . ALA B 1 33 ? -26.734 6.609 8.453 1 57.53 33 ALA B CA 1
ATOM 2767 C C . ALA B 1 33 ? -26.594 5.516 7.398 1 57.53 33 ALA B C 1
ATOM 2769 O O . ALA B 1 33 ? -25.938 4.496 7.641 1 57.53 33 ALA B O 1
ATOM 2770 N N . PRO B 1 34 ? -27.203 5.723 6.281 1 55.66 34 PRO B N 1
ATOM 2771 C CA . PRO B 1 34 ? -27.062 4.629 5.32 1 55.66 34 PRO B CA 1
ATOM 2772 C C . PRO B 1 34 ? -25.594 4.305 5.02 1 55.66 34 PRO B C 1
ATOM 2774 O O . PRO B 1 34 ? -25.234 3.135 4.863 1 55.66 34 PRO B O 1
ATOM 2777 N N . PHE B 1 35 ? -24.922 5.371 4.953 1 55.62 35 PHE B N 1
ATOM 2778 C CA . PHE B 1 35 ? -23.5 5.164 4.66 1 55.62 35 PHE B CA 1
ATOM 2779 C C . PHE B 1 35 ? -22.812 4.426 5.801 1 55.62 35 PHE B C 1
ATOM 2781 O O . PHE B 1 35 ? -22.062 3.475 5.57 1 55.62 35 PHE B O 1
ATOM 2788 N N . PHE B 1 36 ? -23.188 4.824 7 1 58.94 36 PHE B N 1
ATOM 2789 C CA . PHE B 1 36 ? -22.531 4.199 8.148 1 58.94 36 PHE B CA 1
ATOM 2790 C C . PHE B 1 36 ? -23.016 2.766 8.328 1 58.94 36 PHE B C 1
ATOM 2792 O O . PHE B 1 36 ? -22.25 1.889 8.719 1 58.94 36 PHE B O 1
ATOM 2799 N N . ILE B 1 37 ? -24.234 2.598 7.984 1 59.16 37 ILE B N 1
ATOM 2800 C CA . ILE B 1 37 ? -24.766 1.244 8.086 1 59.16 37 ILE B CA 1
ATOM 2801 C C . ILE B 1 37 ? -24.078 0.339 7.07 1 59.16 37 ILE B C 1
ATOM 2803 O O . ILE B 1 37 ? -23.656 -0.769 7.402 1 59.16 37 ILE B O 1
ATOM 2807 N N . THR B 1 38 ? -24 0.915 5.895 1 58 38 THR B N 1
ATOM 2808 C CA . THR B 1 38 ? -23.344 0.12 4.863 1 58 38 THR B CA 1
ATOM 2809 C C . THR B 1 38 ? -21.875 -0.123 5.219 1 58 38 THR B C 1
ATOM 2811 O O . THR B 1 38 ? -21.375 -1.241 5.078 1 58 38 THR B O 1
ATOM 2814 N N . PHE B 1 39 ? -21.453 0.906 5.758 1 60.12 39 PHE B N 1
ATOM 2815 C CA . PHE B 1 39 ? -20.047 0.799 6.152 1 60.12 39 PHE B CA 1
ATOM 2816 C C . PHE B 1 39 ? -19.891 -0.175 7.316 1 60.12 39 PHE B C 1
ATOM 2818 O O . PHE B 1 39 ? -19 -1.031 7.297 1 60.12 39 PHE B O 1
ATOM 2825 N N . ALA B 1 40 ? -20.781 -0.003 8.305 1 62.31 40 ALA B N 1
ATOM 2826 C CA . ALA B 1 40 ? -20.719 -0.876 9.477 1 62.31 40 ALA B CA 1
ATOM 2827 C C . ALA B 1 40 ? -20.984 -2.328 9.086 1 62.31 40 ALA B C 1
ATOM 2829 O O . ALA B 1 40 ? -20.297 -3.24 9.555 1 62.31 40 ALA B O 1
ATOM 2830 N N . VAL B 1 41 ? -21.891 -2.52 8.195 1 63.62 41 VAL B N 1
ATOM 2831 C CA . VAL B 1 41 ? -22.266 -3.877 7.812 1 63.62 41 VAL B CA 1
ATOM 2832 C C . VAL B 1 41 ? -21.141 -4.512 7 1 63.62 41 VAL B C 1
ATOM 2834 O O . VAL B 1 41 ? -20.75 -5.656 7.25 1 63.62 41 VAL B O 1
ATOM 2837 N N . PHE B 1 42 ? -20.562 -3.676 6.199 1 64.44 42 PHE B N 1
ATOM 2838 C CA . PHE B 1 42 ? -19.594 -4.285 5.297 1 64.44 42 PHE B CA 1
ATOM 2839 C C . PHE B 1 42 ? -18.219 -4.324 5.934 1 64.44 42 PHE B C 1
ATOM 2841 O O . PHE B 1 42 ? -17.312 -5.008 5.438 1 64.44 42 PHE B O 1
ATOM 2848 N N . ARG B 1 43 ? -18.141 -3.711 7.008 1 67.94 43 ARG B N 1
ATOM 2849 C CA . ARG B 1 43 ? -16.875 -3.801 7.734 1 67.94 43 ARG B CA 1
ATOM 2850 C C . ARG B 1 43 ? -16.984 -4.766 8.906 1 67.94 43 ARG B C 1
ATOM 2852 O O . ARG B 1 43 ? -16.141 -5.652 9.07 1 67.94 43 ARG B O 1
ATOM 2859 N N . LEU B 1 44 ? -18.109 -4.641 9.672 1 73.38 44 LEU B N 1
ATOM 2860 C CA . LEU B 1 44 ? -18.219 -5.395 10.914 1 73.38 44 LEU B CA 1
ATOM 2861 C C . LEU B 1 44 ? -18.703 -6.816 10.648 1 73.38 44 LEU B C 1
ATOM 2863 O O . LEU B 1 44 ? -18.281 -7.754 11.336 1 73.38 44 LEU B O 1
ATOM 2867 N N . TYR B 1 45 ? -19.484 -6.957 9.656 1 76.56 45 TYR B N 1
ATOM 2868 C CA . TYR B 1 45 ? -20.016 -8.289 9.398 1 76.56 45 TYR B CA 1
ATOM 2869 C C . TYR B 1 45 ? -18.922 -9.242 8.953 1 76.56 45 TYR B C 1
ATOM 2871 O O . TYR B 1 45 ? -18.797 -10.344 9.492 1 76.56 45 TYR B O 1
ATOM 2879 N N . PRO B 1 46 ? -18.141 -8.812 7.996 1 77.44 46 PRO B N 1
ATOM 2880 C CA . PRO B 1 46 ? -17.047 -9.719 7.605 1 77.44 46 PRO B CA 1
ATOM 2881 C C . PRO B 1 46 ? -16.125 -10.07 8.766 1 77.44 46 PRO B C 1
ATOM 2883 O O . PRO B 1 46 ? -15.641 -11.195 8.859 1 77.44 46 PRO B O 1
ATOM 2886 N N . LEU B 1 47 ? -15.945 -9.133 9.57 1 80.38 47 LEU B N 1
ATOM 2887 C CA . LEU B 1 47 ? -15.086 -9.391 10.727 1 80.38 47 LEU B CA 1
ATOM 2888 C C . LEU B 1 47 ? -15.75 -10.367 11.688 1 80.38 47 LEU B C 1
ATOM 2890 O O . LEU B 1 47 ? -15.086 -11.242 12.25 1 80.38 47 LEU B O 1
ATOM 2894 N N . GLY B 1 48 ? -17.078 -10.164 11.922 1 83.12 48 GLY B N 1
ATOM 2895 C CA . GLY B 1 48 ? -17.812 -11.102 12.75 1 83.12 48 GLY B CA 1
ATOM 2896 C C . GLY B 1 48 ? -17.812 -12.516 12.18 1 83.12 48 GLY B C 1
ATOM 2897 O O . GLY B 1 48 ? -17.641 -13.484 12.922 1 83.12 48 GLY B O 1
ATOM 2898 N N . TRP B 1 49 ? -17.984 -12.586 10.93 1 83.5 49 TRP B N 1
ATOM 2899 C CA . TRP B 1 49 ? -17.953 -13.883 10.266 1 83.5 49 TRP B CA 1
ATOM 2900 C C . TRP B 1 49 ? -16.578 -14.531 10.375 1 83.5 49 TRP B C 1
ATOM 2902 O O . TRP B 1 49 ? -16.469 -15.734 10.633 1 83.5 49 TRP B O 1
ATOM 2912 N N . ALA B 1 50 ? -15.57 -13.75 10.164 1 86.75 50 ALA B N 1
ATOM 2913 C CA . ALA B 1 50 ? -14.203 -14.258 10.289 1 86.75 50 ALA B CA 1
ATOM 2914 C C . ALA B 1 50 ? -13.93 -14.758 11.711 1 86.75 50 ALA B C 1
ATOM 2916 O O . ALA B 1 50 ? -13.211 -15.742 11.898 1 86.75 50 ALA B O 1
ATOM 2917 N N . PHE B 1 51 ? -14.492 -14.055 12.617 1 89.56 51 PHE B N 1
ATOM 2918 C CA . PHE B 1 51 ? -14.32 -14.453 14.008 1 89.56 51 PHE B CA 1
ATOM 2919 C C . PHE B 1 51 ? -14.969 -15.805 14.266 1 89.56 51 PHE B C 1
ATOM 2921 O O . PHE B 1 51 ? -14.375 -16.672 14.914 1 89.56 51 PHE B O 1
ATOM 2928 N N . GLN B 1 52 ? -16.141 -16.016 13.781 1 88.5 52 GLN B N 1
ATOM 2929 C CA . GLN B 1 52 ? -16.812 -17.312 13.914 1 88.5 52 GLN B CA 1
ATOM 2930 C C . GLN B 1 52 ? -16.031 -18.406 13.203 1 88.5 52 GLN B C 1
ATOM 2932 O O . GLN B 1 52 ? -15.891 -19.516 13.734 1 88.5 52 GLN B O 1
ATOM 2937 N N . LEU B 1 53 ? -15.523 -18.094 12.039 1 90.06 53 LEU B N 1
ATOM 2938 C CA . LEU B 1 53 ? -14.75 -19.062 11.25 1 90.06 53 LEU B CA 1
ATOM 2939 C C . LEU B 1 53 ? -13.484 -19.469 11.992 1 90.06 53 LEU B C 1
ATOM 2941 O O . LEU B 1 53 ? -13.023 -20.609 11.844 1 90.06 53 LEU B O 1
ATOM 2945 N N . SER B 1 54 ? -12.938 -18.531 12.734 1 93.94 54 SER B N 1
ATOM 2946 C CA . SER B 1 54 ? -11.68 -18.797 13.422 1 93.94 54 SER B CA 1
ATOM 2947 C C . SER B 1 54 ? -11.836 -19.922 14.445 1 93.94 54 SER B C 1
ATOM 2949 O O . SER B 1 54 ? -10.852 -20.547 14.852 1 93.94 54 SER B O 1
ATOM 2951 N N . PHE B 1 55 ? -13.07 -20.234 14.797 1 95.88 55 PHE B N 1
ATOM 2952 C CA . PHE B 1 55 ? -13.336 -21.297 15.75 1 95.88 55 PHE B CA 1
ATOM 2953 C C . PHE B 1 55 ? -13.93 -22.516 15.047 1 95.88 55 PHE B C 1
ATOM 2955 O O . PHE B 1 55 ? -14.445 -23.422 15.695 1 95.88 55 PHE B O 1
ATOM 2962 N N . SER B 1 56 ? -13.883 -22.5 13.734 1 94.06 56 SER B N 1
ATOM 2963 C CA . SER B 1 56 ? -14.477 -23.578 12.961 1 94.06 56 SER B CA 1
ATOM 2964 C C . SER B 1 56 ? -13.484 -24.156 11.953 1 94.06 56 SER B C 1
ATOM 2966 O O . SER B 1 56 ? -12.508 -23.5 11.594 1 94.06 56 SER B O 1
ATOM 2968 N N . ARG B 1 57 ? -13.727 -25.406 11.688 1 92.88 57 ARG B N 1
ATOM 2969 C CA . ARG B 1 57 ? -13.047 -26 10.547 1 92.88 57 ARG B CA 1
ATOM 2970 C C . ARG B 1 57 ? -13.914 -25.938 9.297 1 92.88 57 ARG B C 1
ATOM 2972 O O . ARG B 1 57 ? -15.047 -26.422 9.289 1 92.88 57 ARG B O 1
ATOM 2979 N N . TRP B 1 58 ? -13.367 -25.188 8.344 1 88.81 58 TRP B N 1
ATOM 2980 C CA . TRP B 1 58 ? -14.117 -25.016 7.105 1 88.81 58 TRP B CA 1
ATOM 2981 C C . TRP B 1 58 ? -13.172 -24.797 5.926 1 88.81 58 TRP B C 1
ATOM 2983 O O . TRP B 1 58 ? -12.18 -24.062 6.047 1 88.81 58 TRP B O 1
ATOM 2993 N N . ARG B 1 59 ? -13.453 -25.469 4.848 1 85 59 ARG B N 1
ATOM 2994 C CA . ARG B 1 59 ? -12.594 -25.375 3.668 1 85 59 ARG B CA 1
ATOM 2995 C C . ARG B 1 59 ? -13.289 -24.625 2.541 1 85 59 ARG B C 1
ATOM 2997 O O . ARG B 1 59 ? -12.828 -24.625 1.399 1 85 59 ARG B O 1
ATOM 3004 N N . GLY B 1 60 ? -14.406 -23.922 2.84 1 79.31 60 GLY B N 1
ATOM 3005 C CA . GLY B 1 60 ? -15.102 -23.109 1.841 1 79.31 60 GLY B CA 1
ATOM 3006 C C . GLY B 1 60 ? -16.344 -23.797 1.296 1 79.31 60 GLY B C 1
ATOM 3007 O O . GLY B 1 60 ? -17.172 -23.156 0.644 1 79.31 60 GLY B O 1
ATOM 3008 N N . PHE B 1 61 ? -16.391 -25.062 1.504 1 79.56 61 PHE B N 1
ATOM 3009 C CA . PHE B 1 61 ? -17.562 -25.828 1.071 1 79.56 61 PHE B CA 1
ATOM 3010 C C . PHE B 1 61 ? -17.969 -26.828 2.139 1 79.56 61 PHE B C 1
ATOM 3012 O O . PHE B 1 61 ? -17.172 -27.203 2.99 1 79.56 61 PHE B O 1
ATOM 3019 N N . GLY B 1 62 ? -19.266 -27.094 2.156 1 80.88 62 GLY B N 1
ATOM 3020 C CA . GLY B 1 62 ? -19.781 -28.062 3.119 1 80.88 62 GLY B CA 1
ATOM 3021 C C . GLY B 1 62 ? -20.078 -27.453 4.473 1 80.88 62 GLY B C 1
ATOM 3022 O O . GLY B 1 62 ? -20.078 -26.219 4.621 1 80.88 62 GLY B O 1
ATOM 3023 N N . PRO B 1 63 ? -20.328 -28.297 5.438 1 84.38 63 PRO B N 1
ATOM 3024 C CA . PRO B 1 63 ? -20.703 -27.781 6.762 1 84.38 63 PRO B CA 1
ATOM 3025 C C . PRO B 1 63 ? -19.5 -27.312 7.574 1 84.38 63 PRO B C 1
ATOM 3027 O O . PRO B 1 63 ? -18.422 -27.891 7.477 1 84.38 63 PRO B O 1
ATOM 3030 N N . MET B 1 64 ? -19.75 -26.297 8.273 1 87.94 64 MET B N 1
ATOM 3031 C CA . MET B 1 64 ? -18.766 -25.766 9.211 1 87.94 64 MET B CA 1
ATOM 3032 C C . MET B 1 64 ? -18.797 -26.547 10.523 1 87.94 64 MET B C 1
ATOM 3034 O O . MET B 1 64 ? -19.875 -26.797 11.078 1 87.94 64 MET B O 1
ATOM 3038 N N . THR B 1 65 ? -17.594 -27.078 11.008 1 93.56 65 THR B N 1
ATOM 3039 C CA . THR B 1 65 ? -17.5 -27.781 12.273 1 93.56 65 THR B CA 1
ATOM 3040 C C . THR B 1 65 ? -16.828 -26.922 13.336 1 93.56 65 THR B C 1
ATOM 3042 O O . THR B 1 65 ? -15.734 -26.406 13.125 1 93.56 65 THR B O 1
ATOM 3045 N N . TYR B 1 66 ? -17.547 -26.797 14.414 1 94.94 66 TYR B N 1
ATOM 3046 C CA . TYR B 1 66 ? -16.969 -26.016 15.508 1 94.94 66 TYR B CA 1
ATOM 3047 C C . TYR B 1 66 ? -15.82 -26.766 16.172 1 94.94 66 TYR B C 1
ATOM 3049 O O . TYR B 1 66 ? -15.977 -27.922 16.562 1 94.94 66 TYR B O 1
ATOM 3057 N N . VAL B 1 67 ? -14.641 -26.188 16.297 1 96 67 VAL B N 1
ATOM 3058 C CA . VAL B 1 67 ? -13.461 -26.859 16.828 1 96 67 VAL B CA 1
ATOM 3059 C C . VAL B 1 67 ? -12.875 -26.062 17.984 1 96 67 VAL B C 1
ATOM 3061 O O . VAL B 1 67 ? -11.766 -26.344 18.453 1 96 67 VAL B O 1
ATOM 3064 N N . GLY B 1 68 ? -13.57 -25.047 18.422 1 95.31 68 GLY B N 1
ATOM 3065 C CA . GLY B 1 68 ? -13.086 -24.234 19.516 1 95.31 68 GLY B CA 1
ATOM 3066 C C . GLY B 1 68 ? -11.758 -23.547 19.219 1 95.31 68 GLY B C 1
ATOM 3067 O O . GLY B 1 68 ? -11.609 -22.891 18.188 1 95.31 68 GLY B O 1
ATOM 3068 N N . LEU B 1 69 ? -10.75 -23.922 20.094 1 95.94 69 LEU B N 1
ATOM 3069 C CA . LEU B 1 69 ? -9.477 -23.219 19.984 1 95.94 69 LEU B CA 1
ATOM 3070 C C . LEU B 1 69 ? -8.445 -24.078 19.25 1 95.94 69 LEU B C 1
ATOM 3072 O O . LEU B 1 69 ? -7.262 -23.75 19.234 1 95.94 69 LEU B O 1
ATOM 3076 N N . GLU B 1 70 ? -8.859 -25.031 18.531 1 96.12 70 GLU B N 1
ATOM 3077 C CA . GLU B 1 70 ? -7.957 -25.953 17.844 1 96.12 70 GLU B CA 1
ATOM 3078 C C . GLU B 1 70 ? -7.195 -25.234 16.734 1 96.12 70 GLU B C 1
ATOM 3080 O O . GLU B 1 70 ? -6.004 -25.484 16.531 1 96.12 70 GLU B O 1
ATOM 3085 N N . ASN B 1 71 ? -7.91 -24.375 16.031 1 96.12 71 ASN B N 1
ATOM 3086 C CA . ASN B 1 71 ? -7.246 -23.609 14.984 1 96.12 71 ASN B CA 1
ATOM 3087 C C . ASN B 1 71 ? -6.117 -22.75 15.539 1 96.12 71 ASN B C 1
ATOM 3089 O O . ASN B 1 71 ? -5.039 -22.656 14.945 1 96.12 71 ASN B O 1
ATOM 3093 N N . TYR B 1 72 ? -6.344 -22.188 16.672 1 96.38 72 TYR B N 1
ATOM 3094 C CA . TYR B 1 72 ? -5.352 -21.328 17.312 1 96.38 72 TYR B CA 1
ATOM 3095 C C . TYR B 1 72 ? -4.148 -22.125 17.781 1 96.38 72 TYR B C 1
ATOM 3097 O O . TYR B 1 72 ? -3.002 -21.719 17.594 1 96.38 72 TYR B O 1
ATOM 3105 N N . ARG B 1 73 ? -4.391 -23.266 18.266 1 95.56 73 ARG B N 1
ATOM 3106 C CA . ARG B 1 73 ? -3.312 -24.141 18.719 1 95.56 73 ARG B CA 1
ATOM 3107 C C . ARG B 1 73 ? -2.486 -24.641 17.531 1 95.56 73 ARG B C 1
ATOM 3109 O O . ARG B 1 73 ? -1.259 -24.703 17.625 1 95.56 73 ARG B O 1
ATOM 3116 N N . ALA B 1 74 ? -3.16 -24.969 16.531 1 94.62 74 ALA B N 1
ATOM 3117 C CA . ALA B 1 74 ? -2.484 -25.469 15.328 1 94.62 74 ALA B CA 1
ATOM 3118 C C . ALA B 1 74 ? -1.57 -24.391 14.734 1 94.62 74 ALA B C 1
ATOM 3120 O O . ALA B 1 74 ? -0.449 -24.703 14.312 1 94.62 74 ALA B O 1
ATOM 3121 N N . ILE B 1 75 ? -2.027 -23.234 14.719 1 95 75 ILE B N 1
ATOM 3122 C CA . ILE B 1 75 ? -1.276 -22.125 14.133 1 95 75 ILE B CA 1
ATOM 3123 C C . ILE B 1 75 ? -0.045 -21.828 14.984 1 95 75 ILE B C 1
ATOM 3125 O O . ILE B 1 75 ? 1.048 -21.609 14.453 1 95 75 ILE B O 1
ATOM 3129 N N . LEU B 1 76 ? -0.202 -21.844 16.297 1 94.62 76 LEU B N 1
ATOM 3130 C CA . LEU B 1 76 ? 0.885 -21.484 17.203 1 94.62 76 LEU B CA 1
ATOM 3131 C C . LEU B 1 76 ? 1.978 -22.547 17.203 1 94.62 76 LEU B C 1
ATOM 3133 O O . LEU B 1 76 ? 3.133 -22.25 17.516 1 94.62 76 LEU B O 1
ATOM 3137 N N . LYS B 1 77 ? 1.653 -23.734 16.703 1 94.38 77 LYS B N 1
ATOM 3138 C CA . LYS B 1 77 ? 2.607 -24.828 16.703 1 94.38 77 LYS B CA 1
ATOM 3139 C C . LYS B 1 77 ? 3.18 -25.078 15.312 1 94.38 77 LYS B C 1
ATOM 3141 O O . LYS B 1 77 ? 4.094 -25.891 15.141 1 94.38 77 LYS B O 1
ATOM 3146 N N . ASP B 1 78 ? 2.682 -24.438 14.375 1 95.19 78 ASP B N 1
ATOM 3147 C CA . ASP B 1 78 ? 3.119 -24.641 13 1 95.19 78 ASP B CA 1
ATOM 3148 C C . ASP B 1 78 ? 4.473 -23.969 12.75 1 95.19 78 ASP B C 1
ATOM 3150 O O . ASP B 1 78 ? 4.59 -22.75 12.812 1 95.19 78 ASP B O 1
ATOM 3154 N N . PRO B 1 79 ? 5.492 -24.766 12.422 1 95.12 79 PRO B N 1
ATOM 3155 C CA . PRO B 1 79 ? 6.832 -24.203 12.242 1 95.12 79 PRO B CA 1
ATOM 3156 C C . PRO B 1 79 ? 6.91 -23.219 11.07 1 95.12 79 PRO B C 1
ATOM 3158 O O . PRO B 1 79 ? 7.723 -22.297 11.086 1 95.12 79 PRO B O 1
ATOM 3161 N N . TYR B 1 80 ? 6.066 -23.391 10.086 1 94.88 80 TYR B N 1
ATOM 3162 C CA . TYR B 1 80 ? 6.082 -22.5 8.938 1 94.88 80 TYR B CA 1
ATOM 3163 C C . TYR B 1 80 ? 5.508 -21.125 9.297 1 94.88 80 TYR B C 1
ATOM 3165 O O . TYR B 1 80 ? 5.977 -20.109 8.805 1 94.88 80 TYR B O 1
ATOM 3173 N N . ILE B 1 81 ? 4.559 -21.156 10.188 1 95.75 81 ILE B N 1
ATOM 3174 C CA . ILE B 1 81 ? 3.961 -19.906 10.633 1 95.75 81 ILE B CA 1
ATOM 3175 C C . ILE B 1 81 ? 4.941 -19.156 11.539 1 95.75 81 ILE B C 1
ATOM 3177 O O . ILE B 1 81 ? 5.109 -17.938 11.406 1 95.75 81 ILE B O 1
ATOM 3181 N N . LEU B 1 82 ? 5.629 -19.875 12.336 1 95.56 82 LEU B N 1
ATOM 3182 C CA . LEU B 1 82 ? 6.629 -19.25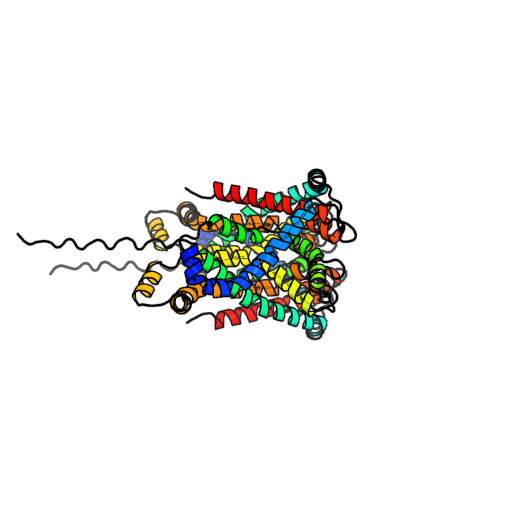 13.195 1 95.56 82 LEU B CA 1
ATOM 3183 C C . LEU B 1 82 ? 7.77 -18.672 12.367 1 95.56 82 LEU B C 1
ATOM 3185 O O . LEU B 1 82 ? 8.281 -17.594 12.68 1 95.56 82 LEU B O 1
ATOM 3189 N N . GLN B 1 83 ? 8.148 -19.406 11.375 1 96.75 83 GLN B N 1
ATOM 3190 C CA . GLN B 1 83 ? 9.188 -18.906 10.484 1 96.75 83 GLN B CA 1
ATOM 3191 C C . GLN B 1 83 ? 8.742 -17.625 9.789 1 96.75 83 GLN B C 1
ATOM 3193 O O . GLN B 1 83 ? 9.531 -16.688 9.617 1 96.75 83 GLN B O 1
ATOM 3198 N N . SER B 1 84 ? 7.492 -17.594 9.305 1 97.44 84 SER B N 1
ATOM 3199 C CA . SER B 1 84 ? 6.969 -16.391 8.648 1 97.44 84 SER B CA 1
ATOM 3200 C C . SER B 1 84 ? 6.941 -15.203 9.602 1 97.44 84 SER B C 1
ATOM 3202 O O . SER B 1 84 ? 7.156 -14.062 9.18 1 97.44 84 SER B O 1
ATOM 3204 N N . LEU B 1 85 ? 6.711 -15.484 10.891 1 96.5 85 LEU B N 1
ATOM 3205 C CA . LEU B 1 85 ? 6.754 -14.445 11.906 1 96.5 85 LEU B CA 1
ATOM 3206 C C . LEU B 1 85 ? 8.172 -13.891 12.055 1 96.5 85 LEU B C 1
ATOM 3208 O O . LEU B 1 85 ? 8.367 -12.672 12.07 1 96.5 85 LEU B O 1
ATOM 3212 N N . VAL B 1 86 ? 9.094 -14.758 12.148 1 96.88 86 VAL B N 1
ATOM 3213 C CA . VAL B 1 86 ? 10.484 -14.359 12.297 1 96.88 86 VAL B CA 1
ATOM 3214 C C . VAL B 1 86 ? 10.93 -13.547 11.078 1 96.88 86 VAL B C 1
ATOM 3216 O O . VAL B 1 86 ? 11.57 -12.508 11.211 1 96.88 86 VAL B O 1
ATOM 3219 N N . ASN B 1 87 ? 10.578 -14.047 9.906 1 97.75 87 ASN B N 1
ATOM 3220 C CA . ASN B 1 87 ? 10.914 -13.328 8.68 1 97.75 87 ASN B CA 1
ATOM 3221 C C . ASN B 1 87 ? 10.336 -11.922 8.68 1 97.75 87 ASN B C 1
ATOM 3223 O O . ASN B 1 87 ? 11.031 -10.953 8.359 1 97.75 87 ASN B O 1
ATOM 3227 N N . THR B 1 88 ? 9.094 -11.812 9.039 1 97.31 88 THR B N 1
ATOM 3228 C CA . THR B 1 88 ? 8.398 -10.531 9.023 1 97.31 88 THR B CA 1
ATOM 3229 C C . THR B 1 88 ? 9.031 -9.562 10.016 1 97.31 88 THR B C 1
ATOM 3231 O O . THR B 1 88 ? 9.242 -8.391 9.703 1 97.31 88 THR B O 1
ATOM 3234 N N . LEU B 1 89 ? 9.375 -10.086 11.156 1 96.31 89 LEU B N 1
ATOM 3235 C CA . LEU B 1 89 ? 10.016 -9.25 12.172 1 96.31 89 LEU B CA 1
ATOM 3236 C C . LEU B 1 89 ? 11.414 -8.828 11.719 1 96.31 89 LEU B C 1
ATOM 3238 O O . LEU B 1 89 ? 11.844 -7.715 12.008 1 96.31 89 LEU B O 1
ATOM 3242 N N . GLN B 1 90 ? 12.094 -9.734 11.062 1 96.75 90 GLN B N 1
ATOM 3243 C CA . GLN B 1 90 ? 13.406 -9.391 10.516 1 96.75 90 GLN B CA 1
ATOM 3244 C C . GLN B 1 90 ? 13.297 -8.273 9.484 1 96.75 90 GLN B C 1
ATOM 3246 O O . GLN B 1 90 ? 14.086 -7.328 9.5 1 96.75 90 GLN B O 1
ATOM 3251 N N . PHE B 1 91 ? 12.367 -8.391 8.602 1 97.31 91 PHE B N 1
ATOM 3252 C CA . PHE B 1 91 ? 12.141 -7.336 7.617 1 97.31 91 PHE B CA 1
ATOM 3253 C C . PHE B 1 91 ? 11.812 -6.016 8.305 1 97.31 91 PHE B C 1
ATOM 3255 O O . PHE B 1 91 ? 12.391 -4.977 7.977 1 97.31 91 PHE B O 1
ATOM 3262 N N . ALA B 1 92 ? 10.906 -6.105 9.266 1 95.75 92 ALA B N 1
ATOM 3263 C CA . ALA B 1 92 ? 10.508 -4.891 9.969 1 95.75 92 ALA B CA 1
ATOM 3264 C C . ALA B 1 92 ? 11.695 -4.246 10.68 1 95.75 92 ALA B C 1
ATOM 3266 O O . ALA B 1 92 ? 11.859 -3.025 10.641 1 95.75 92 ALA B O 1
ATOM 3267 N N . TYR B 1 93 ? 12.461 -5.062 11.281 1 94.75 93 TYR B N 1
ATOM 3268 C CA . TYR B 1 93 ? 13.609 -4.594 12.055 1 94.75 93 TYR B CA 1
ATOM 3269 C C . TYR B 1 93 ? 14.609 -3.869 11.164 1 94.75 93 TYR B C 1
ATOM 3271 O O . TYR B 1 93 ? 15.266 -2.916 11.594 1 94.75 93 TYR B O 1
ATOM 3279 N N . ILE B 1 94 ? 14.758 -4.277 9.969 1 95.69 94 ILE B N 1
ATOM 3280 C CA . ILE B 1 94 ? 15.734 -3.686 9.055 1 95.69 94 ILE B CA 1
ATOM 3281 C C . ILE B 1 94 ? 15.102 -2.52 8.305 1 95.69 94 ILE B C 1
ATOM 3283 O O . ILE B 1 94 ? 15.672 -1.43 8.242 1 95.69 94 ILE B O 1
ATOM 3287 N N . LEU B 1 95 ? 13.922 -2.699 7.844 1 95.69 95 LEU B N 1
ATOM 3288 C CA . LEU B 1 95 ? 13.289 -1.747 6.938 1 95.69 95 LEU B CA 1
ATOM 3289 C C . LEU B 1 95 ? 12.844 -0.496 7.691 1 95.69 95 LEU B C 1
ATOM 3291 O O . LEU B 1 95 ? 12.867 0.606 7.137 1 95.69 95 LEU B O 1
ATOM 3295 N N . LEU B 1 96 ? 12.461 -0.673 8.922 1 94.31 96 LEU B N 1
ATOM 3296 C CA . LEU B 1 96 ? 11.93 0.463 9.664 1 94.31 96 LEU B CA 1
ATOM 3297 C C . LEU B 1 96 ? 13.016 1.495 9.93 1 94.31 96 LEU B C 1
ATOM 3299 O O . LEU B 1 96 ? 12.914 2.643 9.492 1 94.31 96 LEU B O 1
ATOM 3303 N N . PRO B 1 97 ? 14.102 1.159 10.609 1 94.38 97 PRO B N 1
ATOM 3304 C CA . PRO B 1 97 ? 15.125 2.166 10.898 1 94.38 97 PRO B CA 1
ATOM 3305 C C . PRO B 1 97 ? 15.836 2.67 9.648 1 94.38 97 PRO B C 1
ATOM 3307 O O . PRO B 1 97 ? 16.141 3.859 9.539 1 94.38 97 PRO B O 1
ATOM 3310 N N . THR B 1 98 ? 16.125 1.808 8.711 1 92.56 98 THR B N 1
ATOM 3311 C CA . THR B 1 98 ? 16.812 2.23 7.504 1 92.56 98 THR B CA 1
ATOM 3312 C C . THR B 1 98 ? 15.93 3.129 6.648 1 92.56 98 THR B C 1
ATOM 3314 O O . THR B 1 98 ? 16.406 4.098 6.055 1 92.56 98 THR B O 1
ATOM 3317 N N . GLY B 1 99 ? 14.625 2.777 6.609 1 90.56 99 GLY B N 1
ATOM 3318 C CA . GLY B 1 99 ? 13.695 3.602 5.852 1 90.56 99 GLY B CA 1
ATOM 3319 C C . GLY B 1 99 ? 13.562 5.008 6.402 1 90.56 99 GLY B C 1
ATOM 3320 O O . GLY B 1 99 ? 13.594 5.98 5.648 1 90.56 99 GLY B O 1
ATOM 3321 N N . ILE B 1 100 ? 13.406 5.082 7.668 1 92.56 100 ILE B N 1
ATOM 3322 C CA . ILE B 1 100 ? 13.289 6.379 8.32 1 92.56 100 ILE B CA 1
ATOM 3323 C C . ILE B 1 100 ? 14.578 7.172 8.141 1 92.56 100 ILE B C 1
ATOM 3325 O O . ILE B 1 100 ? 14.547 8.352 7.789 1 92.56 100 ILE B O 1
ATOM 3329 N N . PHE B 1 101 ? 15.648 6.488 8.32 1 90.94 101 PHE B N 1
ATOM 3330 C CA . PHE B 1 101 ? 16.953 7.121 8.188 1 90.94 101 PHE B CA 1
ATOM 3331 C C . PHE B 1 101 ? 17.141 7.668 6.777 1 90.94 101 PHE B C 1
ATOM 3333 O O . PHE B 1 101 ? 17.484 8.836 6.602 1 90.94 101 PHE B O 1
ATOM 3340 N N . ILE B 1 102 ? 16.922 6.91 5.785 1 86.56 102 ILE B N 1
ATOM 3341 C CA . ILE B 1 102 ? 17.109 7.297 4.391 1 86.56 102 ILE B CA 1
ATOM 3342 C C . ILE B 1 102 ? 16.156 8.445 4.039 1 86.56 102 ILE B C 1
ATOM 3344 O O . ILE B 1 102 ? 16.562 9.406 3.389 1 86.56 102 ILE B O 1
ATOM 3348 N N . ALA B 1 103 ? 14.945 8.312 4.484 1 88.31 103 ALA B N 1
ATOM 3349 C CA . ALA B 1 103 ? 13.945 9.336 4.172 1 88.31 103 ALA B CA 1
ATOM 3350 C C . ALA B 1 103 ? 14.328 10.68 4.785 1 88.31 103 ALA B C 1
ATOM 3352 O O . ALA B 1 103 ? 14.18 11.727 4.148 1 88.31 103 ALA B O 1
ATOM 3353 N N . ILE B 1 104 ? 14.812 10.688 6.012 1 91.06 104 ILE B N 1
ATOM 3354 C CA . ILE B 1 104 ? 15.203 11.922 6.68 1 91.06 104 ILE B CA 1
ATOM 3355 C C . ILE B 1 104 ? 16.391 12.547 5.957 1 91.06 104 ILE B C 1
ATOM 3357 O O . ILE B 1 104 ? 16.406 13.75 5.684 1 91.06 104 ILE B O 1
ATOM 3361 N N . VAL B 1 105 ? 17.375 11.742 5.66 1 84.94 105 VAL B N 1
ATOM 3362 C CA . VAL B 1 105 ? 18.578 12.227 4.984 1 84.94 105 VAL B CA 1
ATOM 3363 C C . VAL B 1 105 ? 18.203 12.859 3.65 1 84.94 105 VAL B C 1
ATOM 3365 O O . VAL B 1 105 ? 18.641 13.969 3.338 1 84.94 105 VAL B O 1
ATOM 3368 N N . LEU B 1 106 ? 17.375 12.227 2.916 1 81.88 106 LEU B N 1
ATOM 3369 C CA . LEU B 1 106 ? 16.969 12.742 1.612 1 81.88 106 LEU B CA 1
ATOM 3370 C C . LEU B 1 106 ? 16.141 14.016 1.764 1 81.88 106 LEU B C 1
ATOM 3372 O O . LEU B 1 106 ? 16.281 14.953 0.982 1 81.88 106 LEU B O 1
ATOM 3376 N N . ALA B 1 107 ? 15.25 13.992 2.752 1 85.69 107 ALA B N 1
ATOM 3377 C CA . ALA B 1 107 ? 14.414 15.172 2.982 1 85.69 107 ALA B CA 1
ATOM 3378 C C . ALA B 1 107 ? 15.273 16.375 3.365 1 85.69 107 ALA B C 1
ATOM 3380 O O . ALA B 1 107 ? 15.023 17.5 2.9 1 85.69 107 ALA B O 1
ATOM 3381 N N . VAL B 1 108 ? 16.234 16.172 4.191 1 84.38 108 VAL B N 1
ATOM 3382 C CA . VAL B 1 108 ? 17.109 17.25 4.633 1 84.38 108 VAL B CA 1
ATOM 3383 C C . VAL B 1 108 ? 17.922 17.781 3.447 1 84.38 108 VAL B C 1
ATOM 3385 O O . VAL B 1 108 ? 18.078 19 3.297 1 84.38 108 VAL B O 1
ATOM 3388 N N . LEU B 1 109 ? 18.359 16.906 2.627 1 77.69 109 LEU B N 1
ATOM 3389 C CA . LEU B 1 109 ? 19.109 17.312 1.447 1 77.69 109 LEU B CA 1
ATOM 3390 C C . LEU B 1 109 ? 18.25 18.125 0.491 1 77.69 109 LEU B C 1
ATOM 3392 O O . LEU B 1 109 ? 18.703 19.109 -0.098 1 77.69 109 LEU B O 1
ATOM 3396 N N . LEU B 1 110 ? 17.062 17.766 0.43 1 78 110 LEU B N 1
ATOM 3397 C CA . LEU B 1 110 ? 16.141 18.422 -0.489 1 78 110 LEU B CA 1
ATOM 3398 C C . LEU B 1 110 ? 15.68 19.766 0.083 1 78 110 LEU B C 1
ATOM 3400 O O . LEU B 1 110 ? 15.18 20.609 -0.652 1 78 110 LEU B O 1
ATOM 3404 N N . ASN B 1 111 ? 15.742 19.781 1.404 1 78.19 111 ASN B N 1
ATOM 3405 C CA . ASN B 1 111 ? 15.273 20.984 2.078 1 78.19 111 ASN B CA 1
ATOM 3406 C C . ASN B 1 111 ? 16.312 22.109 2.02 1 78.19 111 ASN B C 1
ATOM 3408 O O . ASN B 1 111 ? 16.031 23.234 2.4 1 78.19 111 ASN B O 1
ATOM 3412 N N . ILE B 1 112 ? 17.5 21.844 1.614 1 70.31 112 ILE B N 1
ATOM 3413 C CA . ILE B 1 112 ? 18.562 22.844 1.523 1 70.31 112 ILE B CA 1
ATOM 3414 C C . ILE B 1 112 ? 18.172 23.922 0.501 1 70.31 112 ILE B C 1
ATOM 3416 O O . ILE B 1 112 ? 17.766 23.594 -0.619 1 70.31 112 ILE B O 1
ATOM 3420 N N . LYS B 1 113 ? 18.188 25.125 1.156 1 60.72 113 LYS B N 1
ATOM 3421 C CA . LYS B 1 113 ? 17.859 26.328 0.393 1 60.72 113 LYS B CA 1
ATOM 3422 C C . LYS B 1 113 ? 18.844 26.531 -0.76 1 60.72 113 LYS B C 1
ATOM 3424 O O . LYS B 1 113 ? 20.016 26.172 -0.654 1 60.72 113 LYS B O 1
ATOM 3429 N N . ASN B 1 114 ? 18.422 26.562 -2.107 1 56.25 114 ASN B N 1
ATOM 3430 C CA . ASN B 1 114 ? 19.125 26.922 -3.328 1 56.25 114 ASN B CA 1
ATOM 3431 C C . ASN B 1 114 ? 19.641 25.703 -4.07 1 56.25 114 ASN B C 1
ATOM 3433 O O . ASN B 1 114 ? 20.625 25.781 -4.812 1 56.25 114 ASN B O 1
ATOM 3437 N N . LEU B 1 115 ? 19.266 24.672 -3.547 1 51.91 115 LEU B N 1
ATOM 3438 C CA . LEU B 1 115 ? 19.672 23.531 -4.363 1 51.91 115 LEU B CA 1
ATOM 3439 C C . LEU B 1 115 ? 19.25 23.734 -5.816 1 51.91 115 LEU B C 1
ATOM 3441 O O . LEU B 1 115 ? 18.062 23.906 -6.105 1 51.91 115 LEU B O 1
ATOM 3445 N N . LYS B 1 116 ? 20.141 24.125 -6.629 1 46.97 116 LYS B N 1
ATOM 3446 C CA . LYS B 1 116 ? 19.938 24.188 -8.07 1 46.97 116 LYS B CA 1
ATOM 3447 C C . LYS B 1 116 ? 19.453 22.859 -8.617 1 46.97 116 LYS B C 1
ATOM 3449 O O . LYS B 1 116 ? 20.031 21.812 -8.312 1 46.97 116 LYS B O 1
ATOM 3454 N N . GLY B 1 117 ? 18.047 22.781 -8.922 1 52.84 117 GLY B N 1
ATOM 3455 C CA . GLY B 1 117 ? 17.453 21.594 -9.5 1 52.84 117 GLY B CA 1
ATOM 3456 C C . GLY B 1 117 ? 16.422 20.938 -8.602 1 52.84 117 GLY B C 1
ATOM 3457 O O . GLY B 1 117 ? 16.203 19.719 -8.68 1 52.84 117 GLY B O 1
ATOM 3458 N N . ARG B 1 118 ? 16.094 21.656 -7.621 1 57.88 118 ARG B N 1
ATOM 3459 C CA . ARG B 1 118 ? 15.078 21.188 -6.688 1 57.88 118 ARG B CA 1
ATOM 3460 C C . ARG B 1 118 ? 13.93 20.516 -7.426 1 57.88 118 ARG B C 1
ATOM 3462 O O . ARG B 1 118 ? 13.391 19.516 -6.961 1 57.88 118 ARG B O 1
ATOM 3469 N N . GLY B 1 119 ? 13.773 21.125 -8.547 1 58.28 119 GLY B N 1
ATOM 3470 C CA . GLY B 1 119 ? 12.711 20.547 -9.352 1 58.28 119 GLY B CA 1
ATOM 3471 C C . GLY B 1 119 ? 13.031 19.141 -9.844 1 58.28 119 GLY B C 1
ATOM 3472 O O . GLY B 1 119 ? 12.188 18.25 -9.766 1 58.28 119 GLY B O 1
ATOM 3473 N N . LEU B 1 120 ? 14.211 19.016 -10.266 1 56.03 120 LEU B N 1
ATOM 3474 C CA . LEU B 1 120 ? 14.625 17.703 -10.75 1 56.03 120 LEU B CA 1
ATOM 3475 C C . LEU B 1 120 ? 14.695 16.688 -9.617 1 56.03 120 LEU B C 1
ATOM 3477 O O . LEU B 1 120 ? 14.281 15.539 -9.773 1 56.03 120 LEU B O 1
ATOM 3481 N N . PHE B 1 121 ? 15.172 17.172 -8.547 1 56.5 121 PHE B N 1
ATOM 3482 C CA . PHE B 1 121 ? 15.32 16.266 -7.414 1 56.5 121 PHE B CA 1
ATOM 3483 C C . PHE B 1 121 ? 13.953 15.867 -6.863 1 56.5 121 PHE B C 1
ATOM 3485 O O . PHE B 1 121 ? 13.734 14.711 -6.512 1 56.5 121 PHE B O 1
ATOM 3492 N N . ARG B 1 122 ? 13.102 16.828 -6.84 1 60.41 122 ARG B N 1
ATOM 3493 C CA . ARG B 1 122 ? 11.75 16.516 -6.387 1 60.41 122 ARG B CA 1
ATOM 3494 C C . ARG B 1 122 ? 11.062 15.531 -7.332 1 60.41 122 ARG B C 1
ATOM 3496 O O . ARG B 1 122 ? 10.344 14.633 -6.887 1 60.41 122 ARG B O 1
ATOM 3503 N N . THR B 1 123 ? 11.5 15.742 -8.562 1 58.94 123 THR B N 1
ATOM 3504 C CA . THR B 1 123 ? 10.922 14.852 -9.555 1 58.94 123 THR B CA 1
ATOM 3505 C C . THR B 1 123 ? 11.508 13.445 -9.43 1 58.94 123 THR B C 1
ATOM 3507 O O . THR B 1 123 ? 10.789 12.453 -9.508 1 58.94 123 THR B O 1
ATOM 3510 N N . LEU B 1 124 ? 12.719 13.398 -9.25 1 58.22 124 LEU B N 1
ATOM 3511 C CA . LEU B 1 124 ? 13.398 12.109 -9.188 1 58.22 124 LEU B CA 1
ATOM 3512 C C . LEU B 1 124 ? 12.953 11.32 -7.965 1 58.22 124 LEU B C 1
ATOM 3514 O O . LEU B 1 124 ? 12.828 10.094 -8.031 1 58.22 124 LEU B O 1
ATOM 3518 N N . TYR B 1 125 ? 12.781 12.078 -6.984 1 57.5 125 TYR B N 1
ATOM 3519 C CA . TYR B 1 125 ? 12.438 11.344 -5.773 1 57.5 125 TYR B CA 1
ATOM 3520 C C . TYR B 1 125 ? 10.961 10.953 -5.773 1 57.5 125 TYR B C 1
ATOM 3522 O O . TYR B 1 125 ? 10.57 9.977 -5.133 1 57.5 125 TYR B O 1
ATOM 3530 N N . PHE B 1 126 ? 10.258 11.711 -6.523 1 59.72 126 PHE B N 1
ATOM 3531 C CA . PHE B 1 126 ? 8.836 11.398 -6.633 1 59.72 126 PHE B CA 1
ATOM 3532 C C . PHE B 1 126 ? 8.602 10.281 -7.641 1 59.72 126 PHE B C 1
ATOM 3534 O O . PHE B 1 126 ? 7.602 9.57 -7.566 1 59.72 126 PHE B O 1
ATOM 3541 N N . LEU B 1 127 ? 9.68 10.023 -8.414 1 60.28 127 LEU B N 1
ATOM 3542 C CA . LEU B 1 127 ? 9.562 9.023 -9.477 1 60.28 127 LEU B CA 1
ATOM 3543 C C . LEU B 1 127 ? 9.312 7.641 -8.891 1 60.28 127 LEU B C 1
ATOM 3545 O O . LEU B 1 127 ? 8.453 6.902 -9.375 1 60.28 127 LEU B O 1
ATOM 3549 N N . PRO B 1 128 ? 10.023 7.281 -7.848 1 55.22 128 PRO B N 1
ATOM 3550 C CA . PRO B 1 128 ? 9.773 5.938 -7.32 1 55.22 128 PRO B CA 1
ATOM 3551 C C . PRO B 1 128 ? 8.359 5.77 -6.77 1 55.22 128 PRO B C 1
ATOM 3553 O O . PRO B 1 128 ? 7.793 4.676 -6.836 1 55.22 128 PRO B O 1
ATOM 3556 N N . TYR B 1 129 ? 7.926 6.895 -6.34 1 58.47 129 TYR B N 1
ATOM 3557 C CA . TYR B 1 129 ? 6.57 6.785 -5.812 1 58.47 129 TYR B CA 1
ATOM 3558 C C . TYR B 1 129 ? 5.562 6.582 -6.938 1 58.47 129 TYR B C 1
ATOM 3560 O O . TYR B 1 129 ? 4.531 5.93 -6.746 1 58.47 129 TYR B O 1
ATOM 3568 N N . VAL B 1 130 ? 6.055 7.043 -8.039 1 62.28 130 VAL B N 1
ATOM 3569 C CA . VAL B 1 130 ? 5.172 6.953 -9.203 1 62.28 130 VAL B CA 1
ATOM 3570 C C . VAL B 1 130 ? 5.355 5.598 -9.883 1 62.28 130 VAL B C 1
ATOM 3572 O O . VAL B 1 130 ? 4.438 5.094 -10.531 1 62.28 130 VAL B O 1
ATOM 3575 N N . THR B 1 131 ? 6.559 5.113 -9.547 1 69.12 131 THR B N 1
ATOM 3576 C CA . THR B 1 131 ? 6.848 3.855 -10.227 1 69.12 131 THR B CA 1
ATOM 3577 C C . THR B 1 131 ? 6.203 2.684 -9.5 1 69.12 131 THR B C 1
ATOM 3579 O O . THR B 1 131 ? 6.359 2.539 -8.281 1 69.12 131 THR B O 1
ATOM 3582 N N . SER B 1 132 ? 5.441 1.875 -10.172 1 75.31 132 SER B N 1
ATOM 3583 C CA . SER B 1 132 ? 4.73 0.709 -9.656 1 75.31 132 SER B CA 1
ATOM 3584 C C . SER B 1 132 ? 5.695 -0.316 -9.078 1 75.31 132 SER B C 1
ATOM 3586 O O . SER B 1 132 ? 6.785 -0.528 -9.609 1 75.31 132 SER B O 1
ATOM 3588 N N . SER B 1 133 ? 5.383 -0.755 -7.941 1 75.38 133 SER B N 1
ATOM 3589 C CA . SER B 1 133 ? 6.156 -1.843 -7.352 1 75.38 133 SER B CA 1
ATOM 3590 C C . SER B 1 133 ? 6.172 -3.068 -8.258 1 75.38 133 SER B C 1
ATOM 3592 O O . SER B 1 133 ? 7.117 -3.855 -8.234 1 75.38 133 SER B O 1
ATOM 3594 N N . VAL B 1 134 ? 5.18 -3.182 -9.117 1 82.12 134 VAL B N 1
ATOM 3595 C CA . VAL B 1 134 ? 5.105 -4.324 -10.023 1 82.12 134 VAL B CA 1
ATOM 3596 C C . VAL B 1 134 ? 6.168 -4.191 -11.109 1 82.12 134 VAL B C 1
ATOM 3598 O O . VAL B 1 134 ? 6.883 -5.148 -11.414 1 82.12 134 VAL B O 1
ATOM 3601 N N . ILE B 1 135 ? 6.285 -3 -11.586 1 80.88 135 ILE B N 1
ATOM 3602 C CA . ILE B 1 135 ? 7.277 -2.75 -12.625 1 80.88 135 ILE B CA 1
ATOM 3603 C C . ILE B 1 135 ? 8.68 -3.041 -12.086 1 80.88 135 ILE B C 1
ATOM 3605 O O . ILE B 1 135 ? 9.461 -3.748 -12.719 1 80.88 135 ILE B O 1
ATOM 3609 N N . VAL B 1 136 ? 8.867 -2.545 -10.953 1 84.44 136 VAL B N 1
ATOM 3610 C CA . VAL B 1 136 ? 10.195 -2.699 -10.375 1 84.44 136 VAL B CA 1
ATOM 3611 C C . VAL B 1 136 ? 10.438 -4.164 -10.016 1 84.44 136 VAL B C 1
ATOM 3613 O O . VAL B 1 136 ? 11.562 -4.664 -10.156 1 84.44 136 VAL B O 1
ATOM 3616 N N . ALA B 1 137 ? 9.43 -4.785 -9.609 1 88.38 137 ALA B N 1
ATOM 3617 C CA . ALA B 1 137 ? 9.562 -6.207 -9.305 1 88.38 137 ALA B CA 1
ATOM 3618 C C . ALA B 1 137 ? 9.945 -7 -10.555 1 88.38 137 ALA B C 1
ATOM 3620 O O . ALA B 1 137 ? 10.789 -7.895 -10.492 1 88.38 137 ALA B O 1
ATOM 3621 N N . ILE B 1 138 ? 9.352 -6.719 -11.648 1 87.19 138 ILE B N 1
ATOM 3622 C CA . ILE B 1 138 ? 9.648 -7.391 -12.906 1 87.19 138 ILE B CA 1
ATOM 3623 C C . ILE B 1 138 ? 11.109 -7.164 -13.289 1 87.19 138 ILE B C 1
ATOM 3625 O O . ILE B 1 138 ? 11.82 -8.109 -13.641 1 87.19 138 ILE B O 1
ATOM 3629 N N . VAL B 1 139 ? 11.531 -5.988 -13.133 1 86.25 139 VAL B N 1
ATOM 3630 C CA . VAL B 1 139 ? 12.914 -5.645 -13.477 1 86.25 139 VAL B CA 1
ATOM 3631 C C . VAL B 1 139 ? 13.867 -6.348 -12.516 1 86.25 139 VAL B C 1
ATOM 3633 O O . VAL B 1 139 ? 14.891 -6.895 -12.945 1 86.25 139 VAL B O 1
ATOM 3636 N N . PHE B 1 140 ? 13.539 -6.332 -11.258 1 89.38 140 PHE B N 1
ATOM 3637 C CA . PHE B 1 140 ? 14.383 -6.973 -10.25 1 89.38 140 PHE B CA 1
ATOM 3638 C C . PHE B 1 140 ? 14.492 -8.469 -10.516 1 89.38 140 PHE B C 1
ATOM 3640 O O . PHE B 1 140 ? 15.555 -9.062 -10.312 1 89.38 140 PHE B O 1
ATOM 3647 N N . THR B 1 141 ? 13.406 -9.109 -10.922 1 89.75 141 THR B N 1
ATOM 3648 C CA . THR B 1 141 ? 13.445 -10.539 -11.211 1 89.75 141 THR B CA 1
ATOM 3649 C C . THR B 1 141 ? 14.453 -10.844 -12.312 1 89.75 141 THR B C 1
ATOM 3651 O O . THR B 1 141 ? 15.109 -11.891 -12.289 1 89.75 141 THR B O 1
ATOM 3654 N N . GLN B 1 142 ? 14.625 -9.898 -13.195 1 85.81 142 GLN B N 1
ATOM 3655 C CA . GLN B 1 142 ? 15.57 -10.094 -14.289 1 85.81 142 GLN B CA 1
ATOM 3656 C C . GLN B 1 142 ? 16.984 -9.719 -13.867 1 85.81 142 GLN B C 1
ATOM 3658 O O . GLN B 1 142 ? 17.953 -10.438 -14.172 1 85.81 142 GLN B O 1
ATOM 3663 N N . LEU B 1 143 ? 17.109 -8.672 -13.18 1 88.38 143 LEU B N 1
ATOM 3664 C CA . LEU B 1 143 ? 18.406 -8.18 -12.766 1 88.38 143 LEU B CA 1
ATOM 3665 C C . LEU B 1 143 ? 19.094 -9.164 -11.812 1 88.38 143 LEU B C 1
ATOM 3667 O O . LEU B 1 143 ? 20.297 -9.352 -11.875 1 88.38 143 LEU B O 1
ATOM 3671 N N . PHE B 1 144 ? 18.266 -9.758 -10.992 1 92.06 144 PHE B N 1
ATOM 3672 C CA . PHE B 1 144 ? 18.812 -10.586 -9.922 1 92.06 144 PHE B CA 1
ATOM 3673 C C . PHE B 1 144 ? 18.594 -12.062 -10.211 1 92.06 144 PHE B C 1
ATOM 3675 O O . PHE B 1 144 ? 18.688 -12.898 -9.305 1 92.06 144 PHE B O 1
ATOM 3682 N N . ASP B 1 145 ? 18.188 -12.312 -11.414 1 90.94 145 ASP B N 1
ATOM 3683 C CA . ASP B 1 145 ? 18.062 -13.719 -11.797 1 90.94 145 ASP B CA 1
ATOM 3684 C C . ASP B 1 145 ? 19.328 -14.5 -11.43 1 90.94 145 ASP B C 1
ATOM 3686 O O . ASP B 1 145 ? 20.438 -14.016 -11.625 1 90.94 145 ASP B O 1
ATOM 3690 N N . ASP B 1 146 ? 19.141 -15.703 -10.961 1 92 146 ASP B N 1
ATOM 3691 C CA . ASP B 1 146 ? 20.25 -16.484 -10.398 1 92 146 ASP B CA 1
ATOM 3692 C C . ASP B 1 146 ? 21.234 -16.906 -11.492 1 92 146 ASP B C 1
ATOM 3694 O O . ASP B 1 146 ? 22.422 -17.078 -11.219 1 92 146 ASP B O 1
ATOM 3698 N N . HIS B 1 147 ? 20.75 -17.047 -12.68 1 87.19 147 HIS B N 1
ATOM 3699 C CA . HIS B 1 147 ? 21.578 -17.641 -13.719 1 87.19 147 HIS B CA 1
ATOM 3700 C C . HIS B 1 147 ? 21.969 -16.609 -14.773 1 87.19 147 HIS B C 1
ATOM 3702 O O . HIS B 1 147 ? 23.125 -16.578 -15.227 1 87.19 147 HIS B O 1
ATOM 3708 N N . MET B 1 148 ? 21.062 -15.695 -15.094 1 82.31 148 MET B N 1
ATOM 3709 C CA . MET B 1 148 ? 21.312 -14.82 -16.234 1 82.31 148 MET B CA 1
ATOM 3710 C C . MET B 1 148 ? 21.188 -13.352 -15.836 1 82.31 148 MET B C 1
ATOM 3712 O O . MET B 1 148 ? 21.141 -12.477 -16.703 1 82.31 148 MET B O 1
ATOM 3716 N N . GLY B 1 149 ? 21.125 -13.117 -14.555 1 87 149 GLY B N 1
ATOM 3717 C CA . GLY B 1 149 ? 20.906 -11.75 -14.109 1 87 149 GLY B CA 1
ATOM 3718 C C . GLY B 1 149 ? 22.109 -10.844 -14.344 1 87 149 GLY B C 1
ATOM 3719 O O . GLY B 1 149 ? 23.25 -11.297 -14.305 1 87 149 GLY B O 1
ATOM 3720 N N . TRP B 1 150 ? 21.906 -9.633 -14.523 1 83.12 150 TRP B N 1
ATOM 3721 C CA . TRP B 1 150 ? 22.953 -8.648 -14.805 1 83.12 150 TRP B CA 1
ATOM 3722 C C . TRP B 1 150 ? 23.844 -8.422 -13.586 1 83.12 150 TRP B C 1
ATOM 3724 O O . TRP B 1 150 ? 25.031 -8.133 -13.711 1 83.12 150 TRP B O 1
ATOM 3734 N N . VAL B 1 151 ? 23.266 -8.586 -12.445 1 87.69 151 VAL B N 1
ATOM 3735 C CA . VAL B 1 151 ? 24.047 -8.383 -11.227 1 87.69 151 VAL B CA 1
ATOM 3736 C C . VAL B 1 151 ? 25.125 -9.453 -11.117 1 87.69 151 VAL B C 1
ATOM 3738 O O . VAL B 1 151 ? 26.281 -9.148 -10.781 1 87.69 151 VAL B O 1
ATOM 3741 N N . ASN B 1 152 ? 24.703 -10.633 -11.367 1 91.5 152 ASN B N 1
ATOM 3742 C CA . ASN B 1 152 ? 25.688 -11.703 -11.359 1 91.5 152 ASN B CA 1
ATOM 3743 C C . ASN B 1 152 ? 26.719 -11.523 -12.469 1 91.5 152 ASN B C 1
ATOM 3745 O O . ASN B 1 152 ? 27.906 -11.812 -12.281 1 91.5 152 ASN B O 1
ATOM 3749 N N . ARG B 1 153 ? 26.328 -11.047 -13.641 1 86.69 153 ARG B N 1
ATOM 3750 C CA . ARG B 1 153 ? 27.266 -10.766 -14.719 1 86.69 153 ARG B CA 1
ATOM 3751 C C . ARG B 1 153 ? 28.297 -9.719 -14.297 1 86.69 153 ARG B C 1
ATOM 3753 O O . ARG B 1 153 ? 29.484 -9.836 -14.609 1 86.69 153 ARG B O 1
ATOM 3760 N N . PHE B 1 154 ? 27.797 -8.766 -13.656 1 86.19 154 PHE B N 1
ATOM 3761 C CA . PHE B 1 154 ? 28.688 -7.723 -13.164 1 86.19 154 PHE B CA 1
ATOM 3762 C C . PHE B 1 154 ? 29.656 -8.289 -12.133 1 86.19 154 PHE B C 1
ATOM 3764 O O . PHE B 1 154 ? 30.844 -7.949 -12.148 1 86.19 154 PHE B O 1
ATOM 3771 N N . LEU B 1 155 ? 29.156 -9.094 -11.234 1 91 155 LEU B N 1
ATOM 3772 C CA . LEU B 1 155 ? 30.016 -9.742 -10.25 1 91 155 LEU B CA 1
ATOM 3773 C C . LEU B 1 155 ? 31.094 -10.57 -10.938 1 91 155 LEU B C 1
ATOM 3775 O O . LEU B 1 155 ? 32.25 -10.531 -10.539 1 91 155 LEU B O 1
ATOM 3779 N N . GLU B 1 156 ? 30.688 -11.227 -11.914 1 92.88 156 GLU B N 1
ATOM 3780 C CA . GLU B 1 156 ? 31.625 -12.055 -12.664 1 92.88 156 GLU B CA 1
ATOM 3781 C C . GLU B 1 156 ? 32.688 -11.195 -13.344 1 92.88 156 GLU B C 1
ATOM 3783 O O . GLU B 1 156 ? 33.875 -11.594 -13.422 1 92.88 156 GLU B O 1
ATOM 3788 N N . MET B 1 157 ? 32.312 -10.094 -13.867 1 91.31 157 MET B N 1
ATOM 3789 C CA . MET B 1 157 ? 33.25 -9.164 -14.492 1 91.31 157 MET B CA 1
ATOM 3790 C C . MET B 1 157 ? 34.312 -8.703 -13.484 1 91.31 157 MET B C 1
ATOM 3792 O O . MET B 1 157 ? 35.438 -8.406 -13.859 1 91.31 157 MET B O 1
ATOM 3796 N N . LEU B 1 158 ? 33.938 -8.688 -12.227 1 92.56 158 LEU B N 1
ATOM 3797 C CA . LEU B 1 158 ? 34.844 -8.258 -11.172 1 92.56 158 LEU B CA 1
ATOM 3798 C C . LEU B 1 158 ? 35.625 -9.445 -10.602 1 92.56 158 LEU B C 1
ATOM 3800 O O . LEU B 1 158 ? 36.406 -9.289 -9.672 1 92.56 158 LEU B O 1
ATOM 3804 N N . GLY B 1 159 ? 35.344 -10.555 -11.109 1 93.5 159 GLY B N 1
ATOM 3805 C CA . GLY B 1 159 ? 36.062 -11.75 -10.672 1 93.5 159 GLY B CA 1
ATOM 3806 C C . GLY B 1 159 ? 35.406 -12.414 -9.469 1 93.5 159 GLY B C 1
ATOM 3807 O O . GLY B 1 159 ? 36 -13.273 -8.82 1 93.5 159 GLY B O 1
ATOM 3808 N N . LEU B 1 160 ? 34.219 -12.047 -9.188 1 94.56 160 LEU B N 1
ATOM 3809 C CA . LEU B 1 160 ? 33.531 -12.617 -8.047 1 94.56 160 LEU B CA 1
ATOM 3810 C C . LEU B 1 160 ? 32.562 -13.727 -8.5 1 94.56 160 LEU B C 1
ATOM 3812 O O . LEU B 1 160 ? 32.188 -13.789 -9.672 1 94.56 160 LEU B O 1
ATOM 3816 N N . SER B 1 161 ? 32.281 -14.617 -7.605 1 94.81 161 SER B N 1
ATOM 3817 C CA . SER B 1 161 ? 31.344 -15.703 -7.902 1 94.81 161 SER B CA 1
ATOM 3818 C C . SER B 1 161 ? 29.906 -15.203 -7.938 1 94.81 161 SER B C 1
ATOM 3820 O O . SER B 1 161 ? 29.531 -14.305 -7.184 1 94.81 161 SER B O 1
ATOM 3822 N N . PRO B 1 162 ? 29.109 -15.836 -8.82 1 94.25 162 PRO B N 1
ATOM 3823 C CA . PRO B 1 162 ? 27.688 -15.469 -8.852 1 94.25 162 PRO B CA 1
ATOM 3824 C C . PRO B 1 162 ? 26.969 -15.836 -7.562 1 94.25 162 PRO B C 1
ATOM 3826 O O . PRO B 1 162 ? 27.391 -16.719 -6.828 1 94.25 162 PRO B O 1
ATOM 3829 N N . VAL B 1 163 ? 26.016 -15.086 -7.32 1 95.19 163 VAL B N 1
ATOM 3830 C CA . VAL B 1 163 ? 25.172 -15.297 -6.141 1 95.19 163 VAL B CA 1
ATOM 3831 C C . VAL B 1 163 ? 23.766 -15.711 -6.57 1 95.19 163 VAL B C 1
ATOM 3833 O O . VAL B 1 163 ? 23.234 -15.203 -7.562 1 95.19 163 VAL B O 1
ATOM 3836 N N . ALA B 1 164 ? 23.188 -16.75 -5.895 1 96 164 ALA B N 1
ATOM 3837 C CA . ALA B 1 164 ? 21.781 -17.094 -6.117 1 96 164 ALA B CA 1
ATOM 3838 C C . ALA B 1 164 ? 20.859 -16.125 -5.398 1 96 164 ALA B C 1
ATOM 3840 O O . ALA B 1 164 ? 20.328 -16.438 -4.328 1 96 164 ALA B O 1
ATOM 3841 N N . TRP B 1 165 ? 20.547 -15.055 -5.98 1 95.19 165 TRP B N 1
ATOM 3842 C CA . TRP B 1 165 ? 19.938 -13.883 -5.367 1 95.19 165 TRP B CA 1
ATOM 3843 C C . TRP B 1 165 ? 18.484 -14.164 -4.996 1 95.19 165 TRP B C 1
ATOM 3845 O O . TRP B 1 165 ? 17.969 -13.617 -4.02 1 95.19 165 TRP B O 1
ATOM 3855 N N . LEU B 1 166 ? 17.828 -14.992 -5.797 1 95.06 166 LEU B N 1
ATOM 3856 C CA . LEU B 1 166 ? 16.375 -15.07 -5.629 1 95.06 166 LEU B CA 1
ATOM 3857 C C . LEU B 1 166 ? 15.961 -16.453 -5.145 1 95.06 166 LEU B C 1
ATOM 3859 O O . LEU B 1 166 ? 15.008 -16.594 -4.367 1 95.06 166 LEU B O 1
ATOM 3863 N N . ARG B 1 167 ? 16.672 -17.484 -5.551 1 93.94 167 ARG B N 1
ATOM 3864 C CA . ARG B 1 167 ? 16.109 -18.812 -5.359 1 93.94 167 ARG B CA 1
ATOM 3865 C C . ARG B 1 167 ? 17.062 -19.703 -4.566 1 93.94 167 ARG B C 1
ATOM 3867 O O . ARG B 1 167 ? 16.656 -20.75 -4.051 1 93.94 167 ARG B O 1
ATOM 3874 N N . GLY B 1 168 ? 18.25 -19.328 -4.441 1 94.5 168 GLY B N 1
ATOM 3875 C CA . GLY B 1 168 ? 19.219 -20.25 -3.848 1 94.5 168 GLY B CA 1
ATOM 3876 C C . GLY B 1 168 ? 19.734 -19.766 -2.502 1 94.5 168 GLY B C 1
ATOM 3877 O O . GLY B 1 168 ? 19.953 -20.578 -1.598 1 94.5 168 GLY B O 1
ATOM 3878 N N . ASN B 1 169 ? 20 -18.547 -2.303 1 95.88 169 ASN B N 1
ATOM 3879 C CA . ASN B 1 169 ? 20.578 -17.969 -1.094 1 95.88 169 ASN B CA 1
ATOM 3880 C C . ASN B 1 169 ? 19.562 -17.188 -0.288 1 95.88 169 ASN B C 1
ATOM 3882 O O . ASN B 1 169 ? 19.141 -16.094 -0.696 1 95.88 169 ASN B O 1
ATOM 3886 N N . PRO B 1 170 ? 19.203 -17.719 0.934 1 96.06 170 PRO B N 1
ATOM 3887 C CA . PRO B 1 170 ? 18.172 -17.078 1.753 1 96.06 170 PRO B CA 1
ATOM 3888 C C . PRO B 1 170 ? 18.531 -15.633 2.113 1 96.06 170 PRO B C 1
ATOM 3890 O O . PRO B 1 170 ? 17.656 -14.75 2.072 1 96.06 170 PRO B O 1
ATOM 3893 N N . TRP B 1 171 ? 19.703 -15.422 2.424 1 95.44 171 TRP B N 1
ATOM 3894 C CA . TRP B 1 171 ? 20.125 -14.086 2.832 1 95.44 171 TRP B CA 1
ATOM 3895 C C . TRP B 1 171 ? 20.078 -13.125 1.65 1 95.44 171 TRP B C 1
ATOM 3897 O O . TRP B 1 171 ? 19.641 -11.977 1.787 1 95.44 171 TRP B O 1
ATOM 3907 N N . ALA B 1 172 ? 20.562 -13.562 0.506 1 95.94 172 ALA B N 1
ATOM 3908 C CA . ALA B 1 172 ? 20.531 -12.727 -0.692 1 95.94 172 ALA B CA 1
ATOM 3909 C C . ALA B 1 172 ? 19.109 -12.398 -1.097 1 95.94 172 ALA B C 1
ATOM 3911 O O . ALA B 1 172 ? 18.797 -11.258 -1.47 1 95.94 172 ALA B O 1
ATOM 3912 N N . ALA B 1 173 ? 18.25 -13.398 -1.009 1 97.31 173 ALA B N 1
ATOM 3913 C CA . ALA B 1 173 ? 16.844 -13.188 -1.348 1 97.31 173 ALA B CA 1
ATOM 3914 C C . ALA B 1 173 ? 16.219 -12.125 -0.446 1 97.31 173 ALA B C 1
ATOM 3916 O O . ALA B 1 173 ? 15.461 -11.273 -0.917 1 97.31 173 ALA B O 1
ATOM 3917 N N . LYS B 1 174 ? 16.562 -12.18 0.826 1 97.06 174 LYS B N 1
ATOM 3918 C CA . LYS B 1 174 ? 16.047 -11.188 1.764 1 97.06 174 LYS B CA 1
ATOM 3919 C C . LYS B 1 174 ? 16.531 -9.781 1.398 1 97.06 174 LYS B C 1
ATOM 3921 O O . LYS B 1 174 ? 15.75 -8.82 1.47 1 97.06 174 LYS B O 1
ATOM 3926 N N . TRP B 1 175 ? 17.656 -9.695 1.011 1 94.38 175 TRP B N 1
ATOM 3927 C CA . TRP B 1 175 ? 18.219 -8.391 0.66 1 94.38 175 TRP B CA 1
ATOM 3928 C C . TRP B 1 175 ? 17.516 -7.805 -0.561 1 94.38 175 TRP B C 1
ATOM 3930 O O . TRP B 1 175 ? 17.266 -6.602 -0.619 1 94.38 175 TRP B O 1
ATOM 3940 N N . VAL B 1 176 ? 17.266 -8.633 -1.57 1 94 176 VAL B N 1
ATOM 3941 C CA . VAL B 1 176 ? 16.594 -8.156 -2.773 1 94 176 VAL B CA 1
ATOM 3942 C C . VAL B 1 176 ? 15.188 -7.676 -2.422 1 94 176 VAL B C 1
ATOM 3944 O O . VAL B 1 176 ? 14.742 -6.633 -2.908 1 94 176 VAL B O 1
ATOM 3947 N N . VAL B 1 177 ? 14.508 -8.391 -1.5 1 95.44 177 VAL B N 1
ATOM 3948 C CA . VAL B 1 177 ? 13.18 -8 -1.051 1 95.44 177 VAL B CA 1
ATOM 3949 C C . VAL B 1 177 ? 13.25 -6.66 -0.321 1 95.44 177 VAL B C 1
ATOM 3951 O O . VAL B 1 177 ? 12.406 -5.789 -0.525 1 95.44 177 VAL B O 1
ATOM 3954 N N . ILE B 1 178 ? 14.266 -6.492 0.499 1 94.19 178 ILE B N 1
ATOM 3955 C CA . ILE B 1 178 ? 14.461 -5.258 1.249 1 94.19 178 ILE B CA 1
ATOM 3956 C C . ILE B 1 178 ? 14.68 -4.094 0.281 1 94.19 178 ILE B C 1
ATOM 3958 O O . ILE B 1 178 ? 14.078 -3.031 0.431 1 94.19 178 ILE B O 1
ATOM 3962 N N . MET B 1 179 ? 15.445 -4.32 -0.705 1 88.81 179 MET B N 1
ATOM 3963 C CA . MET B 1 179 ? 15.742 -3.277 -1.682 1 88.81 179 MET B CA 1
ATOM 3964 C C . MET B 1 179 ? 14.477 -2.861 -2.432 1 88.81 179 MET B C 1
ATOM 3966 O O . MET B 1 179 ? 14.227 -1.669 -2.623 1 88.81 179 MET B O 1
ATOM 3970 N N . LEU B 1 180 ? 13.703 -3.848 -2.846 1 89.25 180 LEU B N 1
ATOM 3971 C CA . LEU B 1 180 ? 12.469 -3.549 -3.557 1 89.25 180 LEU B CA 1
ATOM 3972 C C . LEU B 1 180 ? 11.492 -2.785 -2.662 1 89.25 180 LEU B C 1
ATOM 3974 O O . LEU B 1 180 ? 10.82 -1.857 -3.119 1 89.25 180 LEU B O 1
ATOM 3978 N N . THR B 1 181 ? 11.438 -3.184 -1.412 1 90.25 181 THR B N 1
ATOM 3979 C CA . THR B 1 181 ? 10.523 -2.539 -0.476 1 90.25 181 THR B CA 1
ATOM 3980 C C . THR B 1 181 ? 10.906 -1.077 -0.265 1 90.25 181 THR B C 1
ATOM 3982 O O . THR B 1 181 ? 10.039 -0.201 -0.227 1 90.25 181 THR B O 1
ATOM 3985 N N . HIS B 1 182 ? 12.156 -0.821 -0.155 1 86.44 182 HIS B N 1
ATOM 3986 C CA . HIS B 1 182 ? 12.625 0.556 -0.017 1 86.44 182 HIS B CA 1
ATOM 3987 C C . HIS B 1 182 ? 12.305 1.372 -1.265 1 86.44 182 HIS B C 1
ATOM 3989 O O . HIS B 1 182 ? 12.016 2.568 -1.173 1 86.44 182 HIS B O 1
ATOM 3995 N N . TRP B 1 183 ? 12.375 0.74 -2.336 1 79.25 183 TRP B N 1
ATOM 3996 C CA . TRP B 1 183 ? 12.094 1.422 -3.596 1 79.25 183 TRP B CA 1
ATOM 3997 C C . TRP B 1 183 ? 10.688 2.008 -3.596 1 79.25 183 TRP B C 1
ATOM 3999 O O . TRP B 1 183 ? 10.484 3.16 -3.984 1 79.25 183 TRP B O 1
ATOM 4009 N N . GLY B 1 184 ? 9.758 1.333 -3.139 1 75.19 184 GLY B N 1
ATOM 4010 C CA . GLY B 1 184 ? 8.367 1.746 -3.213 1 75.19 184 GLY B CA 1
ATOM 4011 C C . GLY B 1 184 ? 7.961 2.682 -2.09 1 75.19 184 GLY B C 1
ATOM 4012 O O . GLY B 1 184 ? 7.055 3.504 -2.254 1 75.19 184 GLY B O 1
ATOM 4013 N N . GLY B 1 185 ? 8.602 2.615 -0.976 1 75.25 185 GLY B N 1
ATOM 4014 C CA . GLY B 1 185 ? 8.078 3.268 0.214 1 75.25 185 GLY B CA 1
ATOM 4015 C C . GLY B 1 185 ? 8.82 4.543 0.5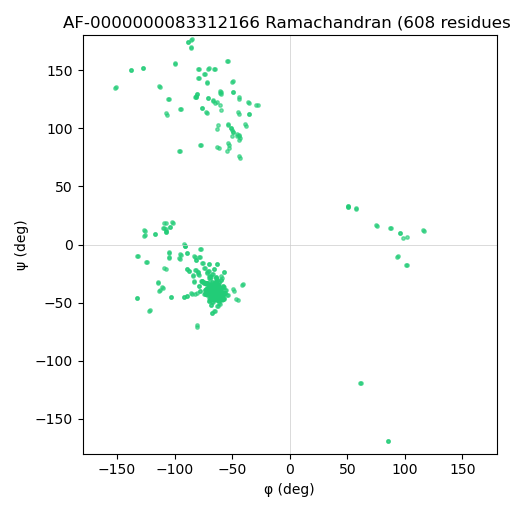69 1 75.25 185 GLY B C 1
ATOM 4016 O O . GLY B 1 185 ? 8.297 5.387 1.302 1 75.25 185 GLY B O 1
ATOM 4017 N N . ILE B 1 186 ? 9.891 4.836 0.009 1 79.31 186 ILE B N 1
ATOM 4018 C CA . ILE B 1 186 ? 10.758 5.898 0.505 1 79.31 186 ILE B CA 1
ATOM 4019 C C . ILE B 1 186 ? 10.203 7.254 0.075 1 79.31 186 ILE B C 1
ATOM 4021 O O . ILE B 1 186 ? 10.289 8.234 0.823 1 79.31 186 ILE B O 1
ATOM 4025 N N . GLY B 1 187 ? 9.648 7.363 -1.054 1 76.56 187 GLY B N 1
ATOM 4026 C CA . GLY B 1 187 ? 9.188 8.641 -1.58 1 76.56 187 GLY B CA 1
ATOM 4027 C C . GLY B 1 187 ? 8.156 9.312 -0.694 1 76.56 187 GLY B C 1
ATOM 4028 O O . GLY B 1 187 ? 8.242 10.508 -0.428 1 76.56 187 GLY B O 1
ATOM 4029 N N . TYR B 1 188 ? 7.191 8.539 -0.28 1 77.12 188 TYR B N 1
ATOM 4030 C CA . TYR B 1 188 ? 6.145 9.07 0.587 1 77.12 188 TYR B CA 1
ATOM 4031 C C . TYR B 1 188 ? 6.73 9.602 1.888 1 77.12 188 TYR B C 1
ATOM 4033 O O . TYR B 1 188 ? 6.355 10.688 2.348 1 77.12 188 TYR B O 1
ATOM 4041 N N . ASN B 1 189 ? 7.641 8.883 2.461 1 84.81 189 ASN B N 1
ATOM 4042 C CA . ASN B 1 189 ? 8.273 9.297 3.711 1 84.81 189 ASN B CA 1
ATOM 4043 C C . ASN B 1 189 ? 9.086 10.578 3.539 1 84.81 189 ASN B C 1
ATOM 4045 O O . ASN B 1 189 ? 9.055 11.453 4.402 1 84.81 189 ASN B O 1
ATOM 4049 N N . VAL B 1 190 ? 9.719 10.648 2.414 1 84.06 190 VAL B N 1
ATOM 4050 C CA . VAL B 1 190 ? 10.531 11.828 2.139 1 84.06 190 VAL B CA 1
ATOM 4051 C C . VAL B 1 190 ? 9.641 13.062 2.051 1 84.06 190 VAL B C 1
ATOM 4053 O O . VAL B 1 190 ? 9.969 14.117 2.611 1 84.06 190 VAL B O 1
ATOM 4056 N N . LEU B 1 191 ? 8.555 12.898 1.42 1 78.25 191 LEU B N 1
ATOM 4057 C CA . LEU B 1 191 ? 7.645 14.023 1.248 1 78.25 191 LEU B CA 1
ATOM 4058 C C . LEU B 1 191 ? 7.09 14.484 2.592 1 78.25 191 LEU B C 1
ATOM 4060 O O . LEU B 1 191 ? 6.949 15.688 2.832 1 78.25 191 LEU B O 1
ATOM 4064 N N . LEU B 1 192 ? 6.793 13.547 3.408 1 82.12 192 LEU B N 1
ATOM 4065 C CA . LEU B 1 192 ? 6.262 13.898 4.719 1 82.12 192 LEU B CA 1
ATOM 4066 C C . LEU B 1 192 ? 7.312 14.609 5.559 1 82.12 192 LEU B C 1
ATOM 4068 O O . LEU B 1 192 ? 7.016 15.617 6.215 1 82.12 192 LEU B O 1
ATOM 4072 N N . PHE B 1 193 ? 8.516 14.164 5.465 1 88.94 193 PHE B N 1
ATOM 4073 C CA . PHE B 1 193 ? 9.594 14.797 6.215 1 88.94 193 PHE B CA 1
ATOM 4074 C C . PHE B 1 193 ? 9.914 16.172 5.648 1 88.94 193 PHE B C 1
ATOM 4076 O O . PHE B 1 193 ? 10.234 17.094 6.395 1 88.94 193 PHE B O 1
ATOM 4083 N N . LEU B 1 194 ? 9.883 16.234 4.383 1 84.06 194 LEU B N 1
ATOM 4084 C CA . LEU B 1 194 ? 10.117 17.531 3.746 1 84.06 194 LEU B CA 1
ATOM 4085 C C . LEU B 1 194 ? 9.086 18.547 4.203 1 84.06 194 LEU B C 1
ATOM 4087 O O . LEU B 1 194 ? 9.43 19.688 4.512 1 84.06 194 LEU B O 1
ATOM 4091 N N . GLY B 1 195 ? 7.84 18.109 4.191 1 81.75 195 GLY B N 1
ATOM 4092 C CA . GLY B 1 195 ? 6.805 18.984 4.723 1 81.75 195 GLY B CA 1
ATOM 4093 C C . GLY B 1 195 ? 7.047 19.391 6.164 1 81.75 195 GLY B C 1
ATOM 4094 O O . GLY B 1 195 ? 6.836 20.547 6.531 1 81.75 195 GLY B O 1
ATOM 4095 N N . GLY B 1 196 ? 7.48 18.438 6.961 1 85.38 196 GLY B N 1
ATOM 4096 C CA . GLY B 1 196 ? 7.828 18.719 8.344 1 85.38 196 GLY B CA 1
ATOM 4097 C C . GLY B 1 196 ? 8.977 19.703 8.477 1 85.38 196 GLY B C 1
ATOM 4098 O O . GLY B 1 196 ? 8.938 20.609 9.305 1 85.38 196 GLY B O 1
ATOM 4099 N N . LEU B 1 197 ? 9.945 19.594 7.676 1 88.5 197 LEU B N 1
ATOM 4100 C CA . LEU B 1 197 ? 11.117 20.453 7.691 1 88.5 197 LEU B CA 1
ATOM 4101 C C . LEU B 1 197 ? 10.742 21.891 7.305 1 88.5 197 LEU B C 1
ATOM 4103 O O . LEU B 1 197 ? 11.219 22.844 7.906 1 88.5 197 LEU B O 1
ATOM 4107 N N . GLN B 1 198 ? 9.891 21.906 6.402 1 84.25 198 GLN B N 1
ATOM 4108 C CA . GLN B 1 198 ? 9.484 23.219 5.895 1 84.25 198 GLN B CA 1
ATOM 4109 C C . GLN B 1 198 ? 8.586 23.938 6.891 1 84.25 198 GLN B C 1
ATOM 4111 O O . GLN B 1 198 ? 8.422 25.156 6.816 1 84.25 198 GLN B O 1
ATOM 4116 N N . SER B 1 199 ? 8.055 23.141 7.723 1 84.38 199 SER B N 1
ATOM 4117 C CA . SER B 1 199 ? 7.172 23.734 8.719 1 84.38 199 SER B CA 1
ATOM 4118 C C . SER B 1 199 ? 7.969 24.297 9.898 1 84.38 199 SER B C 1
ATOM 4120 O O . SER B 1 199 ? 7.434 25.047 10.711 1 84.38 199 SER B O 1
ATOM 4122 N N . ILE B 1 200 ? 9.242 24 9.961 1 89.19 200 ILE B N 1
ATOM 4123 C CA . ILE B 1 200 ? 10.094 24.484 11.047 1 89.19 200 ILE B CA 1
ATOM 4124 C C . ILE B 1 200 ? 10.523 25.922 10.758 1 89.19 200 ILE B C 1
ATOM 4126 O O . ILE B 1 200 ? 10.992 26.219 9.656 1 89.19 200 ILE B O 1
ATOM 4130 N N . ASP B 1 201 ? 10.359 26.75 11.672 1 91.5 201 ASP B N 1
ATOM 4131 C CA . ASP B 1 201 ? 10.703 28.156 11.531 1 91.5 201 ASP B CA 1
ATOM 4132 C C . ASP B 1 201 ? 12.188 28.344 11.211 1 91.5 201 ASP B C 1
ATOM 4134 O O . ASP B 1 201 ? 13.047 27.859 11.953 1 91.5 201 ASP B O 1
ATOM 4138 N N . SER B 1 202 ? 12.414 29.062 10.25 1 89 202 SER B N 1
ATOM 4139 C CA . SER B 1 202 ? 13.789 29.312 9.828 1 89 202 SER B CA 1
ATOM 4140 C C . SER B 1 202 ? 14.547 30.125 10.867 1 89 202 SER B C 1
ATOM 4142 O O . SER B 1 202 ? 15.773 30.047 10.961 1 89 202 SER B O 1
ATOM 4144 N N . GLU B 1 203 ? 13.82 30.844 11.594 1 92.56 203 GLU B N 1
ATOM 4145 C CA . GLU B 1 203 ? 14.422 31.688 12.617 1 92.56 203 GLU B CA 1
ATOM 4146 C C . GLU B 1 203 ? 15.141 30.844 13.672 1 92.56 203 GLU B C 1
ATOM 4148 O O . GLU B 1 203 ? 16.141 31.266 14.25 1 92.56 203 GLU B O 1
ATOM 4153 N N . LEU B 1 204 ? 14.648 29.672 13.859 1 93.12 204 LEU B N 1
ATOM 4154 C CA . LEU B 1 204 ? 15.281 28.781 14.82 1 93.12 204 LEU B CA 1
ATOM 4155 C C . LEU B 1 204 ? 16.672 28.375 14.352 1 93.12 204 LEU B C 1
ATOM 4157 O O . LEU B 1 204 ? 17.609 28.281 15.164 1 93.12 204 LEU B O 1
ATOM 4161 N N . TYR B 1 205 ? 16.781 28.188 13.141 1 90.06 205 TYR B N 1
ATOM 4162 C CA . TYR B 1 205 ? 18.062 27.781 12.57 1 90.06 205 TYR B CA 1
ATOM 4163 C C . TYR B 1 205 ? 19.047 28.953 12.586 1 90.06 205 TYR B C 1
ATOM 4165 O O . TYR B 1 205 ? 20.234 28.781 12.914 1 90.06 205 TYR B O 1
ATOM 4173 N N . GLU B 1 206 ? 18.562 30.109 12.242 1 91.12 206 GLU B N 1
ATOM 4174 C CA . GLU B 1 206 ? 19.391 31.297 12.234 1 91.12 206 GLU B CA 1
ATOM 4175 C C . GLU B 1 206 ? 19.891 31.641 13.641 1 91.12 206 GLU B C 1
ATOM 4177 O O . GLU B 1 206 ? 21.062 31.953 13.82 1 91.12 206 GLU B O 1
ATOM 4182 N N . ALA B 1 207 ? 19.016 31.547 14.531 1 95.25 207 ALA B N 1
ATOM 4183 C CA . ALA B 1 207 ? 19.375 31.812 15.914 1 95.25 207 ALA B CA 1
ATOM 4184 C C . ALA B 1 207 ? 20.438 30.844 16.406 1 95.25 207 ALA B C 1
ATOM 4186 O O . ALA B 1 207 ? 21.375 31.234 17.094 1 95.25 207 ALA B O 1
ATOM 4187 N N . ALA B 1 208 ? 20.328 29.594 16.062 1 94 208 ALA B N 1
ATOM 4188 C CA . ALA B 1 208 ? 21.297 28.578 16.469 1 94 208 ALA B CA 1
ATOM 4189 C C . ALA B 1 208 ? 22.672 28.828 15.852 1 94 208 ALA B C 1
ATOM 4191 O O . ALA B 1 208 ? 23.688 28.656 16.516 1 94 208 ALA B O 1
ATOM 4192 N N . ARG B 1 209 ? 22.625 29.297 14.641 1 91.12 209 ARG B N 1
ATOM 4193 C CA . ARG B 1 209 ? 23.891 29.578 13.961 1 91.12 209 ARG B CA 1
ATOM 4194 C C . ARG B 1 209 ? 24.562 30.797 14.578 1 91.12 209 ARG B C 1
ATOM 4196 O O . ARG B 1 209 ? 25.797 30.828 14.711 1 91.12 209 ARG B O 1
ATOM 4203 N N . ILE B 1 210 ? 23.781 31.703 14.938 1 93.88 210 ILE B N 1
ATOM 4204 C CA . ILE B 1 210 ? 24.312 32.906 15.594 1 93.88 210 ILE B CA 1
ATOM 4205 C C . ILE B 1 210 ? 24.922 32.531 16.938 1 93.88 210 ILE B C 1
ATOM 4207 O O . ILE B 1 210 ? 25.953 33.062 17.328 1 93.88 210 ILE B O 1
ATOM 4211 N N . ASP B 1 211 ? 24.406 31.547 17.609 1 95.06 211 ASP B N 1
ATOM 4212 C CA . ASP B 1 211 ? 24.906 31.047 18.891 1 95.06 211 ASP B CA 1
ATOM 4213 C C . ASP B 1 211 ? 26.141 30.156 18.688 1 95.06 211 ASP B C 1
ATOM 4215 O O . ASP B 1 211 ? 26.719 29.672 19.672 1 95.06 211 ASP B O 1
ATOM 4219 N N . GLY B 1 212 ? 26.484 29.922 17.5 1 93.12 212 GLY B N 1
ATOM 4220 C CA . GLY B 1 212 ? 27.719 29.219 17.203 1 93.12 212 GLY B CA 1
ATOM 4221 C C . GLY B 1 212 ? 27.516 27.734 16.984 1 93.12 212 GLY B C 1
ATOM 4222 O O . GLY B 1 212 ? 28.484 26.969 16.891 1 93.12 212 GLY B O 1
ATOM 4223 N N . ALA B 1 213 ? 26.266 27.312 16.891 1 92.75 213 ALA B N 1
ATOM 4224 C CA . ALA B 1 213 ? 26 25.906 16.672 1 92.75 213 ALA B CA 1
ATOM 4225 C C . ALA B 1 213 ? 26.359 25.484 15.258 1 92.75 213 ALA B C 1
ATOM 4227 O O . ALA B 1 213 ? 26.125 26.234 14.305 1 92.75 213 ALA B O 1
ATOM 4228 N N . ASN B 1 214 ? 26.953 24.297 15.156 1 91.56 214 ASN B N 1
ATOM 4229 C CA . ASN B 1 214 ? 27.234 23.766 13.82 1 91.56 214 ASN B CA 1
ATOM 4230 C C . ASN B 1 214 ? 26.062 22.969 13.281 1 91.56 214 ASN B C 1
ATOM 4232 O O . ASN B 1 214 ? 25.078 22.719 13.992 1 91.56 214 ASN B O 1
ATOM 4236 N N . GLU B 1 215 ? 26.141 22.547 12.062 1 86.69 215 GLU B N 1
ATOM 4237 C CA . GLU B 1 215 ? 25 21.906 11.383 1 86.69 215 GLU B CA 1
ATOM 4238 C C . GLU B 1 215 ? 24.672 20.562 12.008 1 86.69 215 GLU B C 1
ATOM 4240 O O . GLU B 1 215 ? 23.516 20.141 12.023 1 86.69 215 GLU B O 1
ATOM 4245 N N . TRP B 1 216 ? 25.641 19.891 12.453 1 88.06 216 TRP B N 1
ATOM 4246 C CA . TRP B 1 216 ? 25.422 18.609 13.117 1 88.06 216 TRP B CA 1
ATOM 4247 C C . TRP B 1 216 ? 24.672 18.781 14.43 1 88.06 216 TRP B C 1
ATOM 4249 O O . TRP B 1 216 ? 23.75 18.016 14.742 1 88.06 216 TRP B O 1
ATOM 4259 N N . GLN B 1 217 ? 25.078 19.859 15.125 1 92.06 217 GLN B N 1
ATOM 4260 C CA . GLN B 1 217 ? 24.391 20.188 16.375 1 92.06 217 GLN B CA 1
ATOM 4261 C C . GLN B 1 217 ? 22.953 20.625 16.109 1 92.06 217 GLN B C 1
ATOM 4263 O O . GLN B 1 217 ? 22.031 20.234 16.828 1 92.06 217 GLN B O 1
ATOM 4268 N N . ILE B 1 218 ? 22.844 21.391 15.094 1 92.94 218 ILE B N 1
ATOM 4269 C CA . ILE B 1 218 ? 21.516 21.906 14.734 1 92.94 218 ILE B CA 1
ATOM 4270 C C . ILE B 1 218 ? 20.609 20.734 14.344 1 92.94 218 ILE B C 1
ATOM 4272 O O . ILE B 1 218 ? 19.453 20.688 14.742 1 92.94 218 ILE B O 1
ATOM 4276 N N . PHE B 1 219 ? 21.156 19.75 13.609 1 90.75 219 PHE B N 1
ATOM 4277 C CA . PHE B 1 219 ? 20.375 18.594 13.18 1 90.75 219 PHE B CA 1
ATOM 4278 C C . PHE B 1 219 ? 19.891 17.797 14.375 1 90.75 219 PHE B C 1
ATOM 4280 O O . PHE B 1 219 ? 18.703 17.484 14.492 1 90.75 219 PHE B O 1
ATOM 4287 N N . TRP B 1 220 ? 20.766 17.516 15.305 1 92.38 220 TRP B N 1
ATOM 4288 C CA . TRP B 1 220 ? 20.453 16.594 16.391 1 92.38 220 TRP B CA 1
ATOM 4289 C C . TRP B 1 220 ? 19.672 17.297 17.5 1 92.38 220 TRP B C 1
ATOM 4291 O O . TRP B 1 220 ? 18.875 16.672 18.203 1 92.38 220 TRP B O 1
ATOM 4301 N N . ARG B 1 221 ? 19.75 18.656 17.609 1 94 221 ARG B N 1
ATOM 4302 C CA . ARG B 1 221 ? 19.156 19.359 18.75 1 94 221 ARG B CA 1
ATOM 4303 C C . ARG B 1 221 ? 17.906 20.125 18.328 1 94 221 ARG B C 1
ATOM 4305 O O . ARG B 1 221 ? 17.062 20.438 19.172 1 94 221 ARG B O 1
ATOM 4312 N N . ILE B 1 222 ? 17.766 20.422 17.094 1 93.88 222 ILE B N 1
ATOM 4313 C CA . ILE B 1 222 ? 16.641 21.219 16.656 1 93.88 222 ILE B CA 1
ATOM 4314 C C . ILE B 1 222 ? 15.82 20.453 15.609 1 93.88 222 ILE B C 1
ATOM 4316 O O . ILE B 1 222 ? 14.68 20.062 15.875 1 93.88 222 ILE B O 1
ATOM 4320 N N . THR B 1 223 ? 16.484 20.047 14.531 1 92.88 223 THR B N 1
ATOM 4321 C CA . THR B 1 223 ? 15.789 19.469 13.391 1 92.88 223 THR B CA 1
ATOM 4322 C C . THR B 1 223 ? 15.141 18.125 13.781 1 92.88 223 THR B C 1
ATOM 4324 O O . THR B 1 223 ? 13.93 17.969 13.641 1 92.88 223 THR B O 1
ATOM 4327 N N . LEU B 1 224 ? 15.961 17.203 14.266 1 93.38 224 LEU B N 1
ATOM 4328 C CA . LEU B 1 224 ? 15.492 15.859 14.539 1 93.38 224 LEU B CA 1
ATOM 4329 C C . LEU B 1 224 ? 14.422 15.859 15.633 1 93.38 224 LEU B C 1
ATOM 4331 O O . LEU B 1 224 ? 13.367 15.25 15.469 1 93.38 224 LEU B O 1
ATOM 4335 N N . PRO B 1 225 ? 14.625 16.625 16.688 1 93.5 225 PRO B N 1
ATOM 4336 C CA . PRO B 1 225 ? 13.594 16.672 17.719 1 93.5 225 PRO B CA 1
ATOM 4337 C C . PRO B 1 225 ? 12.281 17.281 17.219 1 93.5 225 PRO B C 1
ATOM 4339 O O . PRO B 1 225 ? 11.203 16.844 17.609 1 93.5 225 PRO B O 1
ATOM 4342 N N . LEU B 1 226 ? 12.367 18.25 16.375 1 92.94 226 LEU B N 1
ATOM 4343 C CA . LEU B 1 226 ? 11.156 18.906 15.875 1 92.94 226 LEU B CA 1
ATOM 4344 C C . LEU B 1 226 ? 10.469 18.031 14.828 1 92.94 226 LEU B C 1
ATOM 4346 O O . LEU B 1 226 ? 9.289 18.25 14.516 1 92.94 226 LEU B O 1
ATOM 4350 N N . LEU B 1 227 ? 11.195 17.031 14.312 1 93.81 227 LEU B N 1
ATOM 4351 C CA . LEU B 1 227 ? 10.625 16.094 13.352 1 93.81 227 LEU B CA 1
ATOM 4352 C C . LEU B 1 227 ? 10.031 14.875 14.07 1 93.81 227 LEU B C 1
ATOM 4354 O O . LEU B 1 227 ? 9.43 14.016 13.438 1 93.81 227 LEU B O 1
ATOM 4358 N N . TYR B 1 228 ? 10.117 14.812 15.297 1 91.5 228 TYR B N 1
ATOM 4359 C CA . TYR B 1 228 ? 9.773 13.633 16.078 1 91.5 228 TYR B CA 1
ATOM 4360 C C . TYR B 1 228 ? 8.312 13.234 15.852 1 91.5 228 TYR B C 1
ATOM 4362 O O . TYR B 1 228 ? 8 12.055 15.703 1 91.5 228 TYR B O 1
ATOM 4370 N N . PRO B 1 229 ? 7.395 14.148 15.82 1 85.88 229 PRO B N 1
ATOM 4371 C CA . PRO B 1 229 ? 6.008 13.742 15.586 1 85.88 229 PRO B CA 1
ATOM 4372 C C . PRO B 1 229 ? 5.832 12.992 14.273 1 85.88 229 PRO B C 1
ATOM 4374 O O . PRO B 1 229 ? 5.031 12.055 14.195 1 85.88 229 PRO B O 1
ATOM 4377 N N . ILE B 1 230 ? 6.582 13.445 13.32 1 88.25 230 ILE B N 1
ATOM 4378 C CA . ILE B 1 230 ? 6.512 12.766 12.031 1 88.25 230 ILE B CA 1
ATOM 4379 C C . ILE B 1 230 ? 7.203 11.406 12.117 1 88.25 230 ILE B C 1
ATOM 4381 O O . ILE B 1 230 ? 6.711 10.422 11.57 1 88.25 230 ILE B O 1
ATOM 4385 N N . ILE B 1 231 ? 8.344 11.367 12.797 1 92.38 231 ILE B N 1
ATOM 4386 C CA . ILE B 1 231 ? 9.055 10.109 13 1 92.38 231 ILE B CA 1
ATOM 4387 C C . ILE B 1 231 ? 8.148 9.117 13.719 1 92.38 231 ILE B C 1
ATOM 4389 O O . ILE B 1 231 ? 8.047 7.949 13.328 1 92.38 231 ILE B O 1
ATOM 4393 N N . PHE B 1 232 ? 7.457 9.625 14.688 1 87.44 232 PHE B N 1
ATOM 4394 C CA . PHE B 1 232 ? 6.535 8.805 15.469 1 87.44 232 PHE B CA 1
ATOM 4395 C C . PHE B 1 232 ? 5.418 8.258 14.586 1 87.44 232 PHE B C 1
ATOM 4397 O O . PHE B 1 232 ? 5.148 7.055 14.578 1 87.44 232 PHE B O 1
ATOM 4404 N N . PHE B 1 233 ? 4.781 9.148 13.891 1 83.38 233 PHE B N 1
ATOM 4405 C CA . PHE B 1 233 ? 3.672 8.781 13.016 1 83.38 233 PHE B CA 1
ATOM 4406 C C . PHE B 1 233 ? 4.121 7.754 11.984 1 83.38 233 PHE B C 1
ATOM 4408 O O . PHE B 1 233 ? 3.484 6.711 11.82 1 83.38 233 PHE B O 1
ATOM 4415 N N . LEU B 1 234 ? 5.246 7.969 11.336 1 88 234 LEU B N 1
ATOM 4416 C CA . LEU B 1 234 ? 5.73 7.109 10.258 1 88 234 LEU B CA 1
ATOM 4417 C C . LEU B 1 234 ? 6.172 5.758 10.805 1 88 234 LEU B C 1
ATOM 4419 O O . LEU B 1 234 ? 6.023 4.734 10.133 1 88 234 LEU B O 1
ATOM 4423 N N . THR B 1 235 ? 6.742 5.805 12.008 1 90.75 235 THR B N 1
ATOM 4424 C CA . THR B 1 235 ? 7.176 4.547 12.602 1 90.75 235 THR B CA 1
ATOM 4425 C C . THR B 1 235 ? 5.984 3.621 12.844 1 90.75 235 THR B C 1
ATOM 4427 O O . THR B 1 235 ? 6.039 2.436 12.508 1 90.75 235 THR B O 1
ATOM 4430 N N . VAL B 1 236 ? 4.922 4.141 13.328 1 86.94 236 VAL B N 1
ATOM 4431 C CA . VAL B 1 236 ? 3.744 3.338 13.633 1 86.94 236 VAL B CA 1
ATOM 4432 C C . VAL B 1 236 ? 3.09 2.863 12.344 1 86.94 236 VAL B C 1
ATOM 4434 O O . VAL B 1 236 ? 2.82 1.671 12.172 1 86.94 236 VAL B O 1
ATOM 4437 N N . ILE B 1 237 ? 2.889 3.742 11.461 1 84.31 237 ILE B N 1
ATOM 4438 C CA . ILE B 1 237 ? 2.197 3.412 10.219 1 84.31 237 ILE B CA 1
ATOM 4439 C C . ILE B 1 237 ? 3.047 2.445 9.391 1 84.31 237 ILE B C 1
ATOM 4441 O O . ILE B 1 237 ? 2.52 1.516 8.781 1 84.31 237 ILE B O 1
ATOM 4445 N N . ALA B 1 238 ? 4.332 2.666 9.375 1 89.44 238 ALA B N 1
ATOM 4446 C CA . ALA B 1 238 ? 5.227 1.778 8.641 1 89.44 238 ALA B CA 1
ATOM 4447 C C . ALA B 1 238 ? 5.238 0.38 9.25 1 89.44 238 ALA B C 1
ATOM 4449 O O . ALA B 1 238 ? 5.355 -0.617 8.531 1 89.44 238 ALA B O 1
ATOM 4450 N N . THR B 1 239 ? 5.199 0.377 10.555 1 90.06 239 THR B N 1
ATOM 4451 C CA . THR B 1 239 ? 5.141 -0.921 11.219 1 90.06 239 THR B CA 1
ATOM 4452 C C . THR B 1 239 ? 3.904 -1.697 10.773 1 90.06 239 THR B C 1
ATOM 4454 O O . THR B 1 239 ? 3.994 -2.879 10.43 1 90.06 239 THR B O 1
ATOM 4457 N N . ILE B 1 240 ? 2.801 -1.076 10.758 1 87.19 240 ILE B N 1
ATOM 4458 C CA . ILE B 1 240 ? 1.566 -1.716 10.312 1 87.19 240 ILE B CA 1
ATOM 4459 C C . ILE B 1 240 ? 1.713 -2.17 8.867 1 87.19 240 ILE B C 1
ATOM 4461 O O . ILE B 1 240 ? 1.358 -3.301 8.523 1 87.19 240 ILE B O 1
ATOM 4465 N N . GLY B 1 241 ? 2.258 -1.365 8.07 1 87.69 241 GLY B N 1
ATOM 4466 C CA . GLY B 1 241 ? 2.473 -1.699 6.672 1 87.69 241 GLY B CA 1
ATOM 4467 C C . GLY B 1 241 ? 3.4 -2.885 6.477 1 87.69 241 GLY B C 1
ATOM 4468 O O . GLY B 1 241 ? 3.164 -3.729 5.609 1 87.69 241 GLY B O 1
ATOM 4469 N N . LEU B 1 242 ? 4.426 -2.93 7.242 1 91.38 242 LEU B N 1
ATOM 4470 C CA . LEU B 1 242 ? 5.41 -3.996 7.102 1 91.38 242 LEU B CA 1
ATOM 4471 C C . LEU B 1 242 ? 4.855 -5.32 7.613 1 91.38 242 LEU B C 1
ATOM 4473 O O . LEU B 1 242 ? 5.188 -6.383 7.082 1 91.38 242 LEU B O 1
ATOM 4477 N N . MET B 1 243 ? 4.043 -5.238 8.609 1 90.5 243 MET B N 1
ATOM 4478 C CA . MET B 1 243 ? 3.377 -6.445 9.086 1 90.5 243 MET B CA 1
ATOM 4479 C C . MET B 1 243 ? 2.416 -6.988 8.031 1 90.5 243 MET B C 1
ATOM 4481 O O . MET B 1 243 ? 2.107 -8.18 8.023 1 90.5 243 MET B O 1
ATOM 4485 N N . ASN B 1 244 ? 2.037 -6.129 7.156 1 89.25 244 ASN B N 1
ATOM 4486 C CA . ASN B 1 244 ? 1.079 -6.5 6.121 1 89.25 244 ASN B CA 1
ATOM 4487 C C . ASN B 1 244 ? 1.763 -6.699 4.773 1 89.25 244 ASN B C 1
ATOM 4489 O O . ASN B 1 244 ? 1.098 -6.754 3.736 1 89.25 244 ASN B O 1
ATOM 4493 N N . MET B 1 245 ? 3.029 -6.812 4.789 1 90.25 245 MET B N 1
ATOM 4494 C CA . MET B 1 245 ? 3.791 -6.93 3.549 1 90.25 245 MET B CA 1
ATOM 4495 C C . MET B 1 245 ? 3.477 -8.242 2.838 1 90.25 245 MET B C 1
ATOM 4497 O O . MET B 1 245 ? 3.654 -9.32 3.406 1 90.25 245 MET B O 1
ATOM 4501 N N . PHE B 1 246 ? 3.049 -8.148 1.594 1 90.62 246 PHE B N 1
ATOM 4502 C CA . PHE B 1 246 ? 2.652 -9.297 0.79 1 90.62 246 PHE B CA 1
ATOM 4503 C C . PHE B 1 246 ? 3.283 -9.234 -0.596 1 90.62 246 PHE B C 1
ATOM 4505 O O . PHE B 1 246 ? 3.936 -10.18 -1.033 1 90.62 246 PHE B O 1
ATOM 4512 N N . ASN B 1 247 ? 3.258 -8.125 -1.253 1 86.88 247 ASN B N 1
ATOM 4513 C CA . ASN B 1 247 ? 3.52 -7.98 -2.682 1 86.88 247 ASN B CA 1
ATOM 4514 C C . ASN B 1 247 ? 4.98 -8.273 -3.016 1 86.88 247 ASN B C 1
ATOM 4516 O O . ASN B 1 247 ? 5.27 -9.039 -3.938 1 86.88 247 ASN B O 1
ATOM 4520 N N . GLN B 1 248 ? 5.84 -7.758 -2.225 1 91.62 248 GLN B N 1
ATOM 4521 C CA . GLN B 1 248 ? 7.254 -7.797 -2.58 1 91.62 248 GLN B CA 1
ATOM 4522 C C . GLN B 1 248 ? 7.789 -9.227 -2.541 1 91.62 248 GLN B C 1
ATOM 4524 O O . GLN B 1 248 ? 8.336 -9.719 -3.531 1 91.62 248 GLN B O 1
ATOM 4529 N N . PRO B 1 249 ? 7.547 -9.898 -1.417 1 94.69 249 PRO B N 1
ATOM 4530 C CA . PRO B 1 249 ? 8.031 -11.281 -1.418 1 94.69 249 PRO B CA 1
ATOM 4531 C C . PRO B 1 249 ? 7.273 -12.172 -2.396 1 94.69 249 PRO B C 1
ATOM 4533 O O . PRO B 1 249 ? 7.852 -13.102 -2.967 1 94.69 249 PRO B O 1
ATOM 4536 N N . TYR B 1 250 ? 6.039 -11.938 -2.619 1 92.19 250 TYR B N 1
ATOM 4537 C CA . TYR B 1 250 ? 5.262 -12.742 -3.555 1 92.19 250 TYR B CA 1
ATOM 4538 C C . TYR B 1 250 ? 5.801 -12.602 -4.973 1 92.19 250 TYR B C 1
ATOM 4540 O O . TYR B 1 250 ? 6.004 -13.602 -5.668 1 92.19 250 TYR B O 1
ATOM 4548 N N . MET B 1 251 ? 6.082 -11.469 -5.383 1 89.44 251 MET B N 1
ATOM 4549 C CA . MET B 1 251 ? 6.457 -11.195 -6.77 1 89.44 251 MET B CA 1
ATOM 4550 C C . MET B 1 251 ? 7.891 -11.633 -7.039 1 89.44 251 MET B C 1
ATOM 4552 O O . MET B 1 251 ? 8.211 -12.078 -8.141 1 89.44 251 MET B O 1
ATOM 4556 N N . LEU B 1 252 ? 8.719 -11.555 -6.016 1 92.94 252 LEU B N 1
ATOM 4557 C CA . LEU B 1 252 ? 10.133 -11.789 -6.258 1 92.94 252 LEU B CA 1
ATOM 4558 C C . LEU B 1 252 ? 10.492 -13.258 -6.039 1 92.94 252 LEU B C 1
ATOM 4560 O O . LEU B 1 252 ? 11.219 -13.852 -6.84 1 92.94 252 LEU B O 1
ATOM 4564 N N . THR B 1 253 ? 9.945 -13.805 -4.891 1 94.81 253 THR B N 1
ATOM 4565 C CA . THR B 1 253 ? 10.5 -15.086 -4.465 1 94.81 253 THR B CA 1
ATOM 4566 C C . THR B 1 253 ? 9.383 -16.078 -4.145 1 94.81 253 THR B C 1
ATOM 4568 O O . THR B 1 253 ? 9.641 -17.266 -3.928 1 94.81 253 THR B O 1
ATOM 4571 N N . GLN B 1 254 ? 8.172 -15.586 -4.109 1 92.88 254 GLN B N 1
ATOM 4572 C CA . GLN B 1 254 ? 7.051 -16.406 -3.654 1 92.88 254 GLN B CA 1
ATOM 4573 C C . GLN B 1 254 ? 7.359 -17.062 -2.314 1 92.88 254 GLN B C 1
ATOM 4575 O O . GLN B 1 254 ? 7.031 -18.234 -2.102 1 92.88 254 GLN B O 1
ATOM 4580 N N . GLY B 1 255 ? 8.133 -16.344 -1.473 1 95.31 255 GLY B N 1
ATOM 4581 C CA . GLY B 1 255 ? 8.43 -16.781 -0.118 1 95.31 255 GLY B CA 1
ATOM 4582 C C . GLY B 1 255 ? 9.727 -17.562 -0.013 1 95.31 255 GLY B C 1
ATOM 4583 O O . GLY B 1 255 ? 10.203 -17.844 1.09 1 95.31 255 GLY B O 1
ATOM 4584 N N . GLY B 1 256 ? 10.305 -17.938 -1.163 1 95.19 256 GLY B N 1
ATOM 4585 C CA . GLY B 1 256 ? 11.523 -18.734 -1.173 1 95.19 256 GLY B CA 1
ATOM 4586 C C . GLY B 1 256 ? 12.781 -17.891 -1.061 1 95.19 256 GLY B C 1
ATOM 4587 O O . GLY B 1 256 ? 12.711 -16.672 -0.931 1 95.19 256 GLY B O 1
ATOM 4588 N N . PRO B 1 257 ? 13.969 -18.547 -0.998 1 94.94 257 PRO B N 1
ATOM 4589 C CA . PRO B 1 257 ? 14.156 -19.984 -0.917 1 94.94 257 PRO B CA 1
ATOM 4590 C C . PRO B 1 257 ? 13.93 -20.531 0.492 1 94.94 257 PRO B C 1
ATOM 4592 O O . PRO B 1 257 ? 14.234 -19.859 1.477 1 94.94 257 PRO B O 1
ATOM 4595 N N . ARG B 1 258 ? 13.508 -21.719 0.643 1 94.44 258 ARG B N 1
ATOM 4596 C CA . ARG B 1 258 ? 13.305 -22.406 1.91 1 94.44 258 ARG B CA 1
ATOM 4597 C C . ARG B 1 258 ? 12.477 -21.562 2.871 1 94.44 258 ARG B C 1
ATOM 4599 O O . ARG B 1 258 ? 12.805 -21.469 4.055 1 94.44 258 ARG B O 1
ATOM 4606 N N . GLY B 1 259 ? 11.578 -20.781 2.318 1 96.19 259 GLY B N 1
ATOM 4607 C CA . GLY B 1 259 ? 10.672 -19.984 3.137 1 96.19 259 GLY B CA 1
ATOM 4608 C C . GLY B 1 259 ? 11.336 -18.766 3.75 1 96.19 259 GLY B C 1
ATOM 4609 O O . GLY B 1 259 ? 10.766 -18.125 4.629 1 96.19 259 GLY B O 1
ATOM 4610 N N . ALA B 1 260 ? 12.461 -18.406 3.242 1 96.69 260 ALA B N 1
ATOM 4611 C CA . ALA B 1 260 ? 13.289 -17.375 3.875 1 96.69 260 ALA B CA 1
ATOM 4612 C C . ALA B 1 260 ? 12.656 -16 3.736 1 96.69 260 ALA B C 1
ATOM 4614 O O . ALA B 1 260 ? 12.93 -15.102 4.535 1 96.69 260 ALA B O 1
ATOM 4615 N N . THR B 1 261 ? 11.797 -15.844 2.748 1 97.69 261 THR B N 1
ATOM 4616 C CA . THR B 1 261 ? 11.219 -14.523 2.525 1 97.69 261 THR B CA 1
ATOM 4617 C C . THR B 1 261 ? 9.703 -14.555 2.727 1 97.69 261 THR B C 1
ATOM 4619 O O . THR B 1 261 ? 9.016 -13.578 2.434 1 97.69 261 THR B O 1
ATOM 4622 N N . GLU B 1 262 ? 9.242 -15.711 3.248 1 97.94 262 GLU B N 1
ATOM 4623 C CA . GLU B 1 262 ? 7.805 -15.828 3.455 1 97.94 262 GLU B CA 1
ATOM 4624 C C . GLU B 1 262 ? 7.344 -14.961 4.625 1 97.94 262 GLU B C 1
ATOM 4626 O O . GLU B 1 262 ? 7.707 -15.219 5.773 1 97.94 262 GLU B O 1
ATOM 4631 N N . THR B 1 263 ? 6.57 -13.961 4.309 1 97.19 263 THR B N 1
ATOM 4632 C CA . THR B 1 263 ? 6.027 -13.078 5.332 1 97.19 263 THR B CA 1
ATOM 4633 C C . THR B 1 263 ? 4.734 -13.648 5.91 1 97.19 263 THR B C 1
ATOM 4635 O O . THR B 1 263 ? 4.195 -14.625 5.391 1 97.19 263 THR B O 1
ATOM 4638 N N . LEU B 1 264 ? 4.27 -13.031 6.988 1 95.94 264 LEU B N 1
ATOM 4639 C CA . LEU B 1 264 ? 3.021 -13.43 7.629 1 95.94 264 LEU B CA 1
ATOM 4640 C C . LEU B 1 264 ? 1.862 -13.391 6.641 1 95.94 264 LEU B C 1
ATOM 4642 O O . LEU B 1 264 ? 1.062 -14.32 6.574 1 95.94 264 LEU B O 1
ATOM 4646 N N . MET B 1 265 ? 1.818 -12.391 5.828 1 94.12 265 MET B N 1
ATOM 4647 C CA . MET B 1 265 ? 0.706 -12.219 4.898 1 94.12 265 MET B CA 1
ATOM 4648 C C . MET B 1 265 ? 0.787 -13.227 3.758 1 94.12 265 MET B C 1
ATOM 4650 O O . MET B 1 265 ? -0.239 -13.711 3.281 1 94.12 265 MET B O 1
ATOM 4654 N N . LEU B 1 266 ? 1.983 -13.461 3.314 1 94.62 266 LEU B N 1
ATOM 4655 C CA . LEU B 1 266 ? 2.137 -14.477 2.283 1 94.62 266 LEU B CA 1
ATOM 4656 C C . LEU B 1 266 ? 1.713 -15.852 2.805 1 94.62 266 LEU B C 1
ATOM 4658 O O . LEU B 1 266 ? 1.045 -16.609 2.1 1 94.62 266 LEU B O 1
ATOM 4662 N N . ARG B 1 267 ? 2.102 -16.172 4.023 1 95.81 267 ARG B N 1
ATOM 4663 C CA . ARG B 1 267 ? 1.696 -17.422 4.633 1 95.81 267 ARG B CA 1
ATOM 4664 C C . ARG B 1 267 ? 0.183 -17.484 4.824 1 95.81 267 ARG B C 1
ATOM 4666 O O . ARG B 1 267 ? -0.438 -18.531 4.594 1 95.81 267 ARG B O 1
ATOM 4673 N N . LEU B 1 268 ? -0.359 -16.406 5.242 1 94.56 268 LEU B N 1
ATOM 4674 C CA . LEU B 1 268 ? -1.806 -16.328 5.406 1 94.56 268 LEU B CA 1
ATOM 4675 C C . LEU B 1 268 ? -2.52 -16.594 4.086 1 94.56 268 LEU B C 1
ATOM 4677 O O . LEU B 1 268 ? -3.518 -17.312 4.047 1 94.56 268 LEU B O 1
ATOM 4681 N N . TYR B 1 269 ? -2.01 -16.016 3.059 1 91.88 269 TYR B N 1
ATOM 4682 C CA . TYR B 1 269 ? -2.562 -16.219 1.724 1 91.88 269 TYR B CA 1
ATOM 4683 C C . TYR B 1 269 ? -2.502 -17.688 1.331 1 91.88 269 TYR B C 1
ATOM 4685 O O . TYR B 1 269 ? -3.467 -18.234 0.787 1 91.88 269 TYR B O 1
ATOM 4693 N N . GLU B 1 270 ? -1.412 -18.312 1.604 1 93.19 270 GLU B N 1
ATOM 4694 C CA . GLU B 1 270 ? -1.218 -19.719 1.262 1 93.19 270 GLU B CA 1
ATOM 4695 C C . GLU B 1 270 ? -2.146 -20.625 2.07 1 93.19 270 GLU B C 1
ATOM 4697 O O . GLU B 1 270 ? -2.695 -21.594 1.544 1 93.19 270 GLU B O 1
ATOM 4702 N N . VAL B 1 271 ? -2.334 -20.281 3.318 1 93.12 271 VAL B N 1
ATOM 4703 C CA . VAL B 1 271 ? -3.201 -21.078 4.184 1 93.12 271 VAL B CA 1
ATOM 4704 C C . VAL B 1 271 ? -4.66 -20.859 3.787 1 93.12 271 VAL B C 1
ATOM 4706 O O . VAL B 1 271 ? -5.434 -21.812 3.701 1 93.12 271 VAL B O 1
ATOM 4709 N N . GLY B 1 272 ? -5.051 -19.656 3.516 1 91 272 GLY B N 1
ATOM 4710 C CA . GLY B 1 272 ? -6.434 -19.297 3.229 1 91 272 GLY B CA 1
ATOM 4711 C C . GLY B 1 272 ? -6.84 -19.594 1.796 1 91 272 GLY B C 1
ATOM 4712 O O . GLY B 1 272 ? -7.535 -20.562 1.529 1 91 272 GLY B O 1
ATOM 4713 N N . ILE B 1 273 ? -6.336 -18.859 0.901 1 84.56 273 ILE B N 1
ATOM 4714 C CA . ILE B 1 273 ? -6.75 -18.953 -0.495 1 84.56 273 ILE B CA 1
ATOM 4715 C C . ILE B 1 273 ? -6.035 -20.125 -1.171 1 84.56 273 ILE B C 1
ATOM 4717 O O . ILE B 1 273 ? -6.66 -20.922 -1.873 1 84.56 273 ILE B O 1
ATOM 4721 N N . GLY B 1 274 ? -4.789 -20.359 -0.957 1 85.25 274 GLY B N 1
ATOM 4722 C CA . GLY B 1 274 ? -4.039 -21.453 -1.539 1 85.25 274 GLY B CA 1
ATOM 4723 C C . GLY B 1 274 ? -4.453 -22.812 -0.996 1 85.25 274 GLY B C 1
ATOM 4724 O O . GLY B 1 274 ? -4.715 -23.734 -1.763 1 85.25 274 GLY B O 1
ATOM 4725 N N . GLY B 1 275 ? -4.562 -22.891 0.313 1 89.19 275 GLY B N 1
ATOM 4726 C CA . GLY B 1 275 ? -4.859 -24.156 0.978 1 89.19 275 GLY B CA 1
ATOM 4727 C C . GLY B 1 275 ? -6.332 -24.344 1.282 1 89.19 275 GLY B C 1
ATOM 4728 O O . GLY B 1 275 ? -6.754 -25.422 1.696 1 89.19 275 GLY B O 1
ATOM 4729 N N . GLN B 1 276 ? -7.043 -23.312 1.14 1 88.88 276 GLN B N 1
ATOM 4730 C CA . GLN B 1 276 ? -8.484 -23.312 1.375 1 88.88 276 GLN B CA 1
ATOM 4731 C C . GLN B 1 276 ? -8.805 -23.766 2.797 1 88.88 276 GLN B C 1
ATOM 4733 O O . GLN B 1 276 ? -9.75 -24.531 3.012 1 88.88 276 GLN B O 1
ATOM 4738 N N . ARG B 1 277 ? -7.922 -23.484 3.738 1 92.12 277 ARG B N 1
ATOM 4739 C CA . ARG B 1 277 ? -8.172 -23.672 5.164 1 92.12 277 ARG B CA 1
ATOM 4740 C C . ARG B 1 277 ? -8.641 -22.375 5.816 1 92.12 277 ARG B C 1
ATOM 4742 O O . ARG B 1 277 ? -7.898 -21.766 6.586 1 92.12 277 ARG B O 1
ATOM 4749 N N . TYR B 1 278 ? -9.875 -22.125 5.633 1 91.44 278 TYR B N 1
ATOM 4750 C CA . TYR B 1 278 ? -10.391 -20.797 5.945 1 91.44 278 TYR B CA 1
ATOM 4751 C C . TYR B 1 278 ? -10.555 -20.625 7.449 1 91.44 278 TYR B C 1
ATOM 4753 O O . TYR B 1 278 ? -10.414 -19.516 7.969 1 91.44 278 TYR B O 1
ATOM 4761 N N . GLY B 1 279 ? -10.852 -21.719 8.125 1 92.38 279 GLY B N 1
ATOM 4762 C CA . GLY B 1 279 ? -10.859 -21.625 9.57 1 92.38 279 GLY B CA 1
ATOM 4763 C C . GLY B 1 279 ? -9.5 -21.281 10.156 1 92.38 279 GLY B C 1
ATOM 4764 O O . GLY B 1 279 ? -9.383 -20.344 10.953 1 92.38 279 GLY B O 1
ATOM 4765 N N . ASP B 1 280 ? -8.484 -22 9.68 1 93.56 280 ASP B N 1
ATOM 4766 C CA . ASP B 1 280 ? -7.113 -21.734 10.109 1 93.56 280 ASP B CA 1
ATOM 4767 C C . ASP B 1 280 ? -6.68 -20.328 9.734 1 93.56 280 ASP B C 1
ATOM 4769 O O . ASP B 1 280 ? -6.055 -19.625 10.531 1 93.56 280 ASP B O 1
ATOM 4773 N N . ALA B 1 281 ? -7.051 -20 8.562 1 93.69 281 ALA B N 1
ATOM 4774 C CA . ALA B 1 281 ? -6.656 -18.672 8.062 1 93.69 281 ALA B CA 1
ATOM 4775 C C . ALA B 1 281 ? -7.297 -17.562 8.883 1 93.69 281 ALA B C 1
ATOM 4777 O O . ALA B 1 281 ? -6.66 -16.547 9.164 1 93.69 281 ALA B O 1
ATOM 4778 N N . SER B 1 282 ? -8.523 -17.75 9.219 1 92.44 282 SER B N 1
ATOM 4779 C CA . SER B 1 282 ? -9.211 -16.75 10.023 1 92.44 282 SER B CA 1
ATOM 4780 C C . SER B 1 282 ? -8.578 -16.625 11.406 1 92.44 282 SER B C 1
ATOM 4782 O O . SER B 1 282 ? -8.328 -15.516 11.883 1 92.44 282 SER B O 1
ATOM 4784 N N . ALA B 1 283 ? -8.328 -17.734 12.008 1 94.06 283 ALA B N 1
ATOM 4785 C CA . ALA B 1 283 ? -7.648 -17.703 13.297 1 94.06 283 ALA B CA 1
ATOM 4786 C C . ALA B 1 283 ? -6.281 -17.031 13.188 1 94.06 283 ALA B C 1
ATOM 4788 O O . ALA B 1 283 ? -5.918 -16.203 14.031 1 94.06 283 ALA B O 1
ATOM 4789 N N . PHE B 1 284 ? -5.559 -17.422 12.141 1 94.31 284 PHE B N 1
ATOM 4790 C CA . PHE B 1 284 ? -4.246 -16.844 11.859 1 94.31 284 PHE B CA 1
ATOM 4791 C C . PHE B 1 284 ? -4.336 -15.344 11.688 1 94.31 284 PHE B C 1
ATOM 4793 O O . PHE B 1 284 ? -3.525 -14.594 12.234 1 94.31 284 PHE B O 1
ATOM 4800 N N . GLY B 1 285 ? -5.355 -14.852 10.953 1 91.94 285 GLY B N 1
ATOM 4801 C CA . GLY B 1 285 ? -5.578 -13.43 10.742 1 91.94 285 GLY B CA 1
ATOM 4802 C C . GLY B 1 285 ? -5.836 -12.672 12.031 1 91.94 285 GLY B C 1
ATOM 4803 O O . GLY B 1 285 ? -5.305 -11.57 12.227 1 91.94 285 GLY B O 1
ATOM 4804 N N . PHE B 1 286 ? -6.574 -13.242 12.883 1 90.19 286 PHE B N 1
ATOM 4805 C CA . PHE B 1 286 ? -6.875 -12.586 14.156 1 90.19 286 PHE B CA 1
ATOM 4806 C C . PHE B 1 286 ? -5.629 -12.508 15.023 1 90.19 286 PHE B C 1
ATOM 4808 O O . PHE B 1 286 ? -5.418 -11.516 15.727 1 90.19 286 PHE B O 1
ATOM 4815 N N . LEU B 1 287 ? -4.871 -13.547 15.008 1 92.44 287 LEU B N 1
ATOM 4816 C CA . LEU B 1 287 ? -3.629 -13.516 15.773 1 92.44 287 LEU B CA 1
ATOM 4817 C C . LEU B 1 287 ? -2.691 -12.438 15.25 1 92.44 287 LEU B C 1
ATOM 4819 O O . LEU B 1 287 ? -2.055 -11.727 16.031 1 92.44 287 LEU B O 1
ATOM 4823 N N . ILE B 1 288 ? -2.594 -12.336 13.945 1 91.69 288 ILE B N 1
ATOM 4824 C CA . ILE B 1 288 ? -1.758 -11.305 13.344 1 91.69 288 ILE B CA 1
ATOM 4825 C C . ILE B 1 288 ? -2.287 -9.922 13.734 1 91.69 288 ILE B C 1
ATOM 4827 O O . ILE B 1 288 ? -1.514 -9.039 14.102 1 91.69 288 ILE B O 1
ATOM 4831 N N . GLY B 1 289 ? -3.623 -9.75 13.586 1 87.88 289 GLY B N 1
ATOM 4832 C CA . GLY B 1 289 ? -4.219 -8.492 14.008 1 87.88 289 GLY B CA 1
ATOM 4833 C C . GLY B 1 289 ? -3.896 -8.125 15.438 1 87.88 289 GLY B C 1
ATOM 4834 O O . GLY B 1 289 ? -3.561 -6.973 15.734 1 87.88 289 GLY B O 1
ATOM 4835 N N . PHE B 1 290 ? -3.982 -9.086 16.266 1 88.25 290 PHE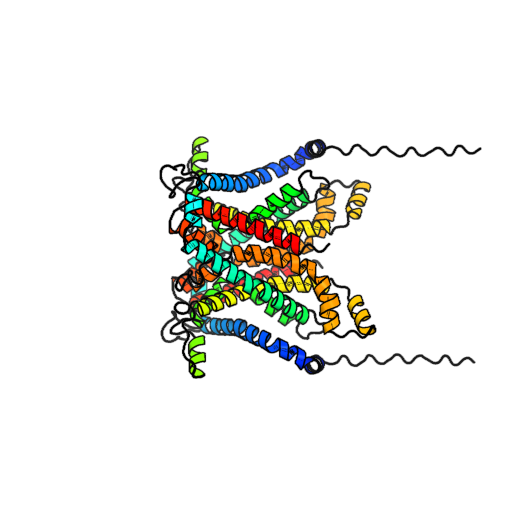 B N 1
ATOM 4836 C CA . PHE B 1 290 ? -3.658 -8.883 17.672 1 88.25 290 PHE B CA 1
ATOM 4837 C C . PHE B 1 290 ? -2.199 -8.469 17.844 1 88.25 290 PHE B C 1
ATOM 4839 O O . PHE B 1 290 ? -1.894 -7.543 18.594 1 88.25 290 PHE B O 1
ATOM 4846 N N . LEU B 1 291 ? -1.354 -9.109 17.188 1 90.25 291 LEU B N 1
ATOM 4847 C CA . LEU B 1 291 ? 0.072 -8.812 17.25 1 90.25 291 LEU B CA 1
ATOM 4848 C C . LEU B 1 291 ? 0.347 -7.383 16.781 1 90.25 291 LEU B C 1
ATOM 4850 O O . LEU B 1 291 ? 1.12 -6.656 17.406 1 90.25 291 LEU B O 1
ATOM 4854 N N . VAL B 1 292 ? -0.255 -6.996 15.711 1 88.38 292 VAL B N 1
ATOM 4855 C CA . VAL B 1 292 ? -0.069 -5.656 15.164 1 88.38 292 VAL B CA 1
ATOM 4856 C C . VAL B 1 292 ? -0.556 -4.613 16.172 1 88.38 292 VAL B C 1
ATOM 4858 O O . VAL B 1 292 ? 0.103 -3.594 16.375 1 88.38 292 VAL B O 1
ATOM 4861 N N . ILE B 1 293 ? -1.637 -4.883 16.828 1 85.12 293 ILE B N 1
ATOM 4862 C CA . ILE B 1 293 ? -2.193 -3.965 17.812 1 85.12 293 ILE B CA 1
ATOM 4863 C C . ILE B 1 293 ? -1.237 -3.836 19 1 85.12 293 ILE B C 1
ATOM 4865 O O . ILE B 1 293 ? -0.947 -2.727 19.453 1 85.12 293 ILE B O 1
ATOM 4869 N N . VAL B 1 294 ? -0.76 -4.926 19.453 1 88.75 294 VAL B N 1
ATOM 4870 C CA . VAL B 1 294 ? 0.135 -4.938 20.609 1 88.75 294 VAL B CA 1
ATOM 4871 C C . VAL B 1 294 ? 1.408 -4.16 20.281 1 88.75 294 VAL B C 1
ATOM 4873 O O . VAL B 1 294 ? 1.831 -3.297 21.047 1 88.75 294 VAL B O 1
ATOM 4876 N N . ILE B 1 295 ? 1.964 -4.434 19.125 1 88.81 295 ILE B N 1
ATOM 4877 C CA . ILE B 1 295 ? 3.193 -3.758 18.734 1 88.81 295 ILE B CA 1
ATOM 4878 C C . ILE B 1 295 ? 2.934 -2.26 18.578 1 88.81 295 ILE B C 1
ATOM 4880 O O . ILE B 1 295 ? 3.744 -1.435 19 1 88.81 295 ILE B O 1
ATOM 4884 N N . SER B 1 296 ? 1.834 -1.94 17.969 1 83.75 296 SER B N 1
ATOM 4885 C CA . SER B 1 296 ? 1.489 -0.537 17.766 1 83.75 296 SER B CA 1
ATOM 4886 C C . SER B 1 296 ? 1.304 0.185 19.109 1 83.75 296 SER B C 1
ATOM 4888 O O . SER B 1 296 ? 1.751 1.321 19.266 1 83.75 296 SER B O 1
ATOM 4890 N N . ILE B 1 297 ? 0.689 -0.439 20.125 1 83.56 297 ILE B N 1
ATOM 4891 C CA . ILE B 1 297 ? 0.474 0.153 21.438 1 83.56 297 ILE B CA 1
ATOM 4892 C C . ILE B 1 297 ? 1.816 0.375 22.125 1 83.56 297 ILE B C 1
ATOM 4894 O O . ILE B 1 297 ? 2.041 1.422 22.734 1 83.56 297 ILE B O 1
ATOM 4898 N N . ILE B 1 298 ? 2.604 -0.597 21.984 1 88.25 298 ILE B N 1
ATOM 4899 C CA . ILE B 1 298 ? 3.93 -0.481 22.578 1 88.25 298 ILE B CA 1
ATOM 4900 C C . ILE B 1 298 ? 4.672 0.703 21.969 1 88.25 298 ILE B C 1
ATOM 4902 O O . ILE B 1 298 ? 5.277 1.503 22.688 1 88.25 298 ILE B O 1
ATOM 4906 N N . GLN B 1 299 ? 4.605 0.809 20.656 1 85.81 299 GLN B N 1
ATOM 4907 C CA . GLN B 1 299 ? 5.262 1.913 19.969 1 85.81 299 GLN B CA 1
ATOM 4908 C C . GLN B 1 299 ? 4.688 3.258 20.406 1 85.81 299 GLN B C 1
ATOM 4910 O O . GLN B 1 299 ? 5.434 4.207 20.656 1 85.81 299 GLN B O 1
ATOM 4915 N N . ILE B 1 300 ? 3.443 3.316 20.594 1 82.75 300 ILE B N 1
ATOM 4916 C CA . ILE B 1 300 ? 2.777 4.555 20.984 1 82.75 300 ILE B CA 1
ATOM 4917 C C . ILE B 1 300 ? 3.168 4.922 22.406 1 82.75 300 ILE B C 1
ATOM 4919 O O . ILE B 1 300 ? 3.428 6.09 22.703 1 82.75 300 ILE B O 1
ATOM 4923 N N . ARG B 1 301 ? 3.248 3.949 23.234 1 83.69 301 ARG B N 1
ATOM 4924 C CA . ARG B 1 301 ? 3.592 4.188 24.625 1 83.69 301 ARG B CA 1
ATOM 4925 C C . ARG B 1 301 ? 5.043 4.633 24.766 1 83.69 301 ARG B C 1
ATOM 4927 O O . ARG B 1 301 ? 5.359 5.496 25.594 1 83.69 301 ARG B O 1
ATOM 4934 N N . ILE B 1 302 ? 5.859 4.066 23.953 1 82.38 302 ILE B N 1
ATOM 4935 C CA . ILE B 1 302 ? 7.289 4.344 24.047 1 82.38 302 ILE B CA 1
ATOM 4936 C C . ILE B 1 302 ? 7.594 5.691 23.406 1 82.38 302 ILE B C 1
ATOM 4938 O O . ILE B 1 302 ? 8.398 6.469 23.922 1 82.38 302 ILE B O 1
ATOM 4942 N N . LEU B 1 303 ? 6.902 5.883 22.297 1 76.75 303 LEU B N 1
ATOM 4943 C CA . LEU B 1 303 ? 7.27 7.043 21.484 1 76.75 303 LEU B CA 1
ATOM 4944 C C . LEU B 1 303 ? 6.473 8.273 21.922 1 76.75 303 LEU B C 1
ATOM 4946 O O . LEU B 1 303 ? 6.832 9.398 21.578 1 76.75 303 LEU B O 1
ATOM 4950 N N . ARG B 1 304 ? 5.344 8.023 22.594 1 69 304 ARG B N 1
ATOM 4951 C CA . ARG B 1 304 ? 4.574 9.172 23.047 1 69 304 ARG B CA 1
ATOM 4952 C C . ARG B 1 304 ? 5.379 10 24.047 1 69 304 ARG B C 1
ATOM 4954 O O . ARG B 1 304 ? 5.938 9.469 25 1 69 304 ARG B O 1
ATOM 4961 N N . ARG B 1 305 ? 6.215 10.867 23.594 1 58.09 305 ARG B N 1
ATOM 4962 C CA . ARG B 1 305 ? 6.934 11.758 24.5 1 58.09 305 ARG B CA 1
ATOM 4963 C C . ARG B 1 305 ? 5.984 12.43 25.484 1 58.09 305 ARG B C 1
ATOM 4965 O O . ARG B 1 305 ? 4.844 12.742 25.141 1 58.09 305 ARG B O 1
ATOM 4972 N N . PRO B 1 306 ? 6.348 12.406 26.859 1 44.03 306 PRO B N 1
ATOM 4973 C CA . PRO B 1 306 ? 5.625 13.211 27.844 1 44.03 306 PRO B CA 1
ATOM 4974 C C . PRO B 1 306 ? 5.426 14.656 27.391 1 44.03 306 PRO B C 1
ATOM 4976 O O . PRO B 1 306 ? 6.219 15.172 26.609 1 44.03 306 PRO B O 1
#

pLDDT: mean 82.16, std 16.1, range [33.53, 97.94]

Sequence (612 aa):
MGITTAQARAAPKPHRTFWQEVRRHWVDYLFIAPFFITFAVFRLYPLGWAFQLSFSRWRGFGPMTYVGLENYRAILKDPYILQSLVNTLQFAYILLPTGIFIAIVLAVLLNIKNLKGRGLFRTLYFLPYVTSSVIVAIVFTQLFDDHMGWVNRFLEMLGLSPVAWLRGNPWAAKWVVIMLTHWGGIGYNVLLFLGGLQSIDSELYEAARIDGANEWQIFWRITLPLLYPIIFFLTVIATIGLMNMFNQPYMLTQGGPRGATETLMLRLYEVGIGGQRYGDASAFGFLIGFLVIVISIIQIRILRRPMGITTAQARAAPKPHRTFWQEVRRHWVDYLFIAPFFITFAVFRLYPLGWAFQLSFSRWRGFGPMTYVGLENYRAILKDPYILQSLVNTLQFAYILLPTGIFIAIVLAVLLNIKNLKGRGLFRTLYFLPYVTSSVIVAIVFTQLFDDHMGWVNRFLEMLGLSPVAWLRGNPWAAKWVVIMLTHWGGIGYNVLLFLGGLQSIDSELYEAARIDGANEWQIFWRITLPLLYPIIFFLTVIATIGLMNMFNQPYMLTQGGPRGATETLMLRLYEVGIGGQRYGDASAFGFLIGFLVIVISIIQIRILRRP

Nearest PDB structures (foldseek):
  4tqv-assembly4_M  TM=8.965E-01  e=2.674E-12  Sphingomonas sp.
  3puy-assembly1_F  TM=8.968E-01  e=7.849E-12  Escherichia coli K-12
  2r6g-assembly1_F  TM=8.947E-01  e=1.407E-11  Escherichia coli K-12
  4xtc-assembly1_M  TM=8.648E-01  e=7.505E-12  Sphingomonas sp. A1
  8zx1-assembly1_B  TM=7.696E-01  e=2.276E-07  Escherichia coli

Foldseek 3Di:
DDPPPPPPPDPPPPPQDPVRVCVVCVVVVVVCVVVVVVVCCVVVVVLVVLVQLLQWWDLPDDDTHGNGCVLVVCLVPDPLLVLQAVLLVVLLVPLLVVLLVVLLVLLVVLLDDPPDPNVVSLVVLCVLQVDDLLVVLVLLLQQLQQPRHVVQVVCVVVVHHGDNQAADDLVSNSVSLSVSVSSNPNSVSNVLLNVQQVVDDVVLVVVCVVVVDDPVRCCVPPSCVSCLVSSLVCSLVVLVVSLQDDPSCCSGHLCDDVNSNNHLNSVLCCCPVVVSRSNSSSSSVVVSVVVSVVVSVVSCVVSVDD/DDPPPPPPPPPDPPPQDPVRVCVVCVVVVVVCVVVVVVVCCVVVVVLVVLVQLLQWWDLPDDDTHGNGCVLVVCLVPDPLLVLQAVLLVVLLVPLLVVLLVVLLVLLVVLLDPPPDPNVVSLVVLCVLQVDDLLVVLVLLLQQQQQPRHVVQVVCVVVVHHTDNQAADDLVSNSVSLSVSVSSNPNSVSNVLLNVQQVVDDVVLVVVCVVVVDDPVRCCVPPSCVSCLVSSLVCSLVVLLVSLQDDPSCCSGHLCDDVNSNNHLNSVLCCCPVVVSRSNSSSNSVVVSVVVSVVVSVVSCVVSVDD

Organism: NCBI:txid1204385